Protein AF-T0C3G5-F1 (afdb_monomer_lite)

Foldseek 3Di:
DPVVVVVVVVVVVVVVVVVVVVVVVVVVVVVVVVVVPFPPWFWFFFDKDFDLKDWLAPQCVVLLCLLCVVPPVNVFLLSSVLLSLVCCCFQPVQFDAQQWFKWKWWFGQQDIFTKTWAHPALLARRSVVSSCVSCVVVPHPDPPLVSLVSSVVRGDQKDFHGQLRLVVCVVCVVLLCVQPQSCQFQDDVSDGHHGRDITGTDRCNVCVVVSVVSSVVVVNDDTDMDRAFADDQQKTKPDPLVVLVVLEDDDDDKQFKGKIWIKRHDFPRGIMIMMTIFRWDSVPAPRNRTTGGSPHLQDKIWMWGHQDPQKIKIKIFGGTNSRSNQVSQLCVVPSDDDDPLVSLQDWTWRFYVVPTDIDIFDADDDDDPPRIGTGIDDDDTWIWMWMDHRGTMITTRCRPDPSPND

Secondary structure (DSSP, 8-state):
--TTHHHHHHHHHHHHHHHHHHHHHHHHHHHHHHHHS----EEEE--EEE-SEE-SSGGGHHHHHHHHH--SS--SHHHHHHHHHHHHHHH-TTTS-TT-EEEEEEEETTEEEEEEEEESSTT--HHHHHHHHHHHHTT----HHHHHHHHHHHS-SEEEPPHHHHHHHHHTHHHHHHSHHHHHHHEETTEEPPTT-EEEPP-HHHHHHHHHHHHHHTT---EEEE---EEETTEEESS-HHHHHT-----PPPP--EEEEEEEEEETTEEEEEEEEE-EEEEEEETTEEEE-S----PPEEEEEPPBTTBEEEEEEESSTTHHHHHHHHHHT-SS-S-HHHHHTSPPEEEEETTEEEEEPEEEP---TT-EEEEES--SSEEEEEEESSSEEEEE-GGGSSS---

pLDDT: mean 80.72, std 16.47, range [37.06, 97.5]

Structure (mmCIF, N/CA/C/O backbone):
data_AF-T0C3G5-F1
#
_entry.id   AF-T0C3G5-F1
#
loop_
_atom_site.group_PDB
_atom_site.id
_atom_site.type_symbol
_atom_site.label_atom_id
_atom_site.label_alt_id
_atom_site.label_comp_id
_atom_site.label_asym_id
_atom_site.label_entity_id
_atom_site.label_seq_id
_atom_site.pdbx_PDB_ins_code
_atom_site.Cartn_x
_atom_site.Cartn_y
_atom_site.Cartn_z
_atom_site.occupancy
_atom_site.B_iso_or_equiv
_atom_site.auth_seq_id
_atom_site.auth_comp_id
_atom_site.auth_asym_id
_atom_site.auth_atom_id
_atom_site.pdbx_PDB_model_num
ATOM 1 N N . MET A 1 1 ? 25.804 -79.676 -4.313 1.00 47.00 1 MET A N 1
ATOM 2 C CA . MET A 1 1 ? 25.701 -78.277 -4.798 1.00 47.00 1 MET A CA 1
ATOM 3 C C . MET A 1 1 ? 24.575 -77.507 -4.078 1.00 47.00 1 MET A C 1
ATOM 5 O O . MET A 1 1 ? 23.675 -76.994 -4.724 1.00 47.00 1 MET A O 1
ATOM 9 N N . ILE A 1 2 ? 24.581 -77.444 -2.735 1.00 48.16 2 ILE A N 1
ATOM 10 C CA . ILE A 1 2 ? 23.528 -76.762 -1.932 1.00 48.16 2 ILE A CA 1
ATOM 11 C C . ILE A 1 2 ? 24.128 -75.802 -0.877 1.00 48.16 2 ILE A C 1
ATOM 13 O O . ILE A 1 2 ? 23.462 -74.882 -0.411 1.00 48.16 2 ILE A O 1
ATOM 17 N N . ILE A 1 3 ? 25.427 -75.906 -0.577 1.00 44.38 3 ILE A N 1
ATOM 18 C CA . ILE A 1 3 ? 26.077 -75.128 0.495 1.00 44.38 3 ILE A CA 1
ATOM 19 C C . ILE A 1 3 ? 26.446 -73.689 0.060 1.00 44.38 3 ILE A C 1
ATOM 21 O O . ILE A 1 3 ? 26.624 -72.810 0.900 1.00 44.38 3 ILE A O 1
ATOM 25 N N . THR A 1 4 ? 26.470 -73.376 -1.240 1.00 47.56 4 THR A N 1
ATOM 26 C CA . THR A 1 4 ? 26.805 -72.027 -1.741 1.00 47.56 4 THR A CA 1
ATOM 27 C C . THR A 1 4 ? 25.626 -71.044 -1.760 1.00 47.56 4 THR A C 1
ATOM 29 O O . THR A 1 4 ? 25.842 -69.842 -1.615 1.00 47.56 4 THR A O 1
ATOM 32 N N . LYS A 1 5 ? 24.368 -71.509 -1.844 1.00 44.97 5 LYS A N 1
ATOM 33 C CA . LYS A 1 5 ? 23.182 -70.621 -1.901 1.00 44.97 5 LYS A CA 1
ATOM 34 C C . LYS A 1 5 ? 22.806 -69.990 -0.550 1.00 44.97 5 LYS A C 1
ATOM 36 O O . LYS A 1 5 ? 22.281 -68.880 -0.524 1.00 44.97 5 LYS A O 1
ATOM 41 N N . LEU A 1 6 ? 23.120 -70.644 0.571 1.00 44.09 6 LEU A N 1
ATOM 42 C CA . LEU A 1 6 ? 22.789 -70.147 1.918 1.00 44.09 6 LEU A CA 1
ATOM 43 C C . LEU A 1 6 ? 23.682 -68.980 2.385 1.00 44.09 6 LEU A C 1
ATOM 45 O O . LEU A 1 6 ? 23.225 -68.138 3.157 1.00 44.09 6 LEU A O 1
ATOM 49 N N . LYS A 1 7 ? 24.923 -68.868 1.884 1.00 49.94 7 LYS A N 1
ATOM 50 C CA . LYS A 1 7 ? 25.833 -67.756 2.232 1.00 49.94 7 LYS A CA 1
ATOM 51 C C . LYS A 1 7 ? 25.469 -66.434 1.541 1.00 49.94 7 LYS A C 1
ATOM 53 O O . LYS A 1 7 ? 25.605 -65.380 2.158 1.00 49.94 7 LYS A O 1
ATOM 58 N N . MET A 1 8 ? 24.941 -66.466 0.312 1.00 52.75 8 MET A N 1
ATOM 59 C CA . MET A 1 8 ? 24.575 -65.240 -0.421 1.00 52.75 8 MET A CA 1
ATOM 60 C C . MET A 1 8 ? 23.363 -64.508 0.172 1.00 52.75 8 MET A C 1
ATOM 62 O O . MET A 1 8 ? 23.347 -63.278 0.174 1.00 52.75 8 MET A O 1
ATOM 66 N N . ASN A 1 9 ? 22.372 -65.223 0.716 1.00 56.16 9 ASN A N 1
ATOM 67 C CA . ASN A 1 9 ? 21.192 -64.577 1.307 1.00 56.16 9 ASN A CA 1
ATOM 68 C C . ASN A 1 9 ? 21.508 -63.871 2.635 1.00 56.16 9 ASN A C 1
ATOM 70 O O . ASN A 1 9 ? 20.985 -62.786 2.881 1.00 56.16 9 ASN A O 1
ATOM 74 N N . LYS A 1 10 ? 22.421 -64.419 3.451 1.00 60.47 10 LYS A N 1
ATOM 75 C CA . LYS A 1 10 ? 22.881 -63.745 4.678 1.00 60.47 10 LYS A CA 1
ATOM 76 C C . LYS A 1 10 ? 23.691 -62.484 4.371 1.00 60.47 10 LYS A C 1
ATOM 78 O O . LYS A 1 10 ? 23.490 -61.472 5.032 1.00 60.47 10 LYS A O 1
ATOM 83 N N . LEU A 1 11 ? 24.532 -62.513 3.332 1.00 64.81 11 LEU A N 1
ATOM 84 C CA . LEU A 1 11 ? 25.310 -61.344 2.908 1.00 64.81 11 LEU A CA 1
ATOM 85 C C . LEU A 1 11 ? 24.407 -60.215 2.382 1.00 64.81 11 LEU A C 1
ATOM 87 O O . LEU A 1 11 ? 24.587 -59.063 2.761 1.00 64.81 11 LEU A O 1
ATOM 91 N N . LYS A 1 12 ? 23.384 -60.543 1.577 1.00 64.25 12 LYS A N 1
ATOM 92 C CA . LYS A 1 12 ? 22.398 -59.556 1.101 1.00 64.25 12 LYS A CA 1
ATOM 93 C C . LYS A 1 12 ? 21.593 -58.940 2.243 1.00 64.25 12 LYS A C 1
ATOM 95 O O . LYS A 1 12 ? 21.411 -57.727 2.255 1.00 64.25 12 LYS A O 1
ATOM 100 N N . SER A 1 13 ? 21.162 -59.748 3.213 1.00 67.31 13 SER A N 1
ATOM 101 C CA . SER A 1 13 ? 20.435 -59.248 4.386 1.00 67.31 13 SER A CA 1
ATOM 102 C C . SER A 1 13 ? 21.308 -58.344 5.260 1.00 67.31 13 SER A C 1
ATOM 104 O O . SER A 1 13 ? 20.814 -57.352 5.784 1.00 67.31 13 SER A O 1
ATOM 106 N N . PHE A 1 14 ? 22.603 -58.650 5.386 1.00 70.50 14 PHE A N 1
ATOM 107 C CA . PHE A 1 14 ? 23.549 -57.839 6.152 1.00 70.50 14 PHE A CA 1
ATOM 108 C C . PHE A 1 14 ? 23.844 -56.497 5.468 1.00 70.50 14 PHE A C 1
ATOM 110 O O . PHE A 1 14 ? 23.850 -55.465 6.128 1.00 70.50 14 PHE A O 1
ATOM 117 N N . ILE A 1 15 ? 23.999 -56.489 4.138 1.00 72.06 15 ILE A N 1
ATOM 118 C CA . ILE A 1 15 ? 24.165 -55.257 3.350 1.00 72.06 15 ILE A CA 1
ATOM 119 C C . ILE A 1 15 ? 22.911 -54.377 3.448 1.00 72.06 15 ILE A C 1
ATOM 121 O O . ILE A 1 15 ? 23.031 -53.172 3.647 1.00 72.06 15 ILE A O 1
ATOM 125 N N . PHE A 1 16 ? 21.711 -54.964 3.380 1.00 69.12 16 PHE A N 1
ATOM 126 C CA . PHE A 1 16 ? 20.461 -54.213 3.544 1.00 69.12 16 PHE A CA 1
ATOM 127 C C . PHE A 1 16 ? 20.337 -53.593 4.943 1.00 69.12 16 PHE A C 1
ATOM 129 O O . PHE A 1 16 ? 19.906 -52.448 5.070 1.00 69.12 16 PHE A O 1
ATOM 136 N N . LEU A 1 17 ? 20.764 -54.318 5.983 1.00 67.94 17 LEU A N 1
ATOM 137 C CA . LEU A 1 17 ? 20.775 -53.817 7.358 1.00 67.94 17 LEU A CA 1
ATOM 138 C C . LEU A 1 17 ? 21.792 -52.679 7.546 1.00 67.94 17 LEU A C 1
ATOM 140 O O . LEU A 1 17 ? 21.495 -51.700 8.226 1.00 67.94 17 LEU A O 1
ATOM 144 N N . LEU A 1 18 ? 22.965 -52.780 6.908 1.00 65.81 18 LEU A N 1
ATOM 145 C CA . LEU A 1 18 ? 23.998 -51.742 6.950 1.00 65.81 18 LEU A CA 1
ATOM 146 C C . LEU A 1 18 ? 23.534 -50.462 6.243 1.00 65.81 18 LEU A C 1
ATOM 148 O O . LEU A 1 18 ? 23.677 -49.374 6.793 1.00 65.81 18 LEU A O 1
ATOM 152 N N . ILE A 1 19 ? 22.919 -50.593 5.061 1.00 63.66 19 ILE A N 1
ATOM 153 C CA . ILE A 1 19 ? 22.363 -49.461 4.305 1.00 63.66 19 ILE A CA 1
ATOM 154 C C . ILE A 1 19 ? 21.235 -48.793 5.108 1.00 63.66 19 ILE A C 1
ATOM 156 O O . ILE A 1 19 ? 21.208 -47.566 5.226 1.00 63.66 19 ILE A O 1
ATOM 160 N N . ALA A 1 20 ? 20.359 -49.581 5.742 1.00 59.41 20 ALA A N 1
ATOM 161 C CA . ALA A 1 20 ? 19.303 -49.064 6.613 1.00 59.41 20 ALA A CA 1
ATOM 162 C C . ALA A 1 20 ? 19.858 -48.340 7.857 1.00 59.41 20 ALA A C 1
ATOM 164 O O . ALA A 1 20 ? 19.356 -47.274 8.212 1.00 59.41 20 ALA A O 1
ATOM 165 N N . MET A 1 21 ? 20.927 -48.852 8.483 1.00 55.81 21 MET A N 1
ATOM 166 C CA . MET A 1 21 ? 21.592 -48.163 9.598 1.00 55.81 21 MET A CA 1
ATOM 167 C C . MET A 1 21 ? 22.280 -46.863 9.162 1.00 55.81 21 MET A C 1
ATOM 169 O O . MET A 1 21 ? 22.164 -45.865 9.869 1.00 55.81 21 MET A O 1
ATOM 173 N N . THR A 1 22 ? 22.922 -46.823 7.988 1.00 57.56 22 THR A N 1
ATOM 174 C CA . THR A 1 22 ? 23.531 -45.581 7.472 1.00 57.56 22 THR A CA 1
ATOM 175 C C . THR A 1 22 ? 22.495 -44.515 7.098 1.00 57.56 22 THR A C 1
ATOM 177 O O . THR A 1 22 ? 22.746 -43.321 7.261 1.00 57.56 22 THR A O 1
ATOM 180 N N . ALA A 1 23 ? 21.296 -44.923 6.663 1.00 53.81 23 ALA A N 1
ATOM 181 C CA . ALA A 1 23 ? 20.187 -44.001 6.427 1.00 53.81 23 ALA A CA 1
ATOM 182 C C . ALA A 1 23 ? 19.680 -43.380 7.743 1.00 53.81 23 ALA A C 1
ATOM 184 O O . ALA A 1 23 ? 19.436 -42.174 7.795 1.00 53.81 23 ALA A O 1
ATOM 185 N N . LEU A 1 24 ? 19.612 -44.164 8.826 1.00 49.53 24 LEU A N 1
ATOM 186 C CA . LEU A 1 24 ? 19.194 -43.693 10.153 1.00 49.53 24 LEU A CA 1
ATOM 187 C C . LEU A 1 24 ? 20.204 -42.720 10.792 1.00 49.53 24 LEU A C 1
ATOM 189 O O . LEU A 1 24 ? 19.793 -41.738 11.410 1.00 49.53 24 LEU A O 1
ATOM 193 N N . THR A 1 25 ? 21.513 -42.922 10.603 1.00 48.31 25 THR A N 1
ATOM 194 C CA . THR A 1 25 ? 22.540 -41.988 11.108 1.00 48.31 25 THR A CA 1
ATOM 195 C C . THR A 1 25 ? 22.597 -40.686 10.306 1.00 48.31 25 THR A C 1
ATOM 197 O O . THR A 1 25 ? 22.855 -39.628 10.878 1.00 48.31 25 THR A O 1
ATOM 200 N N . SER A 1 26 ? 22.281 -40.726 9.005 1.00 43.72 26 SER A N 1
ATOM 201 C CA . SER A 1 26 ? 22.276 -39.528 8.151 1.00 43.72 26 SER A CA 1
ATOM 202 C C . SER A 1 26 ? 21.173 -38.516 8.510 1.00 43.72 26 SER A C 1
ATOM 204 O O . SER A 1 26 ? 21.396 -37.310 8.413 1.00 43.72 26 SER A O 1
ATOM 206 N N . CYS A 1 27 ? 20.014 -38.971 9.009 1.00 46.56 27 CYS A N 1
ATOM 207 C CA . CYS A 1 27 ? 18.961 -38.077 9.506 1.00 46.56 27 CYS A CA 1
ATOM 208 C C . CYS A 1 27 ? 19.374 -37.352 10.798 1.00 46.56 27 CYS A C 1
ATOM 210 O O . CYS A 1 27 ? 19.099 -36.163 10.941 1.00 46.56 27 CYS A O 1
ATOM 212 N N . SER A 1 28 ? 20.096 -38.033 11.695 1.00 48.69 28 SER A N 1
ATOM 213 C CA . SER A 1 28 ? 20.586 -37.459 12.958 1.00 48.69 28 SER A CA 1
ATOM 214 C C . SER A 1 28 ? 21.634 -36.360 12.746 1.00 48.69 28 SER A C 1
ATOM 216 O O . SER A 1 28 ? 21.638 -35.359 13.462 1.00 48.69 28 SER A O 1
ATOM 218 N N . GLU A 1 29 ? 22.513 -36.508 11.752 1.00 41.53 29 GLU A N 1
ATOM 219 C CA . GLU A 1 29 ? 23.538 -35.504 11.442 1.00 41.53 29 GLU A CA 1
ATOM 220 C C . GLU A 1 29 ? 22.974 -34.257 10.759 1.00 41.53 29 GLU A C 1
ATOM 222 O O . GLU A 1 29 ? 23.469 -33.157 11.003 1.00 41.53 29 GLU A O 1
ATOM 227 N N . VAL A 1 30 ? 21.919 -34.398 9.950 1.00 47.34 30 VAL A N 1
ATOM 228 C CA . VAL A 1 30 ? 21.191 -33.256 9.374 1.00 47.34 30 VAL A CA 1
ATOM 229 C C . VAL A 1 30 ? 20.444 -32.490 10.467 1.00 47.34 30 VAL A C 1
ATOM 231 O O . VAL A 1 30 ? 20.496 -31.264 10.487 1.00 47.34 30 VAL A O 1
ATOM 234 N N . GLU A 1 31 ? 19.830 -33.191 11.421 1.00 41.19 31 GLU A N 1
ATOM 235 C CA . GLU A 1 31 ? 19.145 -32.591 12.572 1.00 41.19 31 GLU A CA 1
ATOM 236 C C . GLU A 1 31 ? 20.135 -31.906 13.537 1.00 41.19 31 GLU A C 1
ATOM 238 O O . GLU A 1 31 ? 19.907 -30.781 13.982 1.00 41.19 31 GLU A O 1
ATOM 243 N N . LYS A 1 32 ? 21.310 -32.511 13.777 1.00 41.31 32 LYS A N 1
ATOM 244 C CA . LYS A 1 32 ? 22.412 -31.877 14.522 1.00 41.31 32 LYS A CA 1
ATOM 245 C C . LYS A 1 32 ? 23.005 -30.675 13.794 1.00 41.31 32 LYS A C 1
ATOM 247 O O . LYS A 1 32 ? 23.299 -29.680 14.454 1.00 41.31 32 LYS A O 1
ATOM 252 N N . LYS A 1 33 ? 23.177 -30.731 12.468 1.00 40.31 33 LYS A N 1
ATOM 253 C CA . LYS A 1 33 ? 23.646 -29.587 11.668 1.00 40.31 33 LYS A CA 1
ATOM 254 C C . LYS A 1 33 ? 22.622 -28.454 11.651 1.00 40.31 33 LYS A C 1
ATOM 256 O O . LYS A 1 33 ? 23.034 -27.318 11.816 1.00 40.31 33 LYS A O 1
ATOM 261 N N . LEU A 1 34 ? 21.321 -28.749 11.576 1.00 41.69 34 LEU A N 1
ATOM 262 C CA . LEU A 1 34 ? 20.238 -27.764 11.730 1.00 41.69 34 LEU A CA 1
ATOM 263 C C . LEU A 1 34 ? 20.223 -27.117 13.122 1.00 41.69 34 LEU A C 1
ATOM 265 O O . LEU A 1 34 ? 19.996 -25.918 13.222 1.00 41.69 34 LEU A O 1
ATOM 269 N N . ASN A 1 35 ? 20.520 -27.877 14.180 1.00 42.44 35 ASN A N 1
ATOM 270 C CA . ASN A 1 35 ? 20.597 -27.344 15.546 1.00 42.44 35 ASN A CA 1
ATOM 271 C C . ASN A 1 35 ? 21.891 -26.559 15.832 1.00 42.44 35 ASN A C 1
ATOM 273 O O . ASN A 1 35 ? 21.905 -25.722 16.729 1.00 42.44 35 ASN A O 1
ATOM 277 N N . THR A 1 36 ? 22.981 -26.820 15.101 1.00 37.06 36 THR A N 1
ATOM 278 C CA . THR A 1 36 ? 24.268 -26.111 15.267 1.00 37.06 36 THR A CA 1
ATOM 279 C C . THR A 1 36 ? 24.440 -24.936 14.306 1.00 37.06 36 THR A C 1
ATOM 281 O O . THR A 1 36 ? 25.180 -24.002 14.615 1.00 37.06 36 THR A O 1
ATOM 284 N N . SER A 1 37 ? 23.732 -24.910 13.174 1.00 40.84 37 SER A N 1
ATOM 285 C CA . SER A 1 37 ? 23.657 -23.735 12.311 1.00 40.84 37 SER A CA 1
ATOM 286 C C . SER A 1 37 ? 22.490 -22.831 12.723 1.00 40.84 37 SER A C 1
ATOM 288 O O . SER A 1 37 ? 21.345 -23.112 12.393 1.00 40.84 37 SER A O 1
ATOM 290 N N . GLN A 1 38 ? 22.831 -21.695 13.341 1.00 45.03 38 GLN A N 1
ATOM 291 C CA . GLN A 1 38 ? 21.999 -20.493 13.526 1.00 45.03 38 GLN A CA 1
ATOM 292 C C . GLN A 1 38 ? 21.083 -20.420 14.763 1.00 45.03 38 GLN A C 1
ATOM 294 O O . GLN A 1 38 ? 19.910 -20.077 14.652 1.00 45.03 38 GLN A O 1
ATOM 299 N N . SER A 1 39 ? 21.648 -20.534 15.968 1.00 42.72 39 SER A N 1
ATOM 300 C CA . SER A 1 39 ? 21.167 -19.705 17.085 1.00 42.72 39 SER A CA 1
ATOM 301 C C . SER A 1 39 ? 21.995 -18.416 17.142 1.00 42.72 39 SER A C 1
ATOM 303 O O . SER A 1 39 ? 22.929 -18.289 17.933 1.00 42.72 39 SER A O 1
ATOM 305 N N . ILE A 1 40 ? 21.724 -17.463 16.248 1.00 47.72 40 ILE A N 1
ATOM 306 C CA . ILE A 1 40 ? 22.274 -16.117 16.424 1.00 47.72 40 ILE A CA 1
ATOM 307 C C . ILE A 1 40 ? 21.318 -15.372 17.354 1.00 47.72 40 ILE A C 1
ATOM 309 O O . ILE A 1 40 ? 20.223 -15.002 16.936 1.00 47.72 40 ILE A O 1
ATOM 313 N N . ASN A 1 41 ? 21.700 -15.202 18.623 1.00 49.62 41 ASN A N 1
ATOM 314 C CA . ASN A 1 41 ? 20.911 -14.456 19.605 1.00 49.62 41 ASN A CA 1
ATOM 315 C C . ASN A 1 41 ? 20.938 -12.969 19.230 1.00 49.62 41 ASN A C 1
ATOM 317 O O . ASN A 1 41 ? 21.798 -12.220 19.690 1.00 49.62 41 ASN A O 1
ATOM 321 N N . HIS A 1 42 ? 20.011 -12.533 18.381 1.00 53.31 42 HIS A N 1
ATOM 322 C CA . HIS A 1 42 ? 19.824 -11.121 18.079 1.00 53.31 42 HIS A CA 1
ATOM 323 C C . HIS A 1 42 ? 18.576 -10.600 18.777 1.00 53.31 42 HIS A C 1
ATOM 325 O O . HIS A 1 42 ? 17.457 -11.040 18.508 1.00 53.31 42 HIS A O 1
ATOM 331 N N . THR A 1 43 ? 18.785 -9.638 19.673 1.00 54.81 43 THR A N 1
ATOM 332 C CA . THR A 1 43 ? 17.712 -8.901 20.331 1.00 54.81 43 THR A CA 1
ATOM 333 C C . THR A 1 43 ? 17.422 -7.640 19.532 1.00 54.81 43 THR A C 1
ATOM 335 O O . THR A 1 43 ? 18.313 -6.810 19.366 1.00 54.81 43 THR A O 1
ATOM 338 N N . CYS A 1 44 ? 16.192 -7.469 19.052 1.00 60.75 44 CYS A N 1
ATOM 339 C CA . CYS A 1 44 ? 15.792 -6.241 18.367 1.00 60.75 44 CYS A CA 1
ATOM 340 C C . CYS A 1 44 ? 14.637 -5.583 19.127 1.00 60.75 44 CYS A C 1
ATOM 342 O O . CYS A 1 44 ? 13.619 -6.240 19.372 1.00 60.75 44 CYS A O 1
ATOM 344 N N . PRO A 1 45 ? 14.759 -4.303 19.517 1.00 66.69 45 PRO A N 1
ATOM 345 C CA . PRO A 1 45 ? 13.663 -3.613 20.176 1.00 66.69 45 PRO A CA 1
ATOM 346 C C . PRO A 1 45 ? 12.478 -3.475 19.215 1.00 66.69 45 PRO A C 1
ATOM 348 O O . PRO A 1 45 ? 12.647 -3.207 18.021 1.00 66.69 45 PRO A O 1
ATOM 351 N N . ILE A 1 46 ? 11.261 -3.631 19.738 1.00 73.31 46 ILE A N 1
ATOM 352 C CA . ILE A 1 46 ? 10.053 -3.258 19.001 1.00 73.31 46 ILE A CA 1
ATOM 353 C C . ILE A 1 46 ? 9.999 -1.731 18.975 1.00 73.31 46 ILE A C 1
ATOM 355 O O . ILE A 1 46 ? 9.775 -1.090 19.999 1.00 73.31 46 ILE A O 1
ATOM 359 N N . VAL A 1 47 ? 10.208 -1.142 17.799 1.00 76.75 47 VAL A N 1
ATOM 360 C CA . VAL A 1 47 ? 10.179 0.314 17.634 1.00 76.75 47 VAL A CA 1
ATOM 361 C C . VAL A 1 47 ? 8.740 0.777 17.420 1.00 76.75 47 VAL A C 1
ATOM 363 O O . VAL A 1 47 ? 8.120 0.462 16.402 1.00 76.75 47 VAL A O 1
ATOM 366 N N . GLU A 1 48 ? 8.226 1.557 18.369 1.00 86.50 48 GLU A N 1
ATOM 367 C CA . GLU A 1 48 ? 6.999 2.332 18.198 1.00 86.50 48 GLU A CA 1
ATOM 368 C C . GLU A 1 48 ? 7.320 3.662 17.512 1.00 86.50 48 GLU A C 1
ATOM 370 O O . GLU A 1 48 ? 8.140 4.443 17.995 1.00 86.50 48 GLU A O 1
ATOM 375 N N . LYS A 1 49 ? 6.635 3.951 16.404 1.00 87.94 49 LYS A N 1
ATOM 376 C CA . LYS A 1 49 ? 6.665 5.273 15.774 1.00 87.94 49 LYS A CA 1
ATOM 377 C C . LYS A 1 49 ? 5.317 5.961 15.927 1.00 87.94 49 LYS A C 1
ATOM 379 O O . LYS A 1 49 ? 4.323 5.490 15.376 1.00 87.94 49 LYS A O 1
ATOM 384 N N . LYS A 1 50 ? 5.302 7.096 16.626 1.00 90.06 50 LYS A N 1
ATOM 385 C CA . LYS A 1 50 ? 4.137 7.983 16.734 1.00 90.06 50 LYS A CA 1
ATOM 386 C C . LYS A 1 50 ? 4.211 9.040 15.641 1.00 90.06 50 LYS A C 1
ATOM 388 O O . LYS A 1 50 ? 5.004 9.970 15.741 1.00 90.06 50 LYS A O 1
ATOM 393 N N . ASN A 1 51 ? 3.409 8.883 14.596 1.00 89.06 51 ASN A N 1
ATOM 394 C CA . ASN A 1 51 ? 3.264 9.888 13.548 1.00 89.06 51 ASN A CA 1
ATOM 395 C C . ASN A 1 51 ? 1.850 9.809 12.970 1.00 89.06 51 ASN A C 1
ATOM 397 O O . ASN A 1 51 ? 1.341 8.727 12.691 1.00 89.06 51 ASN A O 1
ATOM 401 N N . ASN A 1 52 ? 1.232 10.966 12.764 1.00 92.00 52 ASN A N 1
ATOM 402 C CA . ASN A 1 52 ? -0.075 11.094 12.132 1.00 92.00 52 ASN A CA 1
ATOM 403 C C . ASN A 1 52 ? -0.038 10.788 10.630 1.00 92.00 52 ASN A C 1
ATOM 405 O O . ASN A 1 52 ? -1.088 10.562 10.033 1.00 92.00 52 ASN A O 1
ATOM 409 N N . ILE A 1 53 ? 1.141 10.766 10.008 1.00 93.94 53 ILE A N 1
ATOM 410 C CA . ILE A 1 53 ? 1.330 10.347 8.622 1.00 93.94 53 ILE A CA 1
ATOM 411 C C . ILE A 1 53 ? 2.221 9.104 8.598 1.00 93.94 53 ILE A C 1
ATOM 413 O O . ILE A 1 53 ? 3.284 9.063 9.210 1.00 93.94 53 ILE A O 1
ATOM 417 N N . LEU A 1 54 ? 1.791 8.088 7.854 1.00 94.94 54 LEU A N 1
ATOM 418 C CA . LEU A 1 54 ? 2.596 6.914 7.535 1.00 94.94 54 LEU A CA 1
ATOM 419 C C . LEU A 1 54 ? 2.834 6.871 6.028 1.00 94.94 54 LEU A C 1
ATOM 421 O O . LEU A 1 54 ? 1.883 6.906 5.243 1.00 94.94 54 LEU A O 1
ATOM 425 N N . LEU A 1 55 ? 4.105 6.768 5.648 1.00 94.94 55 LEU A N 1
ATOM 426 C CA . LEU A 1 55 ? 4.584 6.623 4.276 1.00 94.94 55 LEU A CA 1
ATOM 427 C C . LEU A 1 55 ? 5.666 5.544 4.212 1.00 94.94 55 LEU A C 1
ATOM 429 O O . LEU A 1 55 ? 6.326 5.247 5.210 1.00 94.94 55 LEU A O 1
ATOM 433 N N . ASP A 1 56 ? 5.887 5.001 3.015 1.00 91.19 56 ASP A N 1
ATOM 434 C CA . ASP A 1 56 ? 6.984 4.062 2.757 1.00 91.19 56 ASP A CA 1
ATOM 435 C C . ASP A 1 56 ? 8.368 4.734 2.895 1.00 91.19 56 ASP A C 1
ATOM 437 O O . ASP A 1 56 ? 9.325 4.112 3.352 1.00 91.19 56 ASP A O 1
ATOM 441 N N . ASN A 1 57 ? 8.465 6.034 2.575 1.00 95.00 57 ASN A N 1
ATOM 442 C CA . ASN A 1 57 ? 9.608 6.887 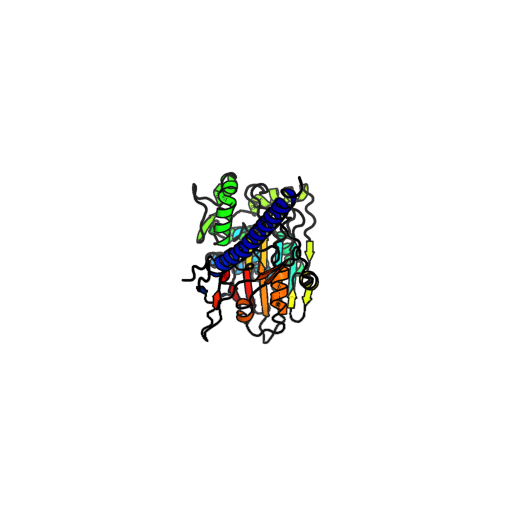2.922 1.00 95.00 57 ASN A CA 1
ATOM 443 C C . ASN A 1 57 ? 9.136 8.181 3.611 1.00 95.00 57 ASN A C 1
ATOM 445 O O . ASN A 1 57 ? 8.450 9.005 3.004 1.00 95.00 57 ASN A O 1
ATOM 449 N N . GLU A 1 58 ? 9.554 8.371 4.864 1.00 93.44 58 GLU A N 1
ATOM 450 C CA . GLU A 1 58 ? 9.219 9.523 5.717 1.00 93.44 58 GLU A CA 1
ATOM 451 C C . GLU A 1 58 ? 9.772 10.856 5.170 1.00 93.44 58 GLU A C 1
ATOM 453 O O . GLU A 1 58 ? 9.163 11.902 5.381 1.00 93.44 58 GLU A O 1
ATOM 458 N N . LYS A 1 59 ? 10.847 10.858 4.365 1.00 95.06 59 LYS A N 1
ATOM 459 C CA . LYS A 1 59 ? 11.361 12.086 3.722 1.00 95.06 59 LYS A CA 1
ATOM 460 C C . LYS A 1 59 ? 10.375 12.719 2.735 1.00 95.06 59 LYS A C 1
ATOM 462 O O . LYS A 1 59 ? 10.498 13.902 2.430 1.00 95.06 59 LYS A O 1
ATOM 467 N N . ASN A 1 60 ? 9.384 11.965 2.255 1.00 95.62 60 ASN A N 1
ATOM 468 C CA . ASN A 1 60 ? 8.321 12.490 1.395 1.00 95.62 60 ASN A CA 1
ATOM 469 C C . ASN A 1 60 ? 7.170 13.151 2.180 1.00 95.62 60 ASN A C 1
ATOM 471 O O . ASN A 1 60 ? 6.224 13.646 1.566 1.00 95.62 60 ASN A O 1
ATOM 475 N N . GLU A 1 61 ? 7.218 13.191 3.517 1.00 93.75 61 GLU A N 1
ATOM 476 C CA . GLU A 1 61 ? 6.138 13.750 4.342 1.00 93.75 61 GLU A CA 1
ATOM 477 C C . GLU A 1 61 ? 5.847 15.219 4.007 1.00 93.75 61 GLU A C 1
ATOM 479 O O . GLU 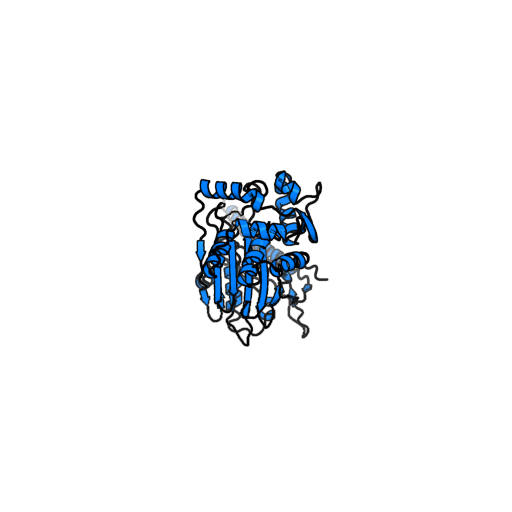A 1 61 ? 4.686 15.606 3.890 1.00 93.75 61 GLU A O 1
ATOM 484 N N . GLN A 1 62 ? 6.878 16.026 3.739 1.00 91.81 62 GLN A N 1
ATOM 485 C CA . GLN A 1 62 ? 6.702 17.433 3.366 1.00 91.81 62 GLN A CA 1
ATOM 486 C C . GLN A 1 62 ? 5.879 17.603 2.077 1.00 91.81 62 GLN A C 1
ATOM 488 O O . GLN A 1 62 ? 5.045 18.504 1.989 1.00 91.81 62 GLN A O 1
ATOM 493 N N . GLU A 1 63 ? 6.061 16.720 1.092 1.00 92.19 63 GLU A N 1
ATOM 494 C CA . GLU A 1 63 ? 5.284 16.725 -0.155 1.00 92.19 63 GLU A CA 1
ATOM 495 C C . GLU A 1 63 ? 3.810 16.378 0.101 1.00 92.19 63 GLU A C 1
ATOM 497 O O . GLU A 1 63 ? 2.897 16.983 -0.466 1.00 92.19 63 GLU A O 1
ATOM 502 N N . VAL A 1 64 ? 3.556 15.449 1.023 1.00 90.50 64 VAL A N 1
ATOM 503 C CA . VAL A 1 64 ? 2.201 15.094 1.460 1.00 90.50 64 VAL A CA 1
ATOM 504 C C . VAL A 1 64 ? 1.542 16.229 2.240 1.00 90.50 64 VAL A C 1
ATOM 506 O O . VAL A 1 64 ? 0.372 16.541 2.006 1.00 90.50 64 VAL A O 1
ATOM 509 N N . VAL A 1 65 ? 2.280 16.900 3.123 1.00 89.00 65 VAL A N 1
ATOM 510 C CA . VAL A 1 65 ? 1.771 18.050 3.876 1.00 89.00 65 VAL A CA 1
ATOM 511 C C . VAL A 1 65 ? 1.357 19.174 2.928 1.00 89.00 65 VAL A C 1
ATOM 513 O O . VAL A 1 65 ? 0.283 19.747 3.122 1.00 89.00 65 VAL A O 1
ATOM 516 N N . LYS A 1 66 ? 2.112 19.450 1.853 1.00 87.00 66 LYS A N 1
ATOM 517 C CA . LYS A 1 66 ? 1.704 20.408 0.801 1.00 87.00 66 LYS A CA 1
ATOM 518 C C . LYS A 1 66 ? 0.356 20.028 0.172 1.00 87.00 66 LYS A C 1
ATOM 520 O O . LYS A 1 66 ? -0.516 20.883 0.011 1.00 87.00 66 LYS A O 1
ATOM 525 N N . LEU A 1 67 ? 0.139 18.744 -0.128 1.00 85.69 67 LEU A N 1
ATOM 526 C CA . LEU A 1 67 ? -1.129 18.253 -0.685 1.00 85.69 67 LEU A CA 1
ATOM 527 C C . LEU A 1 67 ? -2.308 18.443 0.273 1.00 85.69 67 LEU A C 1
ATOM 529 O O . LEU A 1 67 ? -3.383 18.885 -0.146 1.00 85.69 67 LEU A O 1
ATOM 533 N N . ILE A 1 68 ? -2.105 18.117 1.548 1.00 82.25 68 ILE A N 1
ATOM 534 C CA . ILE A 1 68 ? -3.139 18.173 2.588 1.00 82.25 68 ILE A CA 1
ATOM 535 C C . ILE A 1 68 ? -3.458 19.628 2.976 1.00 82.25 68 ILE A C 1
ATOM 537 O O . ILE A 1 68 ? -4.621 19.952 3.224 1.00 82.25 68 ILE A O 1
ATOM 541 N N . SER A 1 69 ? -2.455 20.511 2.990 1.00 74.38 69 SER A N 1
ATOM 542 C CA . SER A 1 69 ? -2.567 21.914 3.425 1.00 74.38 69 SER A CA 1
ATOM 543 C C . SER A 1 69 ? -2.938 22.910 2.317 1.00 74.38 69 SER A C 1
ATOM 545 O O . SER A 1 69 ? -3.268 24.057 2.628 1.00 74.38 69 SER A O 1
ATOM 547 N N . SER A 1 70 ? -2.921 22.506 1.038 1.00 63.75 70 SER A N 1
ATOM 548 C CA . SER A 1 70 ? -3.236 23.394 -0.093 1.00 63.75 70 SER A CA 1
ATOM 549 C C . SER A 1 70 ? -4.606 24.087 0.073 1.00 63.75 70 SER A C 1
ATOM 551 O O . SER A 1 70 ? -5.666 23.458 0.063 1.00 63.75 70 SER A O 1
ATOM 553 N N . LYS A 1 71 ? -4.594 25.418 0.244 1.00 54.34 71 LYS A N 1
ATOM 554 C CA . LYS A 1 71 ? -5.756 26.241 0.646 1.00 54.34 71 LYS A CA 1
ATOM 555 C C . LYS A 1 71 ? -6.884 26.370 -0.402 1.00 54.34 71 LYS A C 1
ATOM 557 O O . LYS A 1 71 ? -7.889 27.016 -0.120 1.00 54.34 71 LYS A O 1
ATOM 562 N N . SER A 1 72 ? -6.797 25.768 -1.592 1.00 47.50 72 SER A N 1
ATOM 563 C CA . SER A 1 72 ? -7.810 25.925 -2.653 1.00 47.50 72 SER A CA 1
ATOM 564 C C . SER A 1 72 ? -8.860 24.804 -2.633 1.00 47.50 72 SER A C 1
ATOM 566 O O . SER A 1 72 ? -8.593 23.685 -3.048 1.00 47.50 72 SER A O 1
ATOM 568 N N . SER A 1 73 ? -10.091 25.058 -2.164 1.00 46.62 73 SER A N 1
ATOM 569 C CA . SER A 1 73 ? -11.255 24.125 -2.219 1.00 46.62 73 SER A CA 1
ATOM 570 C C . SER A 1 73 ? -11.062 22.693 -1.634 1.00 46.62 73 SER A C 1
ATOM 572 O O . SER A 1 73 ? -11.980 21.867 -1.635 1.00 46.62 73 SER A O 1
ATOM 574 N N . ASN A 1 74 ? -9.882 22.411 -1.071 1.00 52.88 74 ASN A N 1
ATOM 575 C CA . ASN A 1 74 ? -9.393 21.134 -0.546 1.00 52.88 74 ASN A CA 1
ATOM 576 C C . ASN A 1 74 ? -9.459 21.037 0.985 1.00 52.88 74 ASN A C 1
ATOM 578 O O . ASN A 1 74 ? -9.043 20.025 1.538 1.00 52.88 74 ASN A O 1
ATOM 582 N N . SER A 1 75 ? -10.007 22.042 1.675 1.00 60.41 75 SER A N 1
ATOM 583 C CA . SER A 1 75 ? -10.029 22.105 3.146 1.00 60.41 75 SER A CA 1
ATOM 584 C C . SER A 1 75 ? -10.792 20.952 3.805 1.00 60.41 75 SER A C 1
ATOM 586 O O . SER A 1 75 ? -10.499 20.573 4.938 1.00 60.41 75 SER A O 1
ATOM 588 N N . SER A 1 76 ? -11.773 20.363 3.110 1.00 82.81 76 SER A N 1
ATOM 589 C CA . SER A 1 76 ? -12.517 19.228 3.656 1.00 82.81 76 SER A CA 1
ATOM 590 C C . SER A 1 76 ? -11.672 17.954 3.628 1.00 82.81 76 SER A C 1
ATOM 592 O O . SER A 1 76 ? -11.193 17.560 2.564 1.00 82.81 76 SER A O 1
ATOM 594 N N . TYR A 1 77 ? -11.594 17.260 4.763 1.00 88.94 77 TYR A N 1
ATOM 595 C CA . TYR A 1 77 ? -10.790 16.047 4.948 1.00 88.94 77 TYR A CA 1
ATOM 596 C C . TYR A 1 77 ? -11.030 14.966 3.870 1.00 88.94 77 TYR A C 1
ATOM 598 O O . TYR A 1 77 ? -10.083 14.387 3.349 1.00 88.94 77 TYR A O 1
ATOM 606 N N . ARG A 1 78 ? -12.276 14.789 3.397 1.00 88.50 78 ARG A N 1
ATOM 607 C CA . ARG A 1 78 ? -12.604 13.918 2.240 1.00 88.50 78 ARG A CA 1
ATOM 608 C C . ARG A 1 78 ? -11.771 14.194 0.977 1.00 88.50 78 ARG A C 1
ATOM 610 O O . ARG A 1 78 ? -11.468 13.269 0.235 1.00 88.50 78 ARG A O 1
ATOM 617 N N . ASN A 1 79 ? -11.431 15.454 0.691 1.00 87.62 79 ASN A N 1
ATOM 618 C CA . ASN A 1 79 ? -10.608 15.807 -0.470 1.00 87.62 79 ASN A CA 1
ATOM 619 C C . ASN A 1 79 ? -9.137 15.491 -0.207 1.00 87.62 79 ASN A C 1
ATOM 621 O O . ASN A 1 79 ? -8.475 14.961 -1.098 1.00 87.62 79 ASN A O 1
ATOM 625 N N . GLN A 1 80 ? -8.668 15.768 1.011 1.00 89.62 80 GLN A N 1
ATOM 626 C CA . GLN A 1 80 ? -7.309 15.462 1.447 1.00 89.62 80 GLN A CA 1
ATOM 627 C C . GLN A 1 80 ? -7.030 13.964 1.317 1.00 89.62 80 GLN A C 1
ATOM 629 O O . GLN A 1 80 ? -6.056 13.600 0.671 1.00 89.62 80 GLN A O 1
ATOM 634 N N . ILE A 1 81 ? -7.922 13.094 1.808 1.00 92.25 81 ILE A N 1
ATOM 635 C CA . ILE A 1 81 ? -7.714 11.639 1.727 1.00 92.25 81 ILE A CA 1
ATOM 636 C C . ILE A 1 81 ? -7.737 11.107 0.289 1.00 92.25 81 ILE A C 1
ATOM 638 O O . ILE A 1 81 ? -6.983 10.194 -0.033 1.00 92.25 81 ILE A O 1
ATOM 642 N N . LEU A 1 82 ? -8.550 11.687 -0.602 1.00 92.19 82 LEU A N 1
ATOM 643 C CA . LEU A 1 82 ? -8.585 11.289 -2.014 1.00 92.19 82 LEU A CA 1
ATOM 644 C C . LEU A 1 82 ? -7.283 11.663 -2.725 1.00 92.19 82 LEU A C 1
ATOM 646 O O . LEU A 1 82 ? -6.732 10.849 -3.463 1.00 92.19 82 LEU A O 1
ATOM 650 N N . ASN A 1 83 ? -6.782 12.875 -2.481 1.00 91.88 83 ASN A N 1
ATOM 651 C CA . ASN A 1 83 ? -5.522 13.335 -3.057 1.00 91.88 83 ASN A CA 1
ATOM 652 C C . ASN A 1 83 ? -4.334 12.559 -2.472 1.00 91.88 83 ASN A C 1
ATOM 654 O O . ASN A 1 83 ? -3.472 12.128 -3.226 1.00 91.88 83 ASN A O 1
ATOM 658 N N . PHE A 1 84 ? -4.334 12.323 -1.158 1.00 94.38 84 PHE A N 1
ATOM 659 C CA . PHE A 1 84 ? -3.318 11.542 -0.453 1.00 94.38 84 PHE A CA 1
ATOM 660 C C . PHE A 1 84 ? -3.272 10.079 -0.909 1.00 94.38 84 PHE A C 1
ATOM 662 O O . PHE A 1 84 ? -2.196 9.510 -1.064 1.00 94.38 84 PHE A O 1
ATOM 669 N N . THR A 1 85 ? -4.431 9.468 -1.169 1.00 95.88 85 THR A N 1
ATOM 670 C CA . THR A 1 85 ? -4.486 8.100 -1.706 1.00 95.88 85 THR A CA 1
ATOM 671 C C . THR A 1 85 ? -3.916 8.070 -3.117 1.00 95.88 85 THR A C 1
ATOM 673 O O . THR A 1 85 ? -3.017 7.291 -3.398 1.00 95.88 85 THR A O 1
ATOM 676 N N . LEU A 1 86 ? -4.373 8.960 -4.006 1.00 95.00 86 LEU A N 1
ATOM 677 C CA . LEU A 1 86 ? -3.856 9.038 -5.377 1.00 95.00 86 LEU A CA 1
ATOM 678 C C . LEU A 1 86 ? -2.365 9.393 -5.434 1.00 95.00 86 LEU A C 1
ATOM 680 O O . LEU A 1 86 ? -1.686 8.961 -6.363 1.00 95.00 86 LEU A O 1
ATOM 684 N N . SER A 1 87 ? -1.837 10.148 -4.464 1.00 95.69 87 SER A N 1
ATOM 685 C CA . SER A 1 87 ? -0.421 10.512 -4.456 1.00 95.69 87 SER A CA 1
ATOM 686 C C . SER A 1 87 ? 0.507 9.315 -4.213 1.00 95.69 87 SER A C 1
ATOM 688 O O . SER A 1 87 ? 1.689 9.381 -4.540 1.00 95.69 87 SER A O 1
ATOM 690 N N . GLN A 1 88 ? -0.016 8.193 -3.708 1.00 96.81 88 GLN A N 1
ATOM 691 C CA . GLN A 1 88 ? 0.770 6.972 -3.516 1.00 96.81 88 GLN A CA 1
ATOM 692 C C . GLN A 1 88 ? 1.295 6.384 -4.834 1.00 96.81 88 GLN A C 1
ATOM 694 O O . GLN A 1 88 ? 2.364 5.781 -4.836 1.00 96.81 88 GLN A O 1
ATOM 699 N N . LEU A 1 89 ? 0.624 6.654 -5.965 1.00 95.75 89 LEU A N 1
ATOM 700 C CA . LEU A 1 89 ? 1.108 6.294 -7.306 1.00 95.75 89 LEU A CA 1
ATOM 701 C C . LEU A 1 89 ? 2.482 6.905 -7.640 1.00 95.75 89 LEU A C 1
ATOM 703 O O . LEU A 1 89 ? 3.180 6.395 -8.516 1.00 95.75 89 LEU A O 1
ATOM 707 N N . TYR A 1 90 ? 2.849 8.010 -6.983 1.00 95.62 90 TYR A N 1
ATOM 708 C CA . TYR A 1 90 ? 4.121 8.707 -7.188 1.00 95.62 90 TYR A CA 1
ATOM 709 C C . TYR A 1 90 ? 5.161 8.318 -6.134 1.00 95.62 90 TYR A C 1
ATOM 711 O O . TYR A 1 90 ? 6.336 8.206 -6.465 1.00 95.62 90 TYR A O 1
ATOM 719 N N . PHE A 1 91 ? 4.744 8.102 -4.881 1.00 96.06 91 PHE A N 1
ATOM 720 C CA . PHE A 1 91 ? 5.664 7.814 -3.774 1.00 96.06 91 PHE A CA 1
ATOM 721 C C . PHE A 1 91 ? 6.103 6.348 -3.691 1.00 96.06 91 PHE A C 1
ATOM 723 O O . PHE A 1 91 ? 7.203 6.079 -3.218 1.00 96.06 91 PHE A O 1
ATOM 730 N N . ALA A 1 92 ? 5.275 5.408 -4.155 1.00 95.88 92 ALA A N 1
ATOM 731 C CA . ALA A 1 92 ? 5.586 3.979 -4.141 1.00 95.88 92 ALA A CA 1
ATOM 732 C C . ALA A 1 92 ? 5.167 3.302 -5.461 1.00 95.88 92 ALA A C 1
ATOM 734 O O . ALA A 1 92 ? 4.324 2.403 -5.446 1.00 95.88 92 ALA A O 1
ATOM 735 N N . PRO A 1 93 ? 5.719 3.719 -6.618 1.00 94.81 93 PRO A N 1
ATOM 736 C CA . PRO A 1 93 ? 5.250 3.290 -7.942 1.00 94.81 93 PRO A CA 1
ATOM 737 C C . PRO A 1 93 ? 5.441 1.790 -8.224 1.00 94.81 93 PRO A C 1
ATOM 739 O O . PRO A 1 93 ? 4.823 1.255 -9.140 1.00 94.81 93 PRO A O 1
ATOM 742 N N . HIS A 1 94 ? 6.283 1.100 -7.452 1.00 94.00 94 HIS A N 1
ATOM 743 C CA . HIS A 1 94 ? 6.493 -0.349 -7.532 1.00 94.00 94 HIS A CA 1
ATOM 744 C C . HIS A 1 94 ? 5.399 -1.156 -6.816 1.00 94.00 94 HIS A C 1
ATOM 746 O O . HIS A 1 94 ? 5.074 -2.263 -7.234 1.00 94.00 94 HIS A O 1
ATOM 752 N N . ALA A 1 95 ? 4.808 -0.604 -5.754 1.00 94.56 95 ALA A N 1
ATOM 753 C CA . ALA A 1 95 ? 3.790 -1.268 -4.935 1.00 94.56 95 ALA A CA 1
ATOM 754 C C . ALA A 1 95 ? 2.367 -0.729 -5.180 1.00 94.56 95 ALA A C 1
ATOM 756 O O . ALA A 1 95 ? 1.387 -1.469 -5.097 1.00 94.56 95 ALA A O 1
ATOM 757 N N . THR A 1 96 ? 2.251 0.561 -5.502 1.00 95.69 96 THR A N 1
ATOM 758 C CA . THR A 1 96 ? 1.005 1.253 -5.850 1.00 95.69 96 THR A CA 1
ATOM 759 C C . THR A 1 96 ? 0.972 1.495 -7.359 1.00 95.69 96 THR A C 1
ATOM 761 O O . THR A 1 96 ? 1.434 2.526 -7.845 1.00 95.69 96 THR A O 1
ATOM 764 N N . THR A 1 97 ? 0.418 0.546 -8.110 1.00 92.81 97 THR A N 1
ATOM 765 C CA . THR A 1 97 ? 0.165 0.677 -9.553 1.00 92.81 97 THR A CA 1
ATOM 766 C C . THR A 1 97 ? -1.322 0.944 -9.806 1.00 92.81 97 THR A C 1
ATOM 768 O O . THR A 1 97 ? -2.151 0.886 -8.900 1.00 92.81 97 THR A O 1
ATOM 771 N N . LEU A 1 98 ? -1.707 1.213 -11.056 1.00 91.44 98 LEU A N 1
ATOM 772 C CA . LEU A 1 98 ? -3.121 1.428 -11.412 1.00 91.44 98 LEU A CA 1
ATOM 773 C C . LEU A 1 98 ? -4.008 0.204 -11.138 1.00 91.44 98 LEU A C 1
ATOM 775 O O . LEU A 1 98 ? -5.209 0.347 -10.897 1.00 91.44 98 LEU A O 1
ATOM 779 N N . ASN A 1 99 ? -3.405 -0.979 -11.185 1.00 91.25 99 ASN A N 1
ATOM 780 C CA . ASN A 1 99 ? -4.039 -2.280 -11.041 1.00 91.25 99 ASN A CA 1
ATOM 781 C C . ASN A 1 99 ? -3.596 -3.030 -9.776 1.00 91.25 99 ASN A C 1
ATOM 783 O O . ASN A 1 99 ? -3.826 -4.230 -9.681 1.00 91.25 99 ASN A O 1
ATOM 787 N N . SER A 1 100 ? -2.957 -2.365 -8.810 1.00 93.19 100 SER A N 1
ATOM 788 C CA . SER A 1 100 ? -2.560 -3.031 -7.571 1.00 93.19 100 SER A CA 1
ATOM 789 C C . SER A 1 100 ? -3.787 -3.452 -6.762 1.00 93.19 100 SER A C 1
ATOM 791 O O . SER A 1 100 ? -4.814 -2.760 -6.724 1.00 93.19 100 SER A O 1
ATOM 793 N N . HIS A 1 101 ? -3.671 -4.584 -6.068 1.00 93.94 101 HIS A N 1
ATOM 794 C CA . HIS A 1 101 ? -4.638 -4.929 -5.034 1.00 93.94 101 HIS A CA 1
ATOM 795 C C . HIS A 1 101 ? -4.627 -3.834 -3.971 1.00 93.94 101 HIS A C 1
ATOM 797 O O . HIS A 1 101 ? -3.559 -3.395 -3.545 1.00 93.94 101 HIS A O 1
ATOM 803 N N . THR A 1 102 ? -5.813 -3.367 -3.592 1.00 95.50 102 THR A N 1
ATOM 804 C CA . THR A 1 102 ? -5.987 -2.159 -2.791 1.00 95.50 102 THR A CA 1
ATOM 805 C C . THR A 1 102 ? -7.007 -2.383 -1.683 1.00 95.50 102 THR A C 1
ATOM 807 O O . THR A 1 102 ? -8.192 -2.585 -1.949 1.00 95.50 102 THR A O 1
ATOM 810 N N . LEU A 1 103 ? -6.552 -2.256 -0.439 1.00 96.38 103 LEU A N 1
ATOM 811 C CA . LEU A 1 103 ? -7.374 -2.197 0.764 1.00 96.38 103 LEU A CA 1
ATOM 812 C C . LEU A 1 103 ? -7.413 -0.756 1.264 1.00 96.38 103 LEU A C 1
ATOM 814 O O . LEU A 1 103 ? -6.361 -0.176 1.522 1.00 96.38 103 LEU A O 1
ATOM 818 N N . LEU A 1 104 ? -8.603 -0.178 1.431 1.00 97.38 104 LEU A N 1
ATOM 819 C CA . LEU A 1 104 ? -8.769 1.139 2.051 1.00 97.38 104 LEU A CA 1
ATOM 820 C C . LEU A 1 104 ? -9.745 1.045 3.216 1.00 97.38 104 LEU A C 1
ATOM 822 O O . LEU A 1 104 ? -10.843 0.509 3.073 1.00 97.38 104 LEU A O 1
ATOM 826 N N . ILE A 1 105 ? -9.361 1.647 4.335 1.00 96.62 105 ILE A N 1
ATOM 827 C CA . ILE A 1 105 ? -10.231 1.951 5.466 1.00 96.62 105 ILE A CA 1
ATOM 828 C C . ILE A 1 105 ? -10.156 3.453 5.671 1.00 96.62 105 ILE A C 1
ATOM 830 O O . ILE A 1 105 ? -9.076 4.006 5.859 1.00 96.62 105 ILE A O 1
ATOM 834 N N . ALA A 1 106 ? -11.292 4.130 5.643 1.00 96.25 106 ALA A N 1
ATOM 835 C CA . ALA A 1 106 ? -11.341 5.559 5.900 1.00 96.25 106 ALA A CA 1
ATOM 836 C C . ALA A 1 106 ? -12.516 5.893 6.800 1.00 96.25 106 ALA A C 1
ATOM 838 O O . ALA A 1 106 ? -13.579 5.292 6.685 1.00 96.25 106 ALA A O 1
ATOM 839 N N . LYS A 1 107 ? -12.346 6.906 7.637 1.00 95.38 107 LYS A N 1
ATOM 840 C CA . LYS A 1 107 ? -13.425 7.539 8.379 1.00 95.38 107 LYS A CA 1
ATOM 841 C C . LYS A 1 107 ? -13.378 9.025 8.084 1.00 95.38 107 LYS A C 1
ATOM 843 O O . LYS A 1 107 ? -12.315 9.633 8.172 1.00 95.38 107 LYS A O 1
ATOM 848 N N . VAL A 1 108 ? -14.505 9.600 7.681 1.00 94.44 108 VAL A N 1
ATOM 849 C CA . VAL A 1 108 ? -14.621 11.042 7.436 1.00 94.44 108 VAL A CA 1
ATOM 850 C C . VAL A 1 108 ? -15.862 11.558 8.130 1.00 94.44 108 VAL A C 1
ATOM 852 O O . VAL A 1 108 ? -16.969 11.125 7.808 1.00 94.44 108 VAL A O 1
ATOM 855 N N . ALA A 1 109 ? -15.677 12.513 9.043 1.00 92.38 109 ALA A N 1
ATOM 856 C CA . ALA A 1 109 ? -16.752 13.066 9.861 1.00 92.38 109 ALA A CA 1
ATOM 857 C C . ALA A 1 109 ? -17.629 11.961 10.488 1.00 92.38 109 ALA A C 1
ATOM 859 O O . ALA A 1 109 ? -18.853 12.009 10.422 1.00 92.38 109 ALA A O 1
ATOM 860 N N . GLY A 1 110 ? -16.991 10.916 11.025 1.00 92.12 110 GLY A N 1
ATOM 861 C CA . GLY A 1 110 ? -17.684 9.804 11.684 1.00 92.12 110 GLY A CA 1
ATOM 862 C C . GLY A 1 110 ? -18.140 8.674 10.755 1.00 92.12 110 GLY A C 1
ATOM 863 O O . GLY A 1 110 ? -18.336 7.557 11.224 1.00 92.12 110 GLY A O 1
ATOM 864 N N . LYS A 1 111 ? -18.261 8.915 9.443 1.00 95.31 111 LYS A N 1
ATOM 865 C CA . LYS A 1 111 ? -18.729 7.909 8.481 1.00 95.31 111 LYS A CA 1
ATOM 866 C C . LYS A 1 111 ? -17.582 7.001 8.041 1.00 95.31 111 LYS A C 1
ATOM 868 O O . LYS A 1 111 ? -16.627 7.493 7.444 1.00 95.31 111 LYS A O 1
ATOM 873 N N . GLU A 1 112 ? -17.698 5.702 8.303 1.00 94.81 112 GLU A N 1
ATOM 874 C CA . GLU A 1 112 ? -16.694 4.696 7.936 1.00 94.81 112 GLU A CA 1
ATOM 875 C C . GLU A 1 112 ? -16.885 4.168 6.506 1.00 94.81 112 GLU A C 1
ATOM 877 O O . GLU A 1 112 ? -18.002 4.004 6.019 1.00 94.81 112 GLU A O 1
ATOM 882 N N . PHE A 1 113 ? -15.772 3.890 5.837 1.00 96.00 113 PHE A N 1
ATOM 883 C CA . PHE A 1 113 ? -15.674 3.306 4.508 1.00 96.00 113 PHE A CA 1
ATOM 884 C C . PHE A 1 113 ? -14.644 2.183 4.544 1.00 96.00 113 PHE A C 1
ATOM 886 O O . PHE A 1 113 ? -13.537 2.377 5.048 1.00 96.00 113 PHE A O 1
ATOM 893 N N . PHE A 1 114 ? -14.990 1.049 3.947 1.00 96.88 114 PHE A N 1
ATOM 894 C CA . PHE A 1 114 ? -14.065 -0.042 3.690 1.00 96.88 114 PHE A CA 1
ATOM 895 C C . PHE A 1 114 ? -14.204 -0.517 2.247 1.00 96.88 114 PHE A C 1
ATOM 897 O O . PHE A 1 114 ? -15.314 -0.610 1.713 1.00 96.88 114 PHE A O 1
ATOM 904 N N . ILE A 1 115 ? -13.074 -0.842 1.627 1.00 96.25 115 ILE A N 1
ATOM 905 C CA . ILE A 1 115 ? -13.048 -1.597 0.382 1.00 96.25 115 ILE A CA 1
ATOM 906 C C . ILE A 1 115 ? -11.791 -2.456 0.275 1.00 96.25 115 ILE A C 1
ATOM 908 O O . ILE A 1 115 ? -10.695 -2.015 0.610 1.00 96.25 115 ILE A O 1
ATOM 912 N N . ASN A 1 116 ? -11.973 -3.653 -0.264 1.00 95.25 116 ASN A N 1
ATOM 913 C CA . ASN A 1 116 ? -10.959 -4.530 -0.813 1.00 95.25 116 ASN A CA 1
ATOM 914 C C . ASN A 1 116 ? -11.192 -4.639 -2.329 1.00 95.25 116 ASN A C 1
ATOM 916 O O . ASN A 1 116 ? -12.210 -5.187 -2.751 1.00 95.25 116 ASN A O 1
ATOM 920 N N . SER A 1 117 ? -10.289 -4.080 -3.132 1.00 93.94 117 SER A N 1
ATOM 921 C CA . SER A 1 117 ? -10.336 -4.111 -4.596 1.00 93.94 117 SER A CA 1
ATOM 922 C C . SER A 1 117 ? -9.189 -4.965 -5.126 1.00 93.94 117 SER A C 1
ATOM 924 O O . SER A 1 117 ? -8.023 -4.590 -4.994 1.00 93.94 117 SER A O 1
ATOM 926 N N . ILE A 1 118 ? -9.526 -6.102 -5.730 1.00 91.44 118 ILE A N 1
ATOM 927 C CA . ILE A 1 118 ? -8.589 -7.101 -6.250 1.00 91.44 118 ILE A CA 1
ATOM 928 C C . ILE A 1 118 ? -8.646 -7.082 -7.790 1.00 91.44 118 ILE A C 1
ATOM 930 O O . ILE A 1 118 ? -9.747 -7.183 -8.347 1.00 91.44 118 ILE A O 1
ATOM 934 N N . PRO A 1 119 ? -7.509 -6.934 -8.498 1.00 89.62 119 PRO A N 1
ATOM 935 C CA . PRO A 1 119 ? -7.476 -7.057 -9.957 1.00 89.62 119 PRO A CA 1
ATOM 936 C C . PRO A 1 119 ? -7.796 -8.498 -10.378 1.00 89.62 119 PRO A C 1
ATOM 938 O O . PRO A 1 119 ? -7.257 -9.436 -9.799 1.00 89.62 119 PRO A O 1
ATOM 941 N N . GLN A 1 120 ? -8.651 -8.690 -11.383 1.00 86.19 120 GLN A N 1
ATOM 942 C CA . GLN A 1 120 ? -8.921 -10.011 -11.970 1.00 86.19 120 GLN A CA 1
ATOM 943 C C . GLN A 1 120 ? -8.156 -10.224 -13.281 1.00 86.19 120 GLN A C 1
ATOM 945 O O . GLN A 1 120 ? -7.974 -11.356 -13.720 1.00 86.19 120 GLN A O 1
ATOM 950 N N . LYS A 1 121 ? -7.713 -9.132 -13.902 1.00 84.69 121 LYS A N 1
ATOM 951 C CA . LYS A 1 121 ? -6.916 -9.068 -15.122 1.00 84.69 121 LYS A CA 1
ATOM 952 C C . LYS A 1 121 ? -5.855 -7.988 -14.981 1.00 84.69 121 LYS A C 1
ATOM 954 O O . LYS A 1 121 ? -6.006 -7.023 -14.232 1.00 84.69 121 LYS A O 1
ATOM 959 N N . GLN A 1 122 ? -4.791 -8.111 -15.760 1.00 79.62 122 GLN A N 1
ATOM 960 C CA . GLN A 1 122 ? -3.680 -7.162 -15.746 1.00 79.62 122 GLN A CA 1
ATOM 961 C C . GLN A 1 122 ? -4.109 -5.723 -16.058 1.00 79.62 122 GLN A C 1
ATOM 963 O O . GLN A 1 122 ? -3.610 -4.764 -15.481 1.00 79.62 122 GLN A O 1
ATOM 968 N N . ASN A 1 123 ? -5.070 -5.556 -16.952 1.00 79.56 123 ASN A N 1
ATOM 969 C CA . ASN A 1 123 ? -5.575 -4.263 -17.388 1.00 79.56 123 ASN A CA 1
ATOM 970 C C . ASN A 1 123 ? -6.689 -3.695 -16.488 1.00 79.56 123 ASN A C 1
ATOM 972 O O . ASN A 1 123 ? -7.227 -2.628 -16.801 1.00 79.56 123 ASN A O 1
ATOM 976 N N . ASP A 1 124 ? -7.047 -4.368 -15.389 1.00 85.19 124 ASP A N 1
ATOM 977 C CA . ASP A 1 124 ? -8.052 -3.880 -14.444 1.00 85.19 124 ASP A CA 1
ATOM 978 C C . ASP A 1 124 ? -7.511 -2.751 -13.587 1.00 85.19 124 ASP A C 1
ATOM 980 O O . ASP A 1 124 ? -6.515 -2.900 -12.898 1.00 85.19 124 ASP A O 1
ATOM 984 N N . PHE A 1 125 ? -8.208 -1.623 -13.518 1.00 88.31 125 PHE A N 1
ATOM 985 C CA . PHE A 1 125 ? -7.749 -0.506 -12.692 1.00 88.31 125 PHE A CA 1
ATOM 986 C C . PHE A 1 125 ? -8.272 -0.605 -11.253 1.00 88.31 125 PHE A C 1
ATOM 988 O O . PHE A 1 125 ? -9.007 0.263 -10.783 1.00 88.31 125 PHE A O 1
ATOM 995 N N . ALA A 1 126 ? -7.912 -1.688 -10.554 1.00 91.56 126 ALA A N 1
ATOM 996 C CA . ALA A 1 126 ? -8.384 -2.007 -9.204 1.00 91.56 126 ALA A CA 1
ATOM 997 C C . ALA A 1 126 ? -8.139 -0.873 -8.189 1.00 91.56 126 ALA A C 1
ATOM 999 O O . ALA A 1 126 ? -9.065 -0.499 -7.458 1.00 91.56 126 ALA A O 1
ATOM 1000 N N . PHE A 1 127 ? -6.952 -0.261 -8.196 1.00 94.06 127 PHE A N 1
ATOM 1001 C CA . PHE A 1 127 ? -6.637 0.892 -7.350 1.00 94.06 127 PHE A CA 1
ATOM 1002 C C . PHE A 1 127 ? -7.528 2.098 -7.680 1.00 94.06 127 PHE A C 1
ATOM 1004 O O . PHE A 1 127 ? -8.146 2.702 -6.799 1.00 94.06 127 PHE A O 1
ATOM 1011 N N . MET A 1 128 ? -7.686 2.409 -8.970 1.00 90.94 128 MET A N 1
ATOM 1012 C CA . MET A 1 128 ? -8.540 3.518 -9.410 1.00 90.94 128 MET A CA 1
ATOM 1013 C C . MET A 1 128 ? -10.016 3.281 -9.074 1.00 90.94 128 MET A C 1
ATOM 1015 O O . MET A 1 128 ? -10.727 4.222 -8.711 1.00 90.94 128 MET A O 1
ATOM 1019 N N . ASN A 1 129 ? -10.477 2.031 -9.148 1.00 90.75 129 ASN A N 1
ATOM 1020 C CA . ASN A 1 129 ? -11.822 1.628 -8.749 1.00 90.75 129 ASN A CA 1
ATOM 1021 C C . ASN A 1 129 ? -12.046 1.844 -7.250 1.00 90.75 129 ASN A C 1
ATOM 1023 O O . ASN A 1 129 ? -13.092 2.380 -6.875 1.00 90.75 129 ASN A O 1
ATOM 1027 N N . ALA A 1 130 ? -11.065 1.509 -6.405 1.00 93.94 130 ALA A N 1
ATOM 1028 C CA . ALA A 1 130 ? -11.133 1.759 -4.968 1.00 93.94 130 ALA A CA 1
ATOM 1029 C C . ALA A 1 130 ? -11.257 3.260 -4.659 1.00 93.94 130 ALA A C 1
ATOM 1031 O O . ALA A 1 130 ? -12.174 3.676 -3.945 1.00 93.94 130 ALA A O 1
ATOM 1032 N N . VAL A 1 131 ? -10.414 4.091 -5.285 1.00 93.75 131 VAL A N 1
ATOM 1033 C CA . VAL A 1 131 ? -10.471 5.557 -5.150 1.00 93.75 131 VAL A CA 1
ATOM 1034 C C . VAL A 1 131 ? -11.808 6.117 -5.648 1.00 93.75 131 VAL A C 1
ATOM 1036 O O . VAL A 1 131 ? -12.418 6.955 -4.984 1.00 93.75 131 VAL A O 1
ATOM 1039 N N . SER A 1 132 ? -12.299 5.645 -6.797 1.00 91.31 132 SER A N 1
ATOM 1040 C CA . SER A 1 132 ? -13.580 6.069 -7.378 1.00 91.31 132 SER A CA 1
ATOM 1041 C C . SER A 1 132 ? -14.765 5.707 -6.479 1.00 91.31 132 SER A C 1
ATOM 1043 O O . SER A 1 132 ? -15.646 6.537 -6.242 1.00 91.31 132 SER A O 1
ATOM 1045 N N . ARG A 1 133 ? -14.779 4.495 -5.909 1.00 92.50 133 ARG A N 1
ATOM 1046 C CA . ARG A 1 133 ? -15.809 4.061 -4.954 1.00 92.50 133 ARG A CA 1
ATOM 1047 C C . ARG A 1 133 ? -15.764 4.875 -3.662 1.00 92.50 133 ARG A C 1
ATOM 1049 O O . ARG A 1 133 ? -16.820 5.314 -3.210 1.00 92.50 133 ARG A O 1
ATOM 1056 N N . MET A 1 134 ? -14.575 5.170 -3.131 1.00 93.81 134 MET A N 1
ATOM 1057 C CA . MET A 1 134 ? -14.415 6.061 -1.976 1.00 93.81 134 MET A CA 1
ATOM 1058 C C . MET A 1 134 ? -14.948 7.471 -2.274 1.00 93.81 134 MET A C 1
ATOM 1060 O O . MET A 1 134 ? -15.714 8.040 -1.495 1.00 93.81 134 MET A O 1
ATOM 1064 N N . ALA A 1 135 ? -14.612 8.022 -3.443 1.00 91.44 135 ALA A N 1
ATOM 1065 C CA . ALA A 1 135 ? -15.083 9.331 -3.883 1.00 91.44 135 ALA A CA 1
ATOM 1066 C C . ALA A 1 135 ? -16.617 9.386 -4.003 1.00 91.44 135 ALA A C 1
ATOM 1068 O O . ALA A 1 135 ? -17.243 10.338 -3.529 1.00 91.44 135 ALA A O 1
ATOM 1069 N N . LYS A 1 136 ? -17.235 8.349 -4.586 1.00 91.75 136 LYS A N 1
ATOM 1070 C CA . LYS A 1 136 ? -18.698 8.208 -4.675 1.00 91.75 136 LYS A CA 1
ATOM 1071 C C . LYS A 1 136 ? -19.340 8.099 -3.291 1.00 91.75 136 LYS A C 1
ATOM 1073 O O . LYS A 1 136 ? -20.300 8.816 -3.015 1.00 91.75 136 LYS A O 1
ATOM 1078 N N . PHE A 1 137 ? -18.785 7.274 -2.402 1.00 93.38 137 PHE A N 1
ATOM 1079 C CA . PHE A 1 137 ? -19.303 7.063 -1.048 1.00 93.38 137 PHE A CA 1
ATOM 1080 C C . PHE A 1 137 ? -19.368 8.355 -0.216 1.00 93.38 137 PHE A C 1
ATOM 1082 O O . PHE A 1 137 ? -20.332 8.578 0.525 1.00 93.38 137 PHE A O 1
ATOM 1089 N N . TYR A 1 138 ? -18.374 9.234 -0.381 1.00 91.31 138 TYR A N 1
ATOM 1090 C CA . TYR A 1 138 ? -18.313 10.551 0.261 1.00 91.31 138 TYR A CA 1
ATOM 1091 C C . TYR A 1 138 ? -18.918 11.690 -0.587 1.00 91.31 138 TYR A C 1
ATOM 1093 O O . TYR A 1 138 ? -18.697 12.867 -0.282 1.00 91.31 138 TYR A O 1
ATOM 1101 N N . LYS A 1 139 ? -19.705 11.358 -1.626 1.00 87.19 139 LYS A N 1
ATOM 1102 C CA . LYS A 1 139 ? -20.430 12.289 -2.514 1.00 87.19 139 LYS A CA 1
ATOM 1103 C C . LYS A 1 139 ? -19.524 13.348 -3.172 1.00 87.19 139 LYS A C 1
ATOM 1105 O O . LYS A 1 139 ? -19.844 14.538 -3.182 1.00 87.19 139 LYS A O 1
ATOM 1110 N N . LYS A 1 140 ? -1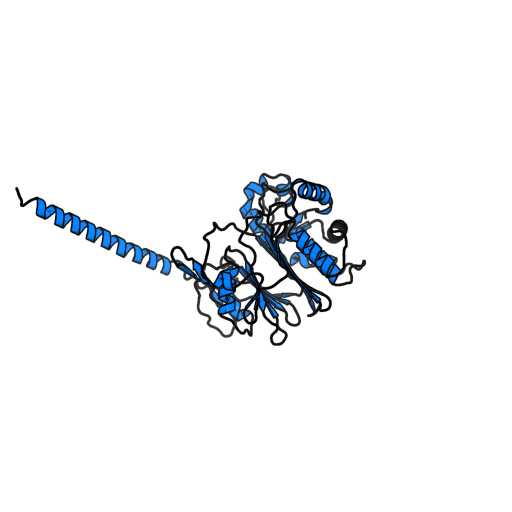8.369 12.937 -3.710 1.00 73.00 140 LYS A N 1
ATOM 1111 C CA . LYS A 1 140 ? -17.401 13.824 -4.386 1.00 73.00 140 LYS A CA 1
ATOM 1112 C C . LYS A 1 140 ? -16.922 13.295 -5.742 1.00 73.00 140 LYS A C 1
ATOM 1114 O O . LYS A 1 140 ? -15.789 12.825 -5.847 1.00 73.00 140 LYS A O 1
ATOM 1119 N N . PRO A 1 141 ? -17.722 13.457 -6.809 1.00 64.19 141 PRO A N 1
ATOM 1120 C CA . PRO A 1 141 ? -17.354 13.042 -8.157 1.00 64.19 141 PRO A CA 1
ATOM 1121 C C . PRO A 1 141 ? -16.451 14.090 -8.834 1.00 64.19 141 PRO A C 1
ATOM 1123 O O . PRO A 1 141 ? -16.833 14.704 -9.822 1.00 64.19 141 PRO A O 1
ATOM 1126 N N . LEU A 1 142 ? -15.253 14.347 -8.302 1.00 67.75 142 LEU A N 1
ATOM 1127 C CA . LEU A 1 142 ? -14.242 15.050 -9.102 1.00 67.75 142 LEU A CA 1
ATOM 1128 C C . LEU A 1 142 ? -13.582 14.056 -10.052 1.00 67.75 142 LEU A C 1
ATOM 1130 O O . LEU A 1 142 ? -13.280 12.928 -9.658 1.00 67.75 142 LEU A O 1
ATOM 1134 N N . SER A 1 143 ? -13.338 14.493 -11.289 1.00 83.31 143 SER A N 1
ATOM 1135 C CA . SER A 1 143 ? -12.637 13.674 -12.273 1.00 83.31 143 SER A CA 1
ATOM 1136 C C . SER A 1 143 ? -11.261 13.265 -11.741 1.00 83.31 143 SER A C 1
ATOM 1138 O O . SER A 1 143 ? -10.540 14.071 -11.148 1.00 83.31 143 SER A O 1
ATOM 1140 N N . ILE A 1 144 ? -10.863 12.019 -11.985 1.00 82.25 144 ILE A N 1
ATOM 1141 C CA . ILE A 1 144 ? -9.515 11.549 -11.649 1.00 82.25 144 ILE A CA 1
ATOM 1142 C C . ILE A 1 144 ? -8.452 12.450 -12.289 1.00 82.25 144 ILE A C 1
ATOM 1144 O O . ILE A 1 144 ? -7.479 12.809 -11.632 1.00 82.25 144 ILE A O 1
ATOM 1148 N N . ARG A 1 145 ? -8.666 12.882 -13.540 1.00 88.31 145 ARG A N 1
ATOM 1149 C CA . ARG A 1 145 ? -7.741 13.761 -14.267 1.00 88.31 145 ARG A CA 1
ATOM 1150 C C . ARG A 1 145 ? -7.456 15.060 -13.517 1.00 88.31 145 ARG A C 1
ATOM 1152 O O . ARG A 1 145 ? -6.295 15.431 -13.378 1.00 88.31 145 ARG A O 1
ATOM 1159 N N . SER A 1 146 ? -8.495 15.745 -13.036 1.00 88.00 146 SER A N 1
ATOM 1160 C CA . SER A 1 146 ? -8.329 17.012 -12.317 1.00 88.00 146 SER A CA 1
ATOM 1161 C C . SER A 1 146 ? -7.618 16.820 -10.978 1.00 88.00 146 SER A C 1
ATOM 1163 O O . SER A 1 146 ? -6.788 17.648 -10.612 1.00 88.00 146 SER A O 1
ATOM 1165 N N . ARG A 1 147 ? -7.875 15.706 -10.278 1.00 88.56 147 ARG A N 1
ATOM 1166 C CA . ARG A 1 147 ? -7.153 15.362 -9.043 1.00 88.56 147 ARG A CA 1
ATOM 1167 C C . ARG A 1 147 ? -5.685 15.040 -9.298 1.00 88.56 147 ARG A C 1
ATOM 1169 O O . ARG A 1 147 ? -4.837 15.566 -8.591 1.00 88.56 147 ARG A O 1
ATOM 1176 N N . LEU A 1 148 ? -5.374 14.242 -10.319 1.00 91.50 148 LEU A N 1
ATOM 1177 C CA . LEU A 1 148 ? -3.987 13.966 -10.701 1.00 91.50 148 LEU A CA 1
ATOM 1178 C C . LEU A 1 148 ? -3.258 15.264 -11.073 1.00 91.50 148 LEU A C 1
ATOM 1180 O O . LEU A 1 148 ? -2.170 15.501 -10.570 1.00 91.50 148 LEU A O 1
ATOM 1184 N N . ALA A 1 149 ? -3.884 16.153 -11.851 1.00 91.44 149 ALA A N 1
ATOM 1185 C CA . ALA A 1 149 ? -3.300 17.452 -12.194 1.00 91.44 149 ALA A CA 1
ATOM 1186 C C . ALA A 1 149 ? -3.041 18.335 -10.966 1.00 91.44 149 ALA A C 1
ATOM 1188 O O . ALA A 1 149 ? -2.016 19.004 -10.897 1.00 91.44 149 ALA A O 1
ATOM 1189 N N . LEU A 1 150 ? -3.943 18.328 -9.985 1.00 88.94 150 LEU A N 1
ATOM 1190 C CA . LEU A 1 150 ? -3.734 19.020 -8.717 1.00 88.94 150 LEU A CA 1
ATOM 1191 C C . LEU A 1 150 ? -2.558 18.421 -7.930 1.00 88.94 150 LEU A C 1
ATOM 1193 O O . LEU A 1 150 ? -1.773 19.172 -7.358 1.00 88.94 150 LEU A O 1
ATOM 1197 N N . ILE A 1 151 ? -2.433 17.093 -7.896 1.00 91.94 151 ILE A N 1
ATOM 1198 C CA . ILE A 1 151 ? -1.328 16.419 -7.207 1.00 91.94 151 ILE A CA 1
ATOM 1199 C C . ILE A 1 151 ? -0.003 16.772 -7.880 1.00 91.94 151 ILE A C 1
ATOM 1201 O O . ILE A 1 151 ? 0.904 17.255 -7.21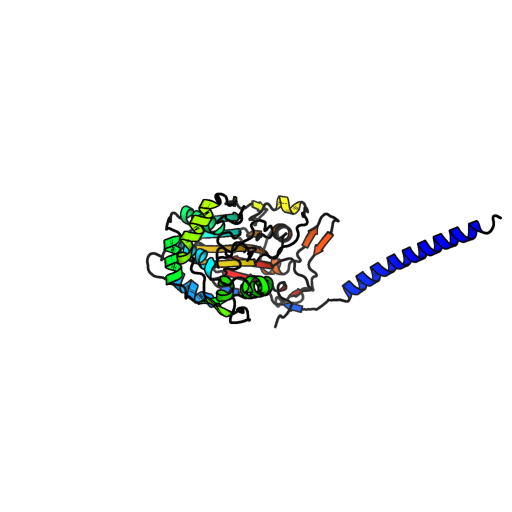5 1.00 91.94 151 ILE A O 1
ATOM 1205 N N . GLU A 1 152 ? 0.085 16.633 -9.204 1.00 93.00 152 GLU A N 1
ATOM 1206 C CA . GLU A 1 152 ? 1.305 16.933 -9.961 1.00 93.00 152 GLU A CA 1
ATOM 1207 C C . GLU A 1 152 ? 1.699 18.421 -9.934 1.00 93.00 152 GLU A C 1
ATOM 1209 O O . GLU A 1 152 ? 2.836 18.745 -10.254 1.00 93.00 152 GLU A O 1
ATOM 1214 N N . ARG A 1 153 ? 0.796 19.337 -9.560 1.00 91.25 153 ARG A N 1
ATOM 1215 C CA . ARG A 1 153 ? 1.135 20.753 -9.325 1.00 91.25 153 ARG A CA 1
ATOM 1216 C C . ARG A 1 153 ? 1.744 21.012 -7.948 1.00 91.25 153 ARG A C 1
ATOM 1218 O O . ARG A 1 153 ? 2.448 21.999 -7.791 1.00 91.25 153 ARG A O 1
ATOM 1225 N N . ASN A 1 154 ? 1.427 20.178 -6.959 1.00 90.00 154 ASN A N 1
ATOM 1226 C CA . ASN A 1 154 ? 1.819 20.388 -5.562 1.00 90.00 154 ASN A CA 1
ATOM 1227 C C . ASN A 1 154 ? 2.928 19.438 -5.091 1.00 90.00 154 ASN A C 1
ATOM 1229 O O . ASN A 1 154 ? 3.566 19.730 -4.085 1.00 90.00 154 ASN A O 1
ATOM 1233 N N . VAL A 1 155 ? 3.141 18.321 -5.795 1.00 91.25 155 VAL A N 1
ATOM 1234 C CA . VAL A 1 155 ? 4.242 17.384 -5.547 1.00 91.25 155 VAL A CA 1
ATOM 1235 C C . VAL A 1 155 ? 5.394 17.686 -6.495 1.00 91.25 155 VAL A C 1
ATOM 1237 O O . VAL A 1 155 ? 5.209 17.739 -7.720 1.00 91.25 155 VAL A O 1
ATOM 1240 N N . SER A 1 156 ? 6.584 17.824 -5.917 1.00 94.00 156 SER A N 1
ATOM 1241 C CA . SER A 1 156 ? 7.856 17.998 -6.621 1.00 94.00 156 SER A CA 1
ATOM 1242 C C . SER A 1 156 ? 8.036 16.968 -7.742 1.00 94.00 156 SER A C 1
ATOM 1244 O O . SER A 1 156 ? 7.581 15.831 -7.643 1.00 94.00 156 SER A O 1
ATOM 1246 N N . GLU A 1 157 ? 8.680 17.357 -8.845 1.00 94.44 157 GLU A N 1
ATOM 1247 C CA . GLU A 1 157 ? 8.982 16.443 -9.964 1.00 94.44 157 GLU A CA 1
ATOM 1248 C C . GLU A 1 157 ? 9.878 15.273 -9.533 1.00 94.44 157 GLU A C 1
ATOM 1250 O O . GLU A 1 157 ? 9.781 14.180 -10.083 1.00 94.44 157 GLU A O 1
ATOM 1255 N N . TYR A 1 158 ? 10.691 15.483 -8.502 1.00 95.56 158 TYR A N 1
ATOM 1256 C CA . TYR A 1 158 ? 11.536 14.463 -7.907 1.00 95.56 158 TYR A CA 1
ATOM 1257 C C . TYR A 1 158 ? 11.058 14.141 -6.494 1.00 95.56 158 TYR A C 1
ATOM 1259 O O . TYR A 1 158 ? 10.765 15.049 -5.716 1.00 95.56 158 TYR A O 1
ATOM 1267 N N . VAL A 1 159 ? 10.997 12.853 -6.161 1.00 96.19 159 VAL A N 1
ATOM 1268 C CA . VAL A 1 159 ? 10.586 12.355 -4.838 1.00 96.19 159 VAL A CA 1
ATOM 1269 C C . VAL A 1 159 ? 11.603 11.345 -4.312 1.00 96.19 159 VAL A C 1
ATOM 1271 O O . VAL A 1 159 ? 12.370 10.767 -5.083 1.00 96.19 159 VAL A O 1
ATOM 1274 N N . TYR A 1 160 ? 11.649 11.149 -2.996 1.00 97.50 160 TYR A N 1
ATOM 1275 C CA . TYR A 1 160 ? 12.613 10.251 -2.366 1.00 97.50 160 TYR A CA 1
ATOM 1276 C C . TYR A 1 160 ? 12.209 8.785 -2.539 1.00 97.50 160 TYR A C 1
ATOM 1278 O O . TYR A 1 160 ? 11.076 8.406 -2.234 1.00 97.50 160 TYR A O 1
ATOM 1286 N N . ALA A 1 161 ? 13.145 7.949 -2.983 1.00 97.25 161 ALA A N 1
ATOM 1287 C CA . ALA A 1 161 ? 12.955 6.510 -3.101 1.00 97.25 161 ALA A CA 1
ATOM 1288 C C . ALA A 1 161 ? 12.907 5.841 -1.725 1.00 97.25 161 ALA A C 1
ATOM 1290 O O . ALA A 1 161 ? 13.699 6.153 -0.832 1.00 97.25 161 ALA A O 1
ATOM 1291 N N . SER A 1 162 ? 11.976 4.909 -1.539 1.00 96.31 162 SER A N 1
ATOM 1292 C CA . SER A 1 162 ? 11.902 4.088 -0.331 1.00 96.31 162 SER A CA 1
ATOM 1293 C C . SER A 1 162 ? 12.859 2.900 -0.390 1.00 96.31 162 SER A C 1
ATOM 1295 O O . SER A 1 162 ? 13.320 2.495 -1.460 1.00 96.31 162 SER A O 1
ATOM 1297 N N . LYS A 1 163 ? 13.099 2.278 0.767 1.00 93.56 163 LYS A N 1
ATOM 1298 C CA . LYS A 1 163 ? 13.839 1.014 0.857 1.00 93.56 163 LYS A CA 1
ATOM 1299 C C . LYS A 1 163 ? 13.176 -0.104 0.045 1.00 93.56 163 LYS A C 1
ATOM 1301 O O . LYS A 1 163 ? 13.854 -0.913 -0.581 1.00 93.56 163 LYS A O 1
ATOM 1306 N N . SER A 1 164 ? 11.842 -0.139 0.043 1.00 93.00 164 SER A N 1
ATOM 1307 C CA . SER A 1 164 ? 11.056 -1.103 -0.733 1.00 93.00 164 SER A CA 1
ATOM 1308 C C . SER A 1 164 ? 11.257 -0.898 -2.242 1.00 93.00 164 SER A C 1
ATOM 1310 O O . SER A 1 164 ? 11.427 -1.873 -2.975 1.00 93.00 164 SER A O 1
ATOM 1312 N N . LEU A 1 165 ? 11.325 0.360 -2.700 1.00 96.00 165 LEU A N 1
ATOM 1313 C CA . LEU A 1 165 ? 11.607 0.686 -4.100 1.00 96.00 165 LEU A CA 1
ATOM 1314 C C . LEU A 1 165 ? 13.043 0.317 -4.494 1.00 96.00 165 LEU A C 1
ATOM 1316 O O . LEU A 1 165 ? 13.242 -0.285 -5.545 1.00 96.00 165 LEU A O 1
ATOM 1320 N N . GLU A 1 166 ? 14.036 0.618 -3.652 1.00 96.31 166 GLU A N 1
ATOM 1321 C CA . GLU A 1 166 ? 15.422 0.187 -3.887 1.00 96.31 166 GLU A CA 1
ATOM 1322 C C . GLU A 1 166 ? 15.499 -1.338 -4.046 1.00 96.31 166 GLU A C 1
ATOM 1324 O O . GLU A 1 166 ? 16.146 -1.843 -4.966 1.00 96.31 166 GLU A O 1
ATOM 1329 N N . GLN A 1 167 ? 14.809 -2.083 -3.178 1.00 94.06 167 GLN A N 1
ATOM 1330 C CA . GLN A 1 167 ? 14.776 -3.537 -3.269 1.00 94.06 167 GLN A CA 1
ATOM 1331 C C . GLN A 1 167 ? 14.120 -4.010 -4.572 1.00 94.06 167 GLN A C 1
ATOM 1333 O O . GLN A 1 167 ? 14.658 -4.905 -5.218 1.00 94.06 167 GLN A O 1
ATOM 1338 N N . TYR A 1 168 ? 13.012 -3.391 -4.993 1.00 94.88 168 TYR A N 1
ATOM 1339 C CA . TYR A 1 168 ? 12.389 -3.678 -6.289 1.00 94.88 168 TYR A CA 1
ATOM 1340 C C . TYR A 1 168 ? 13.357 -3.472 -7.459 1.00 94.88 168 TYR A C 1
ATOM 1342 O O . TYR A 1 168 ? 13.456 -4.335 -8.334 1.00 94.88 168 TYR A O 1
ATOM 1350 N N . ILE A 1 169 ? 14.097 -2.360 -7.458 1.00 95.69 169 ILE A N 1
ATOM 1351 C CA . ILE A 1 169 ? 15.065 -2.042 -8.512 1.00 95.69 169 ILE A CA 1
ATOM 1352 C C . ILE A 1 169 ? 16.188 -3.082 -8.546 1.00 95.69 169 ILE A C 1
ATOM 1354 O O . ILE A 1 169 ? 16.573 -3.514 -9.631 1.00 95.69 169 ILE A O 1
ATOM 1358 N N . LYS A 1 170 ? 16.688 -3.516 -7.382 1.00 95.19 170 LYS A N 1
ATOM 1359 C CA . LYS A 1 170 ? 17.705 -4.577 -7.283 1.00 95.19 170 LYS A CA 1
ATOM 1360 C C . LYS A 1 170 ? 17.194 -5.911 -7.817 1.00 95.19 170 LYS A C 1
ATOM 1362 O O . LYS A 1 170 ? 17.879 -6.547 -8.611 1.00 95.19 170 LYS A O 1
ATOM 1367 N N . ASP A 1 171 ? 15.990 -6.310 -7.414 1.00 93.06 171 ASP A N 1
ATOM 1368 C CA . ASP A 1 171 ? 15.397 -7.590 -7.811 1.00 93.06 171 ASP A CA 1
ATOM 1369 C C . ASP A 1 171 ? 15.137 -7.662 -9.329 1.00 93.06 171 ASP A C 1
ATOM 1371 O O . ASP A 1 171 ? 15.250 -8.731 -9.922 1.00 93.06 171 ASP A O 1
ATOM 1375 N N . ASN A 1 172 ? 14.825 -6.526 -9.966 1.00 93.75 172 ASN A N 1
ATOM 1376 C CA . ASN A 1 172 ? 14.416 -6.448 -11.376 1.00 93.75 172 ASN A CA 1
ATOM 1377 C C . ASN A 1 172 ? 15.423 -5.680 -12.247 1.00 93.75 172 ASN A C 1
ATOM 1379 O O . ASN A 1 172 ? 15.080 -5.172 -13.319 1.00 93.75 172 ASN A O 1
ATOM 1383 N N . GLN A 1 173 ? 16.677 -5.578 -11.795 1.00 94.44 173 GLN A N 1
ATOM 1384 C CA . GLN A 1 173 ? 17.678 -4.690 -12.387 1.00 94.44 173 GLN A CA 1
ATOM 1385 C C . GLN A 1 173 ? 17.848 -4.919 -13.893 1.00 94.44 173 GLN A C 1
ATOM 1387 O O . GLN A 1 173 ? 17.830 -3.966 -14.671 1.00 94.44 173 GLN A O 1
ATOM 1392 N N . ALA A 1 174 ? 17.986 -6.179 -14.313 1.00 93.38 174 ALA A N 1
ATOM 1393 C CA . ALA A 1 174 ? 18.229 -6.532 -15.709 1.00 93.38 174 ALA A CA 1
ATOM 1394 C C . ALA A 1 174 ? 17.065 -6.138 -16.633 1.00 93.38 174 ALA A C 1
ATOM 1396 O O . ALA A 1 174 ? 17.292 -5.644 -17.737 1.00 93.38 174 ALA A O 1
ATOM 1397 N N . GLU A 1 175 ? 15.824 -6.340 -16.194 1.00 93.56 175 GLU A N 1
ATOM 1398 C CA . GLU A 1 175 ? 14.634 -6.032 -16.990 1.00 93.56 175 GLU A CA 1
ATOM 1399 C C . GLU A 1 175 ? 14.390 -4.527 -17.066 1.00 93.56 175 GLU A C 1
ATOM 1401 O O . GLU A 1 175 ? 14.191 -3.977 -18.153 1.00 93.56 175 GLU A O 1
ATOM 1406 N N . LEU A 1 176 ? 14.494 -3.836 -15.927 1.00 94.19 176 LEU A N 1
ATOM 1407 C CA . LEU A 1 176 ? 14.347 -2.385 -15.865 1.00 94.19 176 LEU A CA 1
ATOM 1408 C C . LEU A 1 176 ? 15.403 -1.672 -16.716 1.00 94.19 176 LEU A C 1
ATOM 1410 O O . LEU A 1 176 ? 15.095 -0.675 -17.366 1.00 94.19 176 LEU A O 1
ATOM 1414 N N . PHE A 1 177 ? 16.631 -2.196 -16.758 1.00 92.81 177 PHE A N 1
ATOM 1415 C CA . PHE A 1 177 ? 17.710 -1.617 -17.555 1.00 92.81 177 PHE A CA 1
ATOM 1416 C C . PHE A 1 177 ? 17.504 -1.786 -19.068 1.00 92.81 177 PHE A C 1
ATOM 1418 O O . PHE A 1 177 ? 17.951 -0.938 -19.844 1.00 92.81 177 PHE A O 1
ATOM 1425 N N . LYS A 1 178 ? 16.818 -2.856 -19.500 1.00 93.12 178 LYS A N 1
ATOM 1426 C CA . LYS A 1 178 ? 16.469 -3.093 -20.913 1.00 93.12 178 LYS A CA 1
ATOM 1427 C C . LYS A 1 178 ? 15.375 -2.142 -21.403 1.00 93.12 178 LYS A C 1
ATOM 1429 O O . LYS A 1 178 ? 15.407 -1.718 -22.557 1.00 93.12 178 LYS A O 1
ATOM 1434 N N . ASN A 1 179 ? 14.421 -1.771 -20.547 1.00 92.75 179 ASN A N 1
ATOM 1435 C CA . ASN A 1 179 ? 13.375 -0.812 -20.901 1.00 92.75 179 ASN A CA 1
ATOM 1436 C C . ASN A 1 179 ? 13.906 0.631 -20.805 1.00 92.75 179 ASN A C 1
ATOM 1438 O O . ASN A 1 179 ? 14.124 1.157 -19.717 1.00 92.75 179 ASN A O 1
ATOM 1442 N N . ARG A 1 180 ? 14.063 1.317 -21.948 1.00 91.62 180 ARG A N 1
ATOM 1443 C CA . ARG A 1 180 ? 14.614 2.689 -22.014 1.00 91.62 180 ARG A CA 1
ATOM 1444 C C . ARG A 1 180 ? 13.867 3.697 -21.131 1.00 91.62 180 ARG A C 1
ATOM 1446 O O . ARG A 1 180 ? 14.503 4.590 -20.571 1.00 91.62 180 ARG A O 1
ATOM 1453 N N . ALA A 1 181 ? 12.543 3.590 -21.032 1.00 90.94 181 ALA A N 1
ATOM 1454 C CA . ALA A 1 181 ? 11.730 4.544 -20.286 1.00 90.94 181 ALA A CA 1
ATOM 1455 C C . ALA A 1 181 ? 11.866 4.327 -18.770 1.00 90.94 181 ALA A C 1
ATOM 1457 O O . ALA A 1 181 ? 12.105 5.284 -18.038 1.00 90.94 181 ALA A O 1
ATOM 1458 N N . LEU A 1 182 ? 11.817 3.071 -18.317 1.00 92.50 182 LEU A N 1
ATOM 1459 C CA . LEU A 1 182 ? 12.013 2.709 -16.907 1.00 92.50 182 LEU A CA 1
ATOM 1460 C C . LEU A 1 182 ? 13.464 2.908 -16.457 1.00 92.50 182 LEU A C 1
ATOM 1462 O O . LEU A 1 182 ? 13.699 3.378 -15.345 1.00 92.50 182 LEU A O 1
ATOM 1466 N N . LYS A 1 183 ? 14.439 2.644 -17.337 1.00 93.69 183 LYS A N 1
ATOM 1467 C CA . LYS A 1 183 ? 15.854 2.936 -17.089 1.00 93.69 183 LYS A CA 1
ATOM 1468 C C . LYS A 1 183 ? 16.067 4.405 -16.734 1.00 93.69 183 LYS A C 1
ATOM 1470 O O . LYS A 1 183 ? 16.768 4.691 -15.773 1.00 93.69 183 LYS A O 1
ATOM 1475 N N . ARG A 1 184 ? 15.447 5.334 -17.474 1.00 92.19 184 ARG A N 1
ATOM 1476 C CA . ARG A 1 184 ? 15.564 6.776 -17.195 1.00 92.19 184 ARG A CA 1
ATOM 1477 C C . ARG A 1 184 ? 15.057 7.144 -15.797 1.00 92.19 184 ARG A C 1
ATOM 1479 O O . ARG A 1 184 ? 15.622 8.033 -15.177 1.00 92.19 184 ARG A O 1
ATOM 1486 N N . LEU A 1 185 ? 14.011 6.472 -15.318 1.00 91.56 185 LEU A N 1
ATOM 1487 C CA . LEU A 1 185 ? 13.394 6.780 -14.027 1.00 91.56 185 LEU A CA 1
ATOM 1488 C C . LEU A 1 185 ? 14.157 6.175 -12.848 1.00 91.56 185 LEU A C 1
ATOM 1490 O O . LEU A 1 185 ? 14.308 6.825 -11.819 1.00 91.56 185 LEU A O 1
ATOM 1494 N N . TYR A 1 186 ? 14.622 4.932 -12.989 1.00 94.88 186 TYR A N 1
ATOM 1495 C CA . TYR A 1 186 ? 15.148 4.152 -11.867 1.00 94.88 186 TYR A CA 1
ATOM 1496 C C . TYR A 1 186 ? 16.672 4.027 -11.833 1.00 94.88 186 TYR A C 1
ATOM 1498 O O . TYR A 1 186 ? 17.194 3.458 -10.875 1.00 94.88 186 TYR A O 1
ATOM 1506 N N . PHE A 1 187 ? 17.395 4.543 -12.834 1.00 95.62 187 PHE A N 1
ATOM 1507 C CA . PHE A 1 187 ? 18.853 4.430 -12.911 1.00 95.62 187 PHE A CA 1
ATOM 1508 C C . PHE A 1 187 ? 19.548 5.766 -13.145 1.00 95.62 187 PHE A C 1
ATOM 1510 O O . PHE A 1 187 ? 19.137 6.586 -13.964 1.00 95.62 187 PHE A O 1
ATOM 1517 N N . ARG A 1 188 ? 20.697 5.921 -12.487 1.00 92.75 188 ARG A N 1
ATOM 1518 C CA . ARG A 1 188 ? 21.696 6.959 -12.740 1.00 92.75 188 ARG A CA 1
ATOM 1519 C C . ARG A 1 188 ? 22.919 6.284 -13.359 1.00 92.75 188 ARG A C 1
ATOM 1521 O O . ARG A 1 188 ? 23.721 5.649 -12.675 1.00 92.75 188 ARG A O 1
ATOM 1528 N N . GLY A 1 189 ? 23.017 6.337 -14.686 1.00 88.81 189 GLY A N 1
ATOM 1529 C CA . GLY A 1 189 ? 24.004 5.549 -15.427 1.00 88.81 189 GLY A CA 1
ATOM 1530 C C . GLY A 1 189 ? 23.716 4.048 -15.309 1.00 88.81 189 GLY A C 1
ATOM 1531 O O . GLY A 1 189 ? 22.698 3.579 -15.815 1.00 88.81 189 GLY A O 1
ATOM 1532 N N . ALA A 1 190 ? 24.614 3.304 -14.659 1.00 89.25 190 ALA A N 1
ATOM 1533 C CA . ALA A 1 190 ? 24.480 1.863 -14.413 1.00 89.25 190 ALA A CA 1
ATOM 1534 C C . ALA A 1 190 ? 23.932 1.516 -13.016 1.00 89.25 190 ALA A C 1
ATOM 1536 O O . ALA A 1 190 ? 23.653 0.351 -12.739 1.00 89.25 190 ALA A O 1
ATOM 1537 N N . GLN A 1 191 ? 23.784 2.506 -12.130 1.00 94.25 191 GLN A N 1
ATOM 1538 C CA . GLN A 1 191 ? 23.387 2.286 -10.742 1.00 94.25 191 GLN A CA 1
ATOM 1539 C C . GLN A 1 191 ? 21.898 2.571 -10.553 1.00 94.25 191 GLN A C 1
ATOM 1541 O O . GLN A 1 191 ? 21.402 3.607 -10.997 1.00 94.25 191 GLN A O 1
ATOM 1546 N N . GLY A 1 192 ? 21.192 1.645 -9.904 1.00 95.88 192 GLY A N 1
ATOM 1547 C CA . GLY A 1 192 ? 19.806 1.850 -9.490 1.00 95.88 192 GLY A CA 1
ATOM 1548 C C . GLY A 1 192 ? 19.705 2.872 -8.356 1.00 95.88 192 GLY A C 1
ATOM 1549 O O . GLY A 1 192 ? 20.605 2.943 -7.516 1.00 95.88 192 GLY A O 1
ATOM 1550 N N . VAL A 1 193 ? 18.616 3.642 -8.336 1.00 96.44 193 VAL A N 1
ATOM 1551 C CA . VAL A 1 193 ? 18.311 4.603 -7.263 1.00 96.44 193 VAL A CA 1
ATOM 1552 C C . VAL A 1 193 ? 18.206 3.879 -5.916 1.00 96.44 193 VAL A C 1
ATOM 1554 O O . VAL A 1 193 ? 17.568 2.829 -5.814 1.00 96.44 193 VAL A O 1
ATOM 1557 N N . ARG A 1 194 ? 18.826 4.452 -4.882 1.00 96.56 194 ARG A N 1
ATOM 1558 C CA . ARG A 1 194 ? 18.857 3.905 -3.515 1.00 96.56 194 ARG A CA 1
ATOM 1559 C C . ARG A 1 194 ? 17.869 4.600 -2.585 1.00 96.56 194 ARG A C 1
ATOM 1561 O O . ARG A 1 194 ? 17.361 5.677 -2.892 1.00 96.56 194 ARG A O 1
ATOM 1568 N N . GLU A 1 195 ? 17.612 4.002 -1.424 1.00 96.69 195 GLU A N 1
ATOM 1569 C CA . GLU A 1 195 ? 16.811 4.616 -0.369 1.00 96.69 195 GLU A CA 1
ATOM 1570 C C . GLU A 1 195 ? 17.291 6.050 -0.086 1.00 96.69 195 GLU A C 1
ATOM 1572 O O . GLU A 1 195 ? 18.484 6.312 0.066 1.00 96.69 195 GLU A O 1
ATOM 1577 N N . ASN A 1 196 ? 16.343 6.985 0.012 1.00 96.94 196 ASN A N 1
ATOM 1578 C CA . ASN A 1 196 ? 16.578 8.412 0.247 1.00 96.94 196 ASN A CA 1
ATOM 1579 C C . ASN A 1 196 ? 17.286 9.175 -0.882 1.00 96.94 196 ASN A C 1
ATOM 1581 O O . ASN A 1 196 ? 17.572 10.362 -0.707 1.00 96.94 196 ASN A O 1
ATOM 1585 N N . GLU A 1 197 ? 17.521 8.562 -2.039 1.00 96.69 197 GLU A N 1
ATOM 1586 C CA . GLU A 1 197 ? 17.870 9.293 -3.252 1.00 96.69 197 GLU A CA 1
ATOM 1587 C C . GLU A 1 197 ? 16.610 9.782 -3.974 1.00 96.69 197 GLU A C 1
ATOM 1589 O O . GLU A 1 197 ? 15.536 9.187 -3.887 1.00 96.69 197 GLU A O 1
ATOM 1594 N N . LEU A 1 198 ? 16.741 10.896 -4.692 1.00 95.88 198 LEU A N 1
ATOM 1595 C CA . LEU A 1 198 ? 15.666 11.458 -5.506 1.00 95.88 198 LEU A CA 1
ATOM 1596 C C . LEU A 1 198 ? 15.542 10.719 -6.848 1.00 95.88 198 LEU A C 1
ATOM 1598 O O . LEU A 1 198 ? 16.547 10.523 -7.537 1.00 95.88 198 LEU A O 1
ATOM 1602 N N . PHE A 1 199 ? 14.320 10.395 -7.261 1.00 95.06 199 PHE A N 1
ATOM 1603 C CA . PHE A 1 199 ? 14.011 9.908 -8.610 1.00 95.06 199 PHE A CA 1
ATOM 1604 C C . PHE A 1 199 ? 12.877 10.718 -9.242 1.00 95.06 199 PHE A C 1
ATOM 1606 O O . PHE A 1 199 ? 12.056 11.301 -8.532 1.00 95.06 199 PHE A O 1
ATOM 1613 N N . GLU A 1 200 ? 12.858 10.780 -10.574 1.00 93.88 200 GLU A N 1
ATOM 1614 C CA . GLU A 1 200 ? 11.812 11.475 -11.334 1.00 93.88 200 GLU A CA 1
ATOM 1615 C C . GLU A 1 200 ? 10.478 10.736 -11.156 1.00 93.88 200 GLU A C 1
ATOM 1617 O O . GLU A 1 200 ? 10.370 9.538 -11.434 1.00 93.88 200 GLU A O 1
ATOM 1622 N N . ARG A 1 201 ? 9.438 11.437 -10.697 1.00 92.94 201 ARG A N 1
ATOM 1623 C CA . ARG A 1 201 ? 8.108 10.840 -10.557 1.00 92.94 201 ARG A CA 1
ATOM 1624 C C . ARG A 1 201 ? 7.445 10.666 -11.922 1.00 92.94 201 ARG A C 1
ATOM 1626 O O . ARG A 1 201 ? 7.509 11.531 -12.795 1.00 92.94 201 ARG A O 1
ATOM 1633 N N . LEU A 1 202 ? 6.679 9.591 -12.071 1.00 91.50 202 LEU A N 1
ATOM 1634 C CA . LEU A 1 202 ? 5.826 9.384 -13.242 1.00 91.50 202 LEU A CA 1
ATOM 1635 C C . LEU A 1 202 ? 4.783 10.504 -13.367 1.00 91.50 202 LEU A C 1
ATOM 1637 O O . LEU A 1 202 ? 4.144 10.865 -12.387 1.00 91.50 202 LEU A O 1
ATOM 1641 N N . SER A 1 203 ? 4.552 11.022 -14.577 1.00 91.50 203 SER A N 1
ATOM 1642 C CA . SER A 1 203 ? 3.414 11.921 -14.838 1.00 91.50 203 SER A CA 1
ATOM 1643 C C . SER A 1 203 ? 2.236 11.126 -15.401 1.00 91.50 203 SER A C 1
ATOM 1645 O O . SER A 1 203 ? 2.185 10.814 -16.600 1.00 91.50 203 SER A O 1
ATOM 1647 N N . TYR A 1 204 ? 1.284 10.789 -14.532 1.00 91.94 204 TYR A N 1
ATOM 1648 C CA . TYR A 1 204 ? 0.055 10.084 -14.893 1.00 91.94 204 TYR A CA 1
ATOM 1649 C C . TYR A 1 204 ? -0.887 10.973 -15.705 1.00 91.94 204 TYR A C 1
ATOM 1651 O O . TYR A 1 204 ? -1.595 10.467 -16.574 1.00 91.94 204 TYR A O 1
ATOM 1659 N N . VAL A 1 205 ? -0.860 12.296 -15.506 1.00 91.94 205 VAL A N 1
ATOM 1660 C CA . VAL A 1 205 ? -1.661 13.242 -16.302 1.00 91.94 205 VAL A CA 1
ATOM 1661 C C . VAL A 1 205 ? -1.284 13.170 -17.780 1.00 91.94 205 VAL A C 1
ATOM 1663 O O . VAL A 1 205 ? -2.172 13.054 -18.625 1.00 91.94 205 VAL A O 1
ATOM 1666 N N . LYS A 1 206 ? 0.020 13.175 -18.099 1.00 90.44 206 LYS A N 1
ATOM 1667 C CA . LYS A 1 206 ? 0.519 13.058 -19.484 1.00 90.44 206 LYS A CA 1
ATOM 1668 C C . LYS A 1 206 ? 0.151 11.714 -20.126 1.00 90.44 206 LYS A C 1
ATOM 1670 O O . LYS A 1 206 ? 0.015 11.626 -21.342 1.00 90.44 206 LYS A O 1
ATOM 1675 N N . ARG A 1 207 ? -0.022 10.665 -19.316 1.00 89.31 207 ARG A N 1
ATOM 1676 C CA . ARG A 1 207 ? -0.241 9.280 -19.773 1.00 89.31 207 ARG A CA 1
ATOM 1677 C C . ARG A 1 207 ? -1.701 8.849 -19.745 1.00 89.31 207 ARG A C 1
ATOM 1679 O O . ARG A 1 207 ? -2.033 7.811 -20.309 1.00 89.31 207 ARG A O 1
ATOM 1686 N N . LEU A 1 208 ? -2.581 9.650 -19.149 1.00 86.00 208 LEU A N 1
ATOM 1687 C CA . LEU A 1 208 ? -3.968 9.278 -18.895 1.00 86.00 208 LEU A CA 1
ATOM 1688 C C . LEU A 1 208 ? -4.723 8.865 -20.163 1.00 86.00 208 LEU A C 1
ATOM 1690 O O . LEU A 1 208 ? -5.463 7.887 -20.124 1.00 86.00 208 LEU A O 1
ATOM 1694 N N . ASN A 1 209 ? -4.517 9.563 -21.285 1.00 84.62 209 ASN A N 1
ATOM 1695 C CA . ASN A 1 209 ? -5.163 9.213 -22.554 1.00 84.62 209 ASN A CA 1
ATOM 1696 C C . ASN A 1 209 ? -4.741 7.815 -23.023 1.00 84.62 209 ASN A C 1
ATOM 1698 O O . ASN A 1 209 ? -5.600 6.980 -23.288 1.00 84.62 209 ASN A O 1
ATOM 1702 N N . LYS A 1 210 ? -3.429 7.532 -23.041 1.00 86.12 210 LYS A N 1
ATOM 1703 C CA . LYS A 1 210 ? -2.885 6.218 -23.418 1.00 86.12 210 LYS A CA 1
ATOM 1704 C C . LYS A 1 210 ? -3.420 5.113 -22.504 1.00 86.12 210 LYS A C 1
ATOM 1706 O O . LYS A 1 210 ? -3.862 4.080 -22.993 1.00 86.12 210 LYS A O 1
ATOM 1711 N N . LEU A 1 211 ? -3.434 5.360 -21.194 1.00 86.06 211 LEU A N 1
ATOM 1712 C CA . LEU A 1 211 ? -3.947 4.424 -20.190 1.00 86.06 211 LEU A CA 1
ATOM 1713 C C . LEU A 1 211 ? -5.450 4.160 -20.359 1.00 86.06 211 LEU A C 1
ATOM 1715 O O . LEU A 1 211 ? -5.895 3.020 -20.281 1.00 86.06 211 LEU A O 1
ATOM 1719 N N . THR A 1 212 ? -6.232 5.204 -20.637 1.00 81.88 212 THR A N 1
ATOM 1720 C CA . THR A 1 212 ? -7.683 5.094 -20.843 1.00 81.88 212 THR A CA 1
ATOM 1721 C C . THR A 1 212 ? -8.003 4.318 -22.119 1.00 81.88 212 THR A C 1
ATOM 1723 O O . THR A 1 212 ? -8.883 3.461 -22.104 1.00 81.88 212 THR A O 1
ATOM 1726 N N . THR A 1 213 ? -7.290 4.587 -23.216 1.00 84.31 213 THR A N 1
ATOM 1727 C CA . THR A 1 213 ? -7.438 3.833 -24.469 1.00 84.31 213 THR A CA 1
ATOM 1728 C C . THR A 1 213 ? -7.056 2.371 -24.276 1.00 84.31 213 THR A C 1
ATOM 1730 O O . THR A 1 213 ? -7.798 1.488 -24.696 1.00 84.31 213 THR A O 1
ATOM 1733 N N . TYR A 1 214 ? -5.946 2.104 -23.580 1.00 83.56 214 TYR A N 1
ATOM 1734 C CA . TYR A 1 214 ? -5.527 0.741 -23.268 1.00 83.56 214 TYR A CA 1
ATOM 1735 C C . TYR A 1 214 ? -6.608 -0.019 -22.486 1.00 83.56 214 TYR A C 1
ATOM 1737 O O . TYR A 1 214 ? -6.980 -1.118 -22.887 1.00 83.56 214 TYR A O 1
ATOM 1745 N N . ALA A 1 215 ? -7.174 0.583 -21.435 1.00 78.94 215 ALA A N 1
ATOM 1746 C CA . ALA A 1 215 ? -8.245 -0.036 -20.653 1.00 78.94 215 ALA A CA 1
ATOM 1747 C C . ALA A 1 215 ? -9.489 -0.360 -21.498 1.00 78.94 215 ALA A C 1
ATOM 1749 O O . ALA A 1 215 ? -10.006 -1.476 -21.448 1.00 78.94 215 ALA A O 1
ATOM 1750 N N . LYS A 1 216 ? -9.938 0.596 -22.325 1.00 79.88 216 LYS A N 1
ATOM 1751 C CA . LYS A 1 216 ? -11.097 0.410 -23.212 1.00 79.88 216 LYS A CA 1
ATOM 1752 C C . LYS A 1 216 ? -10.897 -0.749 -24.188 1.00 79.88 216 LYS A C 1
ATOM 1754 O O . LYS A 1 216 ? -11.785 -1.582 -24.316 1.00 79.88 216 LYS A O 1
ATOM 1759 N N . ASN A 1 217 ? -9.733 -0.825 -24.830 1.00 81.81 217 ASN A N 1
ATOM 1760 C CA . ASN A 1 217 ? -9.457 -1.830 -25.860 1.00 81.81 217 ASN A CA 1
ATOM 1761 C C . ASN A 1 217 ? -9.392 -3.263 -25.316 1.00 81.81 217 ASN A C 1
ATOM 1763 O O . ASN A 1 217 ? -9.582 -4.209 -26.071 1.00 81.81 217 ASN A O 1
ATOM 1767 N N . HIS A 1 218 ? -9.129 -3.430 -24.021 1.00 75.62 218 HIS A N 1
ATOM 1768 C CA . HIS A 1 218 ? -8.960 -4.743 -23.401 1.00 75.62 218 HIS A CA 1
ATOM 1769 C C . HIS A 1 218 ? -10.157 -5.144 -22.517 1.00 75.62 218 HIS A C 1
ATOM 1771 O O . HIS A 1 218 ? -10.046 -6.073 -21.715 1.00 75.62 218 HIS A O 1
ATOM 1777 N N . ASN A 1 219 ? -11.302 -4.454 -22.638 1.00 63.84 219 ASN A N 1
ATOM 1778 C CA . ASN A 1 219 ? -12.526 -4.729 -21.875 1.00 63.84 219 ASN A CA 1
ATOM 1779 C C . ASN A 1 219 ? -12.280 -4.885 -20.354 1.00 63.84 219 ASN A C 1
ATOM 1781 O O . ASN A 1 219 ? -12.832 -5.793 -19.724 1.00 63.84 219 ASN A O 1
ATOM 1785 N N . SER A 1 220 ? -11.439 -4.031 -19.746 1.00 61.56 220 SER A N 1
ATOM 1786 C CA . SER A 1 220 ? -11.199 -4.050 -18.290 1.00 61.56 220 SER A CA 1
ATOM 1787 C C . SER A 1 220 ? -12.358 -3.441 -17.515 1.00 61.56 220 SER A C 1
ATOM 1789 O O . SER A 1 220 ? -12.322 -2.297 -17.055 1.00 61.56 220 SER A O 1
ATOM 1791 N N . ILE A 1 221 ? -13.419 -4.223 -17.359 1.00 55.41 221 ILE A N 1
ATOM 1792 C CA . ILE A 1 221 ? -14.547 -3.881 -16.500 1.00 55.41 221 ILE A CA 1
ATOM 1793 C C . ILE A 1 221 ? -14.763 -5.039 -15.528 1.00 55.41 221 ILE A C 1
ATOM 1795 O O . ILE A 1 221 ? -15.696 -5.821 -15.669 1.00 55.41 221 ILE A O 1
ATOM 1799 N N . GLY A 1 222 ? -13.883 -5.157 -14.535 1.00 61.28 222 GLY A N 1
ATOM 1800 C CA . GLY A 1 222 ? -14.124 -6.068 -13.421 1.00 61.28 222 GLY A CA 1
ATOM 1801 C C . GLY A 1 222 ? -12.949 -6.206 -12.469 1.00 61.28 222 GLY A C 1
ATOM 1802 O O . GLY A 1 222 ? -12.255 -7.204 -12.515 1.00 61.28 222 GLY A O 1
ATOM 1803 N N . SER A 1 223 ? -12.754 -5.255 -11.547 1.00 75.38 223 SER A N 1
ATOM 1804 C CA . SER A 1 223 ? -12.066 -5.626 -10.303 1.00 75.38 223 SER A CA 1
ATOM 1805 C C . SER A 1 223 ? -13.067 -6.319 -9.379 1.00 75.38 223 SER A C 1
ATOM 1807 O O . SER A 1 223 ? -14.222 -5.880 -9.267 1.00 75.38 223 SER A O 1
ATOM 1809 N N . TYR A 1 224 ? -12.637 -7.371 -8.685 1.00 84.81 224 TYR A N 1
ATOM 1810 C CA . TYR A 1 224 ? -13.423 -7.910 -7.584 1.00 84.81 224 TYR A CA 1
ATOM 1811 C C . TYR A 1 224 ? -13.392 -6.887 -6.451 1.00 84.81 224 TYR A C 1
ATOM 1813 O O . TYR A 1 224 ? -12.324 -6.465 -6.017 1.00 84.81 224 TYR A O 1
ATOM 1821 N N . ASN A 1 225 ? -14.563 -6.438 -6.009 1.00 88.81 225 ASN A N 1
ATOM 1822 C CA . ASN A 1 225 ? -14.679 -5.434 -4.960 1.00 88.81 225 ASN A CA 1
ATOM 1823 C C . ASN A 1 225 ? -15.500 -6.010 -3.810 1.00 88.81 225 ASN A C 1
ATOM 1825 O O . ASN A 1 225 ? -16.700 -6.223 -3.975 1.00 88.81 225 ASN A O 1
ATOM 1829 N N . SER A 1 226 ? -14.883 -6.181 -2.646 1.00 91.25 226 SER A N 1
ATOM 1830 C CA . SER A 1 226 ? -15.596 -6.421 -1.392 1.00 91.25 226 SER A CA 1
ATOM 1831 C C . SER A 1 226 ? -15.621 -5.141 -0.567 1.00 91.25 226 SER A C 1
ATOM 1833 O O . SER A 1 226 ? -14.598 -4.491 -0.383 1.00 91.25 226 SER A O 1
ATOM 1835 N N . ASN A 1 227 ? -16.787 -4.760 -0.063 1.00 92.44 227 ASN A N 1
ATOM 1836 C CA . ASN A 1 227 ? -16.971 -3.655 0.883 1.00 92.44 227 ASN A CA 1
ATOM 1837 C C . ASN A 1 227 ? -17.367 -4.158 2.279 1.00 92.44 227 ASN A C 1
ATOM 1839 O O . ASN A 1 227 ? -17.882 -3.387 3.087 1.00 92.44 227 ASN A O 1
ATOM 1843 N N . TYR A 1 228 ? -17.140 -5.442 2.551 1.00 92.94 228 TYR A N 1
ATOM 1844 C CA . TYR A 1 228 ? -17.498 -6.101 3.798 1.00 92.94 228 TYR A CA 1
ATOM 1845 C C . TYR A 1 228 ? -16.268 -6.733 4.456 1.00 92.94 228 TYR A C 1
ATOM 1847 O O . TYR A 1 228 ? -15.390 -7.262 3.772 1.00 92.94 228 TYR A O 1
ATOM 1855 N N . LEU A 1 229 ? -16.233 -6.677 5.788 1.00 94.00 229 LEU A N 1
ATOM 1856 C CA . LEU A 1 229 ? -15.232 -7.329 6.626 1.00 94.00 229 LEU A CA 1
ATOM 1857 C C . LEU A 1 229 ? -15.860 -8.534 7.325 1.00 94.00 229 LEU A C 1
ATOM 1859 O O . LEU A 1 229 ? -16.902 -8.405 7.964 1.00 94.00 229 LEU A O 1
ATOM 1863 N N . PHE A 1 230 ? -15.195 -9.681 7.260 1.00 93.81 230 PHE A N 1
ATOM 1864 C CA . PHE A 1 230 ? -15.628 -10.912 7.909 1.00 93.81 230 PHE A CA 1
ATOM 1865 C C . PHE A 1 230 ? -15.365 -10.839 9.409 1.00 93.81 230 PHE A C 1
ATOM 1867 O O . PHE A 1 230 ? -14.230 -10.623 9.836 1.00 93.81 230 PHE A O 1
ATOM 1874 N N . ARG A 1 231 ? -16.408 -11.026 10.219 1.00 92.56 231 ARG A N 1
ATOM 1875 C CA . ARG A 1 231 ? -16.286 -10.975 11.679 1.00 92.56 231 ARG A CA 1
ATOM 1876 C C . ARG A 1 231 ? -15.826 -12.314 12.253 1.00 92.56 231 ARG A C 1
ATOM 1878 O O . ARG A 1 231 ? -16.354 -13.365 11.891 1.00 92.56 231 ARG A O 1
ATOM 1885 N N . ARG A 1 232 ? -14.894 -12.258 13.204 1.00 88.62 232 ARG A N 1
ATOM 1886 C CA . ARG A 1 232 ? -14.412 -13.391 13.996 1.00 88.62 232 ARG A CA 1
ATOM 1887 C C . ARG A 1 232 ? -14.081 -12.925 15.413 1.00 88.62 232 ARG A C 1
ATOM 1889 O O . ARG A 1 232 ? -13.082 -12.241 15.617 1.00 88.62 232 ARG A O 1
ATOM 1896 N N . GLY A 1 233 ? -14.917 -13.283 16.388 1.00 87.69 233 GLY A N 1
ATOM 1897 C CA . GLY A 1 233 ? -14.788 -12.756 17.751 1.00 87.69 233 GLY A CA 1
ATOM 1898 C C . GLY A 1 233 ? -14.764 -11.223 17.743 1.00 87.69 233 GLY A C 1
ATOM 1899 O O . GLY A 1 233 ? -15.627 -10.602 17.118 1.00 87.69 233 GLY A O 1
ATOM 1900 N N . ASN A 1 234 ? -13.728 -10.645 18.356 1.00 90.12 234 ASN A N 1
ATOM 1901 C CA . ASN A 1 234 ? -13.492 -9.198 18.428 1.00 90.12 234 ASN A CA 1
ATOM 1902 C C . ASN A 1 234 ? -12.700 -8.640 17.237 1.00 90.12 234 ASN A C 1
ATOM 1904 O O . ASN A 1 234 ? -12.101 -7.570 17.342 1.00 90.12 234 ASN A O 1
ATOM 1908 N N . TYR A 1 235 ? -12.645 -9.362 16.118 1.00 92.56 235 TYR A N 1
ATOM 1909 C CA . TYR A 1 235 ? -11.943 -8.933 14.914 1.00 92.56 235 TYR A CA 1
ATOM 1910 C C . TYR A 1 235 ? -12.869 -8.883 13.708 1.00 92.56 235 TYR A C 1
ATOM 1912 O O . TYR A 1 235 ? -13.811 -9.663 13.573 1.00 92.56 235 TYR A O 1
ATOM 1920 N N . SER A 1 236 ? -12.571 -7.960 12.802 1.00 94.31 236 SER A N 1
ATOM 1921 C CA . SER A 1 236 ? -13.187 -7.832 11.482 1.00 94.31 236 SER A CA 1
ATOM 1922 C C . SER A 1 236 ? -12.086 -7.851 10.422 1.00 94.31 236 SER A C 1
ATOM 1924 O O . SER A 1 236 ? -11.235 -6.965 10.413 1.00 94.31 236 SER A O 1
ATOM 1926 N N . CYS A 1 237 ? -12.072 -8.856 9.546 1.00 94.81 237 CYS A N 1
ATOM 1927 C CA . CYS A 1 237 ? -10.964 -9.145 8.631 1.00 94.81 237 CYS A CA 1
ATOM 1928 C C . CYS A 1 237 ? -11.338 -8.996 7.150 1.00 94.81 237 CYS A C 1
ATOM 1930 O O . CYS A 1 237 ? -12.495 -9.143 6.764 1.00 94.81 237 CYS A O 1
ATOM 1932 N N . SER A 1 238 ? -10.349 -8.734 6.291 1.00 94.12 238 SER A N 1
ATOM 1933 C CA . SER A 1 238 ? -10.523 -8.608 4.834 1.00 94.12 238 SER A CA 1
ATOM 1934 C C . SER A 1 238 ? -10.727 -9.942 4.100 1.00 94.12 238 SER A C 1
ATOM 1936 O O . SER A 1 238 ? -10.936 -9.943 2.886 1.00 94.12 238 SER A O 1
ATOM 1938 N N . PHE A 1 239 ? -10.668 -11.057 4.827 1.00 91.31 239 PHE A N 1
ATOM 1939 C CA . PHE A 1 239 ? -10.771 -12.435 4.352 1.00 91.31 239 PHE A CA 1
ATOM 1940 C C . PHE A 1 239 ? -11.621 -13.257 5.328 1.00 91.31 239 PHE A C 1
ATOM 1942 O O . PHE A 1 239 ? -11.711 -12.923 6.512 1.00 91.31 239 PHE A O 1
ATOM 1949 N N . ASP A 1 240 ? -12.215 -14.351 4.851 1.00 89.94 240 ASP A N 1
ATOM 1950 C CA . ASP A 1 240 ? -12.961 -15.261 5.718 1.00 89.94 240 ASP A CA 1
ATOM 1951 C C . ASP A 1 240 ? -12.006 -16.175 6.489 1.00 89.94 240 ASP A C 1
ATOM 1953 O O . ASP A 1 240 ? -11.516 -17.186 5.986 1.00 89.94 240 ASP A O 1
ATOM 1957 N N . SER A 1 241 ? -11.755 -15.820 7.745 1.00 86.62 241 SER A N 1
ATOM 1958 C CA . SER A 1 241 ? -10.911 -16.603 8.649 1.00 86.62 241 SER A CA 1
ATOM 1959 C C . SER A 1 241 ? -11.346 -18.068 8.810 1.00 86.62 241 SER A C 1
ATOM 1961 O O . SER A 1 241 ? -10.494 -18.911 9.065 1.00 86.62 241 SER A O 1
ATOM 1963 N N . LYS A 1 242 ? -12.628 -18.415 8.609 1.00 85.06 242 LYS A N 1
ATOM 1964 C CA . LYS A 1 242 ? -13.086 -19.813 8.696 1.00 85.06 242 LYS A CA 1
ATOM 1965 C C . LYS A 1 242 ? -12.499 -20.671 7.576 1.00 85.06 242 LYS A C 1
ATOM 1967 O O . LYS A 1 242 ? -12.189 -21.839 7.792 1.00 85.06 242 LYS A O 1
ATOM 1972 N N . LEU A 1 243 ? -12.297 -20.089 6.391 1.00 83.44 243 LEU A N 1
ATOM 1973 C CA . LEU A 1 243 ? -11.647 -20.779 5.274 1.00 83.44 243 LEU A CA 1
ATOM 1974 C C . LEU A 1 243 ? -10.169 -21.040 5.569 1.00 83.44 243 LEU A C 1
ATOM 1976 O O . LEU A 1 243 ? -9.633 -22.069 5.167 1.00 83.44 243 LEU A O 1
ATOM 1980 N N . HIS A 1 244 ? -9.523 -20.140 6.309 1.00 79.12 244 HIS A N 1
ATOM 1981 C CA . HIS A 1 244 ? -8.100 -20.229 6.633 1.00 79.12 244 HIS A CA 1
ATOM 1982 C C . HIS A 1 244 ? -7.801 -20.987 7.937 1.00 79.12 244 HIS A C 1
ATOM 1984 O O . HIS A 1 244 ? -6.668 -21.423 8.124 1.00 79.12 244 HIS A O 1
ATOM 1990 N N . ASP A 1 245 ? -8.807 -21.231 8.783 1.00 73.12 245 ASP A N 1
ATOM 1991 C CA . ASP A 1 245 ? -8.723 -22.177 9.906 1.00 73.12 245 ASP A CA 1
ATOM 1992 C C . ASP A 1 245 ? -8.632 -23.630 9.456 1.00 73.12 245 ASP A C 1
ATOM 1994 O O . ASP A 1 245 ? -8.108 -24.473 10.181 1.00 73.12 245 ASP A O 1
ATOM 1998 N N . SER A 1 246 ? -9.162 -23.945 8.268 1.00 57.75 246 SER A N 1
ATOM 1999 C CA . SER A 1 246 ? -9.303 -25.321 7.768 1.00 57.75 246 SER A CA 1
ATOM 2000 C C . SER A 1 246 ? -7.964 -26.048 7.546 1.00 57.75 246 SER A C 1
ATOM 2002 O O . SER A 1 246 ? -7.926 -27.171 7.047 1.00 57.75 246 SER A O 1
ATOM 2004 N N . ASN A 1 247 ? -6.844 -25.422 7.925 1.00 57.06 247 ASN A N 1
ATOM 2005 C CA . ASN A 1 247 ? -5.472 -25.840 7.694 1.00 57.06 247 ASN A CA 1
ATOM 2006 C C . ASN A 1 247 ? -5.165 -26.087 6.209 1.00 57.06 247 ASN A C 1
ATOM 2008 O O . ASN A 1 247 ? -4.146 -26.696 5.917 1.00 57.06 247 ASN A O 1
ATOM 2012 N N . MET A 1 248 ? -6.011 -25.667 5.265 1.00 53.50 248 MET A N 1
ATOM 2013 C CA . MET A 1 248 ? -5.857 -25.969 3.846 1.00 53.50 248 MET A CA 1
ATOM 2014 C C . MET A 1 248 ? -4.942 -24.935 3.173 1.00 53.50 248 MET A C 1
ATOM 2016 O O . MET A 1 248 ? -5.366 -23.831 2.843 1.00 53.50 248 MET A O 1
ATOM 2020 N N . ALA A 1 249 ? -3.676 -25.299 2.951 1.00 61.34 249 ALA A N 1
ATOM 2021 C CA . ALA A 1 249 ? -2.740 -24.507 2.154 1.00 61.34 249 ALA A CA 1
ATOM 2022 C C . ALA A 1 249 ? -2.560 -25.141 0.768 1.00 61.34 249 ALA A C 1
ATOM 2024 O O . ALA A 1 249 ? -2.033 -26.249 0.643 1.00 61.34 249 ALA A O 1
ATOM 2025 N N . ILE A 1 250 ? -2.974 -24.429 -0.283 1.00 58.09 250 ILE A N 1
ATOM 2026 C CA . ILE A 1 250 ? -2.609 -24.777 -1.660 1.00 58.09 250 ILE A CA 1
ATOM 2027 C C . ILE A 1 250 ? -1.181 -24.285 -1.881 1.00 58.09 250 ILE A C 1
ATOM 2029 O O . ILE A 1 250 ? -0.944 -23.079 -1.869 1.00 58.09 250 ILE A O 1
ATOM 2033 N N . LEU A 1 251 ? -0.243 -25.212 -2.091 1.00 62.59 251 LEU A N 1
ATOM 2034 C CA . LEU A 1 251 ? 1.146 -24.889 -2.410 1.00 62.59 251 LEU A CA 1
ATOM 2035 C C . LEU A 1 251 ? 1.217 -24.155 -3.751 1.00 62.59 251 LEU A C 1
ATOM 2037 O O . LEU A 1 251 ? 1.174 -24.772 -4.814 1.00 62.59 251 LEU A O 1
ATOM 2041 N N . LYS A 1 252 ? 1.344 -22.830 -3.701 1.00 65.19 252 LYS A N 1
ATOM 2042 C CA . LYS A 1 252 ? 1.644 -22.005 -4.873 1.00 65.19 252 LYS A CA 1
ATOM 2043 C C . LYS A 1 252 ? 3.117 -21.616 -4.871 1.00 65.19 252 LYS A C 1
ATOM 2045 O O . LYS A 1 252 ? 3.728 -21.470 -3.812 1.00 65.19 252 LYS A O 1
ATOM 2050 N N . ARG A 1 253 ? 3.702 -21.459 -6.064 1.00 65.75 253 ARG A N 1
ATOM 2051 C CA . ARG A 1 253 ? 5.061 -20.918 -6.192 1.00 65.75 253 ARG A CA 1
ATOM 2052 C C . ARG A 1 253 ? 5.037 -19.466 -5.704 1.00 65.75 253 ARG A C 1
ATOM 2054 O O . ARG A 1 253 ? 4.317 -18.666 -6.300 1.00 65.75 253 ARG A O 1
ATOM 2061 N N . PRO A 1 254 ? 5.786 -19.116 -4.647 1.00 66.56 254 PRO A N 1
ATOM 2062 C CA . PRO A 1 254 ? 5.755 -17.764 -4.122 1.00 66.56 254 PRO A CA 1
ATOM 2063 C C . PRO A 1 254 ? 6.388 -16.816 -5.142 1.00 66.56 254 PRO A C 1
ATOM 2065 O O . PRO A 1 254 ? 7.553 -16.971 -5.505 1.00 66.56 254 PRO A O 1
ATOM 2068 N N . LYS A 1 255 ? 5.624 -15.823 -5.602 1.00 75.06 255 LYS A N 1
ATOM 2069 C CA . LYS A 1 255 ? 6.164 -14.667 -6.328 1.00 75.06 255 LYS A CA 1
ATOM 2070 C C . LYS A 1 255 ? 6.355 -13.521 -5.334 1.00 75.06 255 LYS A C 1
ATOM 2072 O O . LYS A 1 255 ? 5.507 -13.319 -4.475 1.00 75.06 255 LYS A O 1
ATOM 2077 N N . LYS A 1 256 ? 7.461 -12.778 -5.392 1.00 82.44 256 LYS A N 1
ATOM 2078 C CA . LYS A 1 256 ? 7.728 -11.700 -4.424 1.00 82.44 256 LYS A CA 1
ATOM 2079 C C . LYS A 1 256 ? 6.861 -10.475 -4.727 1.00 82.44 256 LYS A C 1
ATOM 2081 O O . LYS A 1 256 ? 7.148 -9.738 -5.658 1.00 82.44 256 LYS A O 1
ATOM 2086 N N . SER A 1 257 ? 5.826 -10.240 -3.928 1.00 87.44 257 SER A N 1
ATOM 2087 C CA . SER A 1 257 ? 4.990 -9.038 -4.027 1.00 87.44 257 SER A CA 1
ATOM 2088 C C . SER A 1 257 ? 5.598 -7.867 -3.256 1.00 87.44 257 SER A C 1
ATOM 2090 O O . SER A 1 257 ? 6.052 -8.043 -2.122 1.00 87.44 257 SER A O 1
ATOM 2092 N N . TYR A 1 258 ? 5.499 -6.664 -3.808 1.00 91.81 258 TYR A N 1
ATOM 2093 C CA . TYR A 1 258 ? 5.804 -5.419 -3.108 1.00 91.81 258 TYR A CA 1
ATOM 2094 C C . TYR A 1 258 ? 4.520 -4.822 -2.555 1.00 91.81 258 TYR A C 1
ATOM 2096 O O . TYR A 1 258 ? 3.456 -4.934 -3.161 1.00 91.81 258 TYR A O 1
ATOM 2104 N N . TYR A 1 259 ? 4.614 -4.182 -1.400 1.00 92.56 259 TYR A N 1
ATOM 2105 C CA . TYR A 1 259 ? 3.472 -3.590 -0.722 1.00 92.56 259 TYR A CA 1
ATOM 2106 C C . TYR A 1 259 ? 3.813 -2.184 -0.234 1.00 92.56 259 TYR A C 1
ATOM 2108 O O . TYR A 1 259 ? 4.974 -1.859 0.013 1.00 92.56 259 TYR A O 1
ATOM 2116 N N . ASN A 1 260 ? 2.783 -1.354 -0.120 1.00 95.31 260 ASN A N 1
ATOM 2117 C CA . ASN A 1 260 ? 2.860 -0.002 0.413 1.00 95.31 260 ASN A CA 1
ATOM 2118 C C . ASN A 1 260 ? 1.713 0.188 1.404 1.00 95.31 260 ASN A C 1
ATOM 2120 O O . ASN A 1 260 ? 0.545 0.121 1.013 1.00 95.31 260 ASN A O 1
ATOM 2124 N N . THR A 1 261 ? 2.061 0.431 2.665 1.00 95.25 261 THR A N 1
ATOM 2125 C CA . THR A 1 261 ? 1.123 0.815 3.723 1.00 95.25 261 THR A CA 1
ATOM 2126 C C . THR A 1 261 ? 1.260 2.309 3.958 1.00 95.25 261 THR A C 1
ATOM 2128 O O . THR A 1 261 ? 2.346 2.791 4.276 1.00 95.25 261 THR A O 1
ATOM 2131 N N . PHE A 1 262 ? 0.153 3.030 3.852 1.00 96.56 262 PHE A N 1
ATOM 2132 C CA . PHE A 1 262 ? 0.109 4.472 4.043 1.00 96.56 262 PHE A CA 1
ATOM 2133 C C . PHE A 1 262 ? -1.071 4.855 4.925 1.00 96.56 262 PHE A C 1
ATOM 2135 O O . PHE A 1 262 ? -2.115 4.201 4.928 1.00 96.56 262 PHE A O 1
ATOM 2142 N N . SER A 1 263 ? -0.911 5.926 5.692 1.00 96.62 263 SER A N 1
ATOM 2143 C CA . SER A 1 263 ? -1.956 6.408 6.588 1.00 96.62 263 SER A CA 1
ATOM 2144 C C . SER A 1 263 ? -1.877 7.913 6.762 1.00 96.62 263 SER A C 1
ATOM 2146 O O . SER A 1 263 ? -0.798 8.499 6.707 1.00 96.62 263 SER A O 1
ATOM 2148 N N . HIS A 1 264 ? -3.031 8.526 6.980 1.00 95.25 264 HIS A N 1
ATOM 2149 C CA . HIS A 1 264 ? -3.134 9.883 7.483 1.00 95.25 264 HIS A CA 1
ATOM 2150 C C . HIS A 1 264 ? -4.215 9.907 8.559 1.00 95.25 264 HIS A C 1
ATOM 2152 O O . HIS A 1 264 ? -5.395 9.709 8.272 1.00 95.25 264 HIS A O 1
ATOM 2158 N N . TYR A 1 265 ? -3.809 10.162 9.792 1.00 94.12 265 TYR A N 1
ATOM 2159 C CA . TYR A 1 265 ? -4.662 10.268 10.959 1.00 94.12 265 TYR A CA 1
ATOM 2160 C C . TYR A 1 265 ? -4.759 11.732 11.382 1.00 94.12 265 TYR A C 1
ATOM 2162 O O . TYR A 1 265 ? -3.762 12.348 11.745 1.00 94.12 265 TYR A O 1
ATOM 2170 N N . LYS A 1 266 ? -5.963 12.299 11.327 1.00 91.88 266 LYS A N 1
ATOM 2171 C CA . LYS A 1 266 ? -6.227 13.649 11.831 1.00 91.88 266 LYS A CA 1
ATOM 2172 C C . LYS A 1 266 ? -6.847 13.590 13.223 1.00 91.88 266 LYS A C 1
ATOM 2174 O O . LYS A 1 266 ? -6.411 14.304 14.117 1.00 91.88 266 LYS A O 1
ATOM 2179 N N . ASP A 1 267 ? -7.869 12.754 13.383 1.00 91.44 267 ASP A N 1
ATOM 2180 C CA . ASP A 1 267 ? -8.583 12.523 14.638 1.00 91.44 267 ASP A CA 1
ATOM 2181 C C . ASP A 1 267 ? -9.420 11.225 14.558 1.00 91.44 267 ASP A C 1
ATOM 2183 O O . ASP A 1 267 ? -9.518 10.592 13.503 1.00 91.44 267 ASP A O 1
ATOM 2187 N N . ASN A 1 268 ? -10.080 10.846 15.659 1.00 89.56 268 ASN A N 1
ATOM 2188 C CA . ASN A 1 268 ? -10.904 9.627 15.767 1.00 89.56 268 ASN A CA 1
ATOM 2189 C C . ASN A 1 268 ? -12.075 9.549 14.762 1.00 89.56 268 ASN A C 1
ATOM 2191 O O . ASN A 1 268 ? -12.665 8.481 14.568 1.00 89.56 268 ASN A O 1
ATOM 2195 N N . ASN A 1 269 ? -12.452 10.670 14.145 1.00 92.06 269 ASN A N 1
ATOM 2196 C CA . ASN A 1 269 ? -13.516 10.773 13.150 1.00 92.06 269 ASN A CA 1
ATOM 2197 C C . ASN A 1 269 ? -12.991 11.030 11.734 1.00 92.06 269 ASN A C 1
ATOM 2199 O O . ASN A 1 269 ? -13.791 11.033 10.794 1.00 92.06 269 ASN A O 1
ATOM 2203 N N . ASN A 1 270 ? -11.683 11.239 11.584 1.00 93.81 270 ASN A N 1
ATOM 2204 C CA . ASN A 1 270 ? -11.014 11.625 10.354 1.00 93.81 270 ASN A CA 1
ATOM 2205 C C . ASN A 1 270 ? -9.669 10.899 10.246 1.00 93.81 270 ASN A C 1
ATOM 2207 O O . ASN A 1 270 ? -8.633 11.393 10.695 1.00 93.81 270 ASN A O 1
ATOM 2211 N N . TYR A 1 271 ? -9.685 9.732 9.613 1.00 95.31 271 TYR A N 1
ATOM 2212 C CA . TYR A 1 271 ? -8.471 8.997 9.276 1.00 95.31 271 TYR A CA 1
ATOM 2213 C C . TYR A 1 271 ? -8.625 8.261 7.942 1.00 95.31 271 TYR A C 1
ATOM 2215 O O . TYR A 1 271 ? -9.735 7.961 7.496 1.00 95.31 271 TYR A O 1
ATOM 2223 N N . ILE A 1 272 ? -7.504 7.932 7.314 1.00 96.50 272 ILE A N 1
ATOM 2224 C CA . ILE A 1 272 ? -7.435 6.965 6.223 1.00 96.50 272 ILE A CA 1
ATOM 2225 C C . ILE A 1 272 ? -6.222 6.075 6.423 1.00 96.50 272 ILE A C 1
ATOM 2227 O O . ILE A 1 272 ? -5.142 6.565 6.724 1.00 96.50 272 ILE A O 1
ATOM 2231 N N . ILE A 1 273 ? -6.415 4.780 6.225 1.00 97.38 273 ILE A N 1
ATOM 2232 C CA . ILE A 1 273 ? -5.379 3.760 6.196 1.00 97.38 273 ILE A CA 1
ATOM 2233 C C . ILE A 1 273 ? -5.564 3.007 4.889 1.00 97.38 273 ILE A C 1
ATOM 2235 O O . ILE A 1 273 ? -6.657 2.522 4.588 1.00 97.38 273 ILE A O 1
ATOM 2239 N N . GLY A 1 274 ? -4.502 2.925 4.102 1.00 96.94 274 GLY A N 1
ATOM 2240 C CA . GLY A 1 274 ? -4.491 2.194 2.853 1.00 96.94 274 GLY A CA 1
ATOM 2241 C C . GLY A 1 274 ? -3.334 1.218 2.800 1.00 96.94 274 GLY A C 1
ATOM 2242 O O . GLY A 1 274 ? -2.235 1.504 3.273 1.00 96.94 274 GLY A O 1
ATOM 2243 N N . VAL A 1 275 ? -3.589 0.063 2.196 1.00 96.25 275 VAL A N 1
ATOM 2244 C CA . VAL A 1 275 ? -2.538 -0.865 1.801 1.00 96.25 275 VAL A CA 1
ATOM 2245 C C . VAL A 1 275 ? -2.717 -1.209 0.341 1.00 96.25 275 VAL A C 1
ATOM 2247 O O . VAL A 1 275 ? -3.811 -1.559 -0.096 1.00 96.25 275 VAL A O 1
ATOM 2250 N N . THR A 1 276 ? -1.627 -1.128 -0.406 1.00 95.81 276 THR A N 1
ATOM 2251 C CA . THR A 1 276 ? -1.564 -1.673 -1.757 1.00 95.81 276 THR A CA 1
ATOM 2252 C C . THR A 1 276 ? -0.526 -2.769 -1.835 1.00 95.81 276 THR A C 1
ATOM 2254 O O . THR A 1 276 ? 0.464 -2.744 -1.105 1.00 95.81 276 THR A O 1
ATOM 2257 N N . SER A 1 277 ? -0.767 -3.740 -2.706 1.00 93.12 277 SER A N 1
ATOM 2258 C CA . SER A 1 277 ? 0.191 -4.790 -3.028 1.00 93.12 277 SER A CA 1
ATOM 2259 C C . SER A 1 277 ? 0.200 -5.039 -4.529 1.00 93.12 277 SER A C 1
ATOM 2261 O O . SER A 1 277 ? -0.861 -5.175 -5.145 1.00 93.12 277 SER A O 1
ATOM 2263 N N . SER A 1 278 ? 1.392 -5.131 -5.099 1.00 91.88 278 SER A N 1
ATOM 2264 C CA . SER A 1 278 ? 1.624 -5.306 -6.526 1.00 91.88 278 SER A CA 1
ATOM 2265 C C . SER A 1 278 ? 2.735 -6.322 -6.751 1.00 91.88 278 SER A C 1
ATOM 2267 O O . SER A 1 278 ? 3.687 -6.420 -5.975 1.00 91.88 278 SER A O 1
ATOM 2269 N N . LEU A 1 279 ? 2.611 -7.062 -7.841 1.00 90.19 279 LEU A N 1
ATOM 2270 C CA . LEU A 1 279 ? 3.671 -7.870 -8.412 1.00 90.19 279 LEU A CA 1
ATOM 2271 C C . LEU A 1 279 ? 3.992 -7.280 -9.794 1.00 90.19 279 LEU A C 1
ATOM 2273 O O . LEU A 1 279 ? 3.488 -7.784 -10.795 1.00 90.19 279 LEU A O 1
ATOM 2277 N N . PRO A 1 280 ? 4.706 -6.145 -9.856 1.00 89.31 280 PRO A N 1
ATOM 2278 C CA . PRO A 1 280 ? 4.952 -5.436 -11.105 1.00 89.31 280 PRO A CA 1
ATOM 2279 C C . PRO A 1 280 ? 5.787 -6.293 -12.063 1.00 89.31 280 PRO A C 1
ATOM 2281 O O . PRO A 1 280 ? 6.851 -6.777 -11.685 1.00 89.31 280 PRO A O 1
ATOM 2284 N N . GLU A 1 281 ? 5.321 -6.439 -13.303 1.00 85.25 281 GLU A N 1
ATOM 2285 C CA . GLU A 1 281 ? 6.061 -7.113 -14.375 1.00 85.25 281 GLU A CA 1
ATOM 2286 C C . GLU A 1 281 ? 6.521 -6.075 -15.401 1.00 85.25 281 GLU A C 1
ATOM 2288 O O . GLU A 1 281 ? 5.730 -5.301 -15.945 1.00 85.25 281 GLU A O 1
ATOM 2293 N N . VAL A 1 282 ? 7.833 -6.019 -15.648 1.00 86.69 282 VAL A N 1
ATOM 2294 C CA . VAL A 1 282 ? 8.433 -4.988 -16.508 1.00 86.69 282 VAL A CA 1
ATOM 2295 C C . VAL A 1 282 ? 7.984 -5.143 -17.962 1.00 86.69 282 VAL A C 1
ATOM 2297 O O . VAL A 1 282 ? 7.754 -4.136 -18.642 1.00 86.69 282 VAL A O 1
ATOM 2300 N N . GLY A 1 283 ? 7.830 -6.389 -18.424 1.00 83.69 283 GLY A N 1
ATOM 2301 C CA . GLY A 1 283 ? 7.374 -6.721 -19.778 1.00 83.69 283 GLY A CA 1
ATOM 2302 C C . GLY A 1 283 ? 5.985 -6.174 -20.108 1.00 83.69 283 GLY A C 1
ATOM 2303 O O . GLY A 1 283 ? 5.749 -5.762 -21.240 1.00 83.69 283 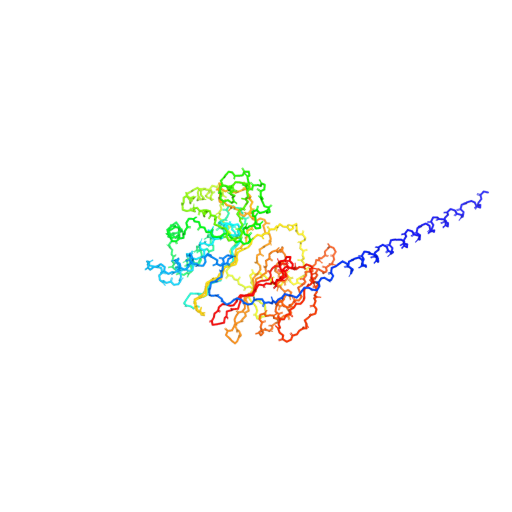GLY A O 1
ATOM 2304 N N . ASP A 1 284 ? 5.124 -6.048 -19.100 1.00 81.12 284 ASP A N 1
ATOM 2305 C CA . ASP A 1 284 ? 3.732 -5.628 -19.272 1.00 81.12 284 ASP A CA 1
ATOM 2306 C C . ASP A 1 284 ? 3.491 -4.156 -18.913 1.00 81.12 284 ASP A C 1
ATOM 2308 O O . ASP A 1 284 ? 2.360 -3.684 -18.763 1.00 81.12 284 ASP A O 1
ATOM 2312 N N . SER A 1 285 ? 4.572 -3.392 -18.773 1.00 84.75 285 SER A N 1
ATOM 2313 C CA . SER A 1 285 ? 4.494 -1.955 -18.546 1.00 84.75 285 SER A CA 1
ATOM 2314 C C . SER A 1 285 ? 3.941 -1.208 -19.767 1.00 84.75 285 SER A C 1
ATOM 2316 O O . SER A 1 285 ? 4.288 -1.460 -20.923 1.00 84.75 285 SER A O 1
ATOM 2318 N N . ILE A 1 286 ? 3.115 -0.188 -19.523 1.00 83.06 286 ILE A N 1
ATOM 2319 C CA . ILE A 1 286 ? 2.646 0.720 -20.578 1.00 83.06 286 ILE A CA 1
ATOM 2320 C C . ILE A 1 286 ? 3.635 1.880 -20.680 1.00 83.06 286 ILE A C 1
ATOM 2322 O O . ILE A 1 286 ? 3.423 2.970 -20.144 1.00 83.06 286 ILE A O 1
ATOM 2326 N N . GLY A 1 287 ? 4.726 1.654 -21.412 1.00 84.25 287 GLY A N 1
ATOM 2327 C CA . GLY A 1 287 ? 5.851 2.588 -21.473 1.00 84.25 287 GLY A CA 1
ATOM 2328 C C . GLY A 1 287 ? 6.664 2.536 -20.183 1.00 84.25 287 GLY A C 1
ATOM 2329 O O . GLY A 1 287 ? 7.471 1.635 -20.001 1.00 84.25 287 GLY A O 1
ATOM 2330 N N . ASP A 1 288 ? 6.456 3.509 -19.304 1.00 85.25 288 ASP A N 1
ATOM 2331 C CA . ASP A 1 288 ? 7.080 3.606 -17.982 1.00 85.25 288 ASP A CA 1
ATOM 2332 C C . ASP A 1 288 ? 6.089 3.449 -16.818 1.00 85.25 288 ASP A C 1
ATOM 2334 O O . ASP A 1 288 ? 6.473 3.537 -15.655 1.00 85.25 288 ASP A O 1
ATOM 2338 N N . VAL A 1 289 ? 4.812 3.192 -17.106 1.00 89.50 289 VAL A N 1
ATOM 2339 C CA . VAL A 1 289 ? 3.829 2.848 -16.074 1.00 89.50 289 VAL A CA 1
ATOM 2340 C C . VAL A 1 289 ? 3.873 1.349 -15.841 1.00 89.50 289 VAL A C 1
ATOM 2342 O O . VAL A 1 289 ? 3.511 0.576 -16.729 1.00 89.50 289 VAL A O 1
ATOM 2345 N N . LEU A 1 290 ? 4.295 0.950 -14.644 1.00 90.12 290 LEU A N 1
ATOM 2346 C CA . LEU A 1 290 ? 4.277 -0.444 -14.217 1.00 90.12 290 LEU A CA 1
ATOM 2347 C C . LEU A 1 290 ? 2.836 -0.925 -14.014 1.00 90.12 290 LEU A C 1
ATOM 2349 O O . LEU A 1 290 ? 2.009 -0.219 -13.427 1.00 90.12 290 LEU A O 1
ATOM 2353 N N . LEU A 1 291 ? 2.560 -2.144 -14.473 1.00 85.44 291 LEU A N 1
ATOM 2354 C CA . LEU A 1 291 ? 1.342 -2.884 -14.168 1.00 85.44 291 LEU A CA 1
ATOM 2355 C C . LEU A 1 291 ? 1.706 -4.127 -13.352 1.00 85.44 291 LEU A C 1
ATOM 2357 O O . LEU A 1 291 ? 2.719 -4.776 -13.597 1.00 85.44 291 LEU A O 1
ATOM 2361 N N . SER A 1 292 ? 0.872 -4.441 -12.367 1.00 83.56 292 SER A N 1
ATOM 2362 C CA . SER A 1 292 ? 0.934 -5.680 -11.596 1.00 83.56 292 SER A CA 1
ATOM 2363 C C . SER A 1 292 ? 0.506 -6.860 -12.461 1.00 83.56 292 SER A C 1
ATOM 2365 O O . SER A 1 292 ? -0.462 -6.758 -13.216 1.00 83.56 292 SER A O 1
ATOM 2367 N N . ASN A 1 293 ? 1.134 -8.011 -12.272 1.00 82.19 293 ASN A N 1
ATOM 2368 C CA . ASN A 1 293 ? 0.517 -9.280 -12.614 1.00 82.19 293 ASN A CA 1
ATOM 2369 C C . ASN A 1 293 ? -0.738 -9.474 -11.738 1.00 82.19 293 ASN A C 1
ATOM 2371 O O . ASN A 1 293 ? -0.734 -9.139 -10.546 1.00 82.19 293 ASN A O 1
ATOM 2375 N N . PHE A 1 294 ? -1.824 -9.958 -12.339 1.00 76.25 294 PHE A N 1
ATOM 2376 C CA . PHE A 1 294 ? -3.100 -10.196 -11.664 1.00 76.25 294 PHE A CA 1
ATOM 2377 C C . PHE A 1 294 ? -3.145 -11.545 -10.934 1.00 76.25 294 PHE A C 1
ATOM 2379 O O . PHE A 1 294 ? -3.889 -11.670 -9.968 1.00 76.25 294 PHE A O 1
ATOM 2386 N N . GLU A 1 295 ? -2.302 -12.513 -11.308 1.00 74.25 295 GLU A N 1
ATOM 2387 C CA . GLU A 1 295 ? -2.172 -13.833 -10.662 1.00 74.25 295 GLU A CA 1
ATOM 2388 C C . GLU A 1 295 ? -1.448 -13.773 -9.301 1.00 74.25 295 GLU A C 1
ATOM 2390 O O . GLU A 1 295 ? -0.768 -14.710 -8.879 1.00 74.25 295 GLU A O 1
ATOM 2395 N N . ASN A 1 296 ? -1.516 -12.633 -8.618 1.00 70.69 296 ASN A N 1
ATOM 2396 C CA . ASN A 1 296 ? -0.809 -12.415 -7.370 1.00 70.69 296 ASN A CA 1
ATOM 2397 C C . ASN A 1 296 ? -1.653 -12.870 -6.178 1.00 70.69 296 ASN A C 1
ATOM 2399 O O . ASN A 1 296 ? -2.410 -12.083 -5.637 1.00 70.69 296 ASN A O 1
ATOM 2403 N N . ASP A 1 297 ? -1.467 -14.089 -5.687 1.00 70.00 297 ASP A N 1
ATOM 2404 C CA . ASP A 1 297 ? -2.154 -14.541 -4.467 1.00 70.00 297 ASP A CA 1
ATOM 2405 C C . ASP A 1 297 ? -1.588 -13.946 -3.164 1.00 70.00 297 ASP A C 1
ATOM 2407 O O . ASP A 1 297 ? -2.160 -14.141 -2.092 1.00 70.00 297 ASP A O 1
ATOM 2411 N N . ASN A 1 298 ? -0.483 -13.193 -3.220 1.00 73.38 298 ASN A N 1
ATOM 2412 C CA . ASN A 1 298 ? 0.149 -12.585 -2.046 1.00 73.38 298 ASN A CA 1
ATOM 2413 C C . ASN A 1 298 ? -0.510 -11.252 -1.674 1.00 73.38 298 ASN A C 1
ATOM 2415 O O . ASN A 1 298 ? 0.153 -10.237 -1.436 1.00 73.38 298 ASN A O 1
ATOM 2419 N N . TYR A 1 299 ? -1.835 -11.236 -1.640 1.00 82.56 299 TYR A N 1
ATOM 2420 C CA . TYR A 1 299 ? -2.583 -10.075 -1.200 1.00 82.56 299 TYR A CA 1
ATOM 2421 C C . TYR A 1 299 ? -2.356 -9.836 0.294 1.00 82.56 299 TYR A C 1
ATOM 2423 O O . TYR A 1 299 ? -2.333 -10.773 1.098 1.00 82.56 299 TYR A O 1
ATOM 2431 N N . THR A 1 300 ? -2.190 -8.570 0.679 1.00 88.88 300 THR A N 1
ATOM 2432 C CA . THR A 1 300 ? -2.139 -8.188 2.093 1.00 88.88 300 THR A CA 1
ATOM 2433 C C . THR A 1 300 ? -3.402 -8.666 2.804 1.00 88.88 300 THR A C 1
ATOM 2435 O O . THR A 1 300 ? -4.517 -8.375 2.370 1.00 88.88 300 THR A O 1
ATOM 2438 N N . ALA A 1 301 ? -3.223 -9.347 3.931 1.00 92.12 301 ALA A N 1
ATOM 2439 C CA . ALA A 1 301 ? -4.303 -9.693 4.838 1.00 92.12 301 ALA A CA 1
ATOM 2440 C C . ALA A 1 301 ? -4.422 -8.623 5.928 1.00 92.12 301 ALA A C 1
ATOM 2442 O O . ALA A 1 301 ? -3.413 -8.150 6.457 1.00 92.12 301 ALA A O 1
ATOM 2443 N N . LEU A 1 302 ? -5.653 -8.233 6.249 1.00 95.44 302 LEU A N 1
ATOM 2444 C CA . LEU A 1 302 ? -5.938 -7.173 7.206 1.00 95.44 302 LEU A CA 1
ATOM 2445 C C . LEU A 1 302 ? -7.002 -7.638 8.198 1.00 95.44 302 LEU A C 1
ATOM 2447 O O . LEU A 1 302 ? -8.023 -8.179 7.782 1.00 95.44 302 LEU A O 1
ATOM 2451 N N . CYS A 1 303 ? -6.798 -7.363 9.485 1.00 94.50 303 CYS A N 1
ATOM 2452 C CA . CYS A 1 303 ? -7.809 -7.519 10.529 1.00 94.50 303 CYS A CA 1
ATOM 2453 C C . CYS A 1 303 ? -7.843 -6.275 11.416 1.00 94.50 303 CYS A C 1
ATOM 2455 O O . CYS A 1 303 ? -6.802 -5.794 11.857 1.00 94.50 303 CYS A O 1
ATOM 2457 N N . LEU A 1 304 ? -9.039 -5.759 11.688 1.00 93.69 304 LEU A N 1
ATOM 2458 C CA . LEU A 1 304 ? -9.266 -4.693 12.656 1.00 93.69 304 LEU A CA 1
ATOM 2459 C C . LEU A 1 304 ? -9.803 -5.306 13.941 1.00 93.69 304 LEU A C 1
ATOM 2461 O O . LEU A 1 304 ? -10.760 -6.076 13.880 1.00 93.69 304 LEU A O 1
ATOM 2465 N N . SER A 1 305 ? -9.248 -4.925 15.084 1.00 92.38 305 SER A N 1
ATOM 2466 C CA . SER A 1 305 ? -9.875 -5.215 16.368 1.00 92.38 305 SER A CA 1
ATOM 2467 C C . SER A 1 305 ? -11.125 -4.355 16.559 1.00 92.38 305 SER A C 1
ATOM 2469 O O . SER A 1 305 ? -11.276 -3.274 15.971 1.00 92.38 305 SER A O 1
ATOM 2471 N N . GLU A 1 306 ? -12.007 -4.811 17.437 1.00 87.88 306 GLU A N 1
ATOM 2472 C CA . GLU A 1 306 ? -12.989 -3.954 18.080 1.00 87.88 306 GLU A CA 1
ATOM 2473 C C . GLU A 1 306 ? -12.292 -2.878 18.915 1.00 87.88 306 GLU A C 1
ATOM 2475 O O . GLU A 1 306 ? -11.116 -2.992 19.284 1.00 87.88 306 GLU A O 1
ATOM 2480 N N . GLN A 1 307 ? -13.019 -1.791 19.155 1.00 83.44 307 GLN A N 1
ATOM 2481 C CA . GLN A 1 307 ? -12.519 -0.692 19.959 1.00 83.44 307 GLN A CA 1
ATOM 2482 C C . GLN A 1 307 ? -12.600 -1.080 21.437 1.00 83.44 307 GLN A C 1
ATOM 2484 O O . GLN A 1 307 ? -13.692 -1.281 21.960 1.00 83.44 307 GLN A O 1
ATOM 2489 N N . ASN A 1 308 ? -11.455 -1.137 22.116 1.00 80.62 308 ASN A N 1
ATOM 2490 C CA . ASN A 1 308 ? -11.369 -1.420 23.547 1.00 80.62 308 ASN A CA 1
ATOM 2491 C C . ASN A 1 308 ? -10.608 -0.287 24.245 1.00 80.62 308 ASN A C 1
ATOM 2493 O O . ASN A 1 308 ? -9.519 0.078 23.813 1.00 80.62 308 ASN A O 1
ATOM 2497 N N . GLN A 1 309 ? -11.192 0.311 25.289 1.00 79.81 309 GLN A N 1
ATOM 2498 C CA . GLN A 1 309 ? -10.609 1.455 26.018 1.00 79.81 309 GLN A CA 1
ATOM 2499 C C . GLN A 1 309 ? -10.152 2.615 25.104 1.00 79.81 309 GLN A C 1
ATOM 2501 O O . GLN A 1 309 ? -9.127 3.250 25.335 1.00 79.81 309 GLN A O 1
ATOM 2506 N N . GLY A 1 310 ? -10.894 2.878 24.022 1.00 78.25 310 GLY A N 1
ATOM 2507 C CA . GLY A 1 310 ? -10.543 3.922 23.049 1.00 78.25 310 GLY A CA 1
ATOM 2508 C C . GLY A 1 310 ? -9.445 3.539 22.051 1.00 78.25 310 GLY A C 1
ATOM 2509 O O . GLY A 1 310 ? -9.137 4.340 21.173 1.00 78.25 310 GLY A O 1
ATOM 2510 N N . ARG A 1 311 ? -8.898 2.322 22.139 1.00 86.38 311 ARG A N 1
ATOM 2511 C CA . ARG A 1 311 ? -7.866 1.803 21.240 1.00 86.38 311 ARG A CA 1
ATOM 2512 C C . ARG A 1 311 ? -8.473 0.903 20.180 1.00 86.38 311 ARG A C 1
ATOM 2514 O O . ARG A 1 311 ? -9.321 0.064 20.483 1.00 86.38 311 ARG A O 1
ATOM 2521 N N . ARG A 1 312 ? -8.004 1.041 18.943 1.00 89.94 312 ARG A N 1
ATOM 2522 C CA . ARG A 1 312 ? -8.321 0.124 17.843 1.00 89.94 312 ARG A CA 1
ATOM 2523 C C . ARG A 1 312 ? -7.035 -0.305 17.156 1.00 89.94 312 ARG A C 1
ATOM 2525 O O . ARG A 1 312 ? -6.253 0.545 16.736 1.00 89.94 312 ARG A O 1
ATOM 2532 N N . TYR A 1 313 ? -6.839 -1.608 17.012 1.00 92.75 313 TYR A N 1
ATOM 2533 C CA . TYR A 1 313 ? -5.670 -2.180 16.358 1.00 92.75 313 TYR A CA 1
ATOM 2534 C C . TYR A 1 313 ? -6.008 -2.594 14.931 1.00 92.75 313 TYR A C 1
ATOM 2536 O O . TYR A 1 313 ? -7.036 -3.223 14.686 1.00 92.75 313 TYR A O 1
ATOM 2544 N N . LEU A 1 314 ? -5.132 -2.271 13.986 1.00 94.25 314 LEU A N 1
ATOM 2545 C CA . LEU A 1 314 ? -5.158 -2.813 12.637 1.00 94.25 314 LEU A CA 1
ATOM 2546 C C . LEU A 1 314 ? -3.914 -3.663 12.437 1.00 94.25 314 LEU A C 1
ATOM 2548 O O . LEU A 1 314 ? -2.794 -3.160 12.494 1.00 94.25 314 LEU A O 1
ATOM 2552 N N . LEU A 1 315 ? -4.133 -4.948 12.202 1.00 94.38 315 LEU A N 1
ATOM 2553 C CA . LEU A 1 315 ? -3.099 -5.941 11.966 1.00 94.38 315 LEU A CA 1
ATOM 2554 C C . LEU A 1 315 ? -2.983 -6.165 10.462 1.00 94.38 315 LEU A C 1
ATOM 2556 O O . LEU A 1 315 ? -3.966 -6.525 9.812 1.00 94.38 315 LEU A O 1
ATOM 2560 N N . LEU A 1 316 ? -1.793 -5.940 9.915 1.00 94.12 316 LEU A N 1
ATOM 2561 C CA . LEU A 1 316 ? -1.492 -6.062 8.493 1.00 94.12 316 LEU A CA 1
ATOM 2562 C C . LEU A 1 316 ? -0.425 -7.134 8.303 1.00 94.12 316 LEU A C 1
ATOM 2564 O O . LEU A 1 316 ? 0.699 -6.963 8.770 1.00 94.12 316 LEU A O 1
ATOM 2568 N N . MET A 1 317 ? -0.759 -8.204 7.588 1.00 92.00 317 MET A N 1
ATOM 2569 C CA . MET A 1 317 ? 0.182 -9.259 7.214 1.00 92.00 317 MET A CA 1
ATOM 2570 C C . MET A 1 317 ? 0.430 -9.220 5.709 1.00 92.00 317 MET A C 1
ATOM 2572 O O . MET A 1 317 ? -0.517 -9.197 4.920 1.00 92.00 317 MET A O 1
ATOM 2576 N N . ASN A 1 318 ? 1.695 -9.194 5.304 1.00 88.94 318 ASN A N 1
ATOM 2577 C CA . ASN A 1 318 ? 2.101 -9.113 3.901 1.00 88.94 318 ASN A CA 1
ATOM 2578 C C . ASN A 1 318 ? 3.426 -9.858 3.648 1.00 88.94 318 ASN A C 1
ATOM 2580 O O . ASN A 1 318 ? 4.072 -10.346 4.570 1.00 88.94 318 ASN A O 1
ATOM 2584 N N . GLY A 1 319 ? 3.851 -9.932 2.385 1.00 80.44 319 GLY A N 1
ATOM 2585 C CA . GLY A 1 319 ? 5.169 -10.458 2.006 1.00 80.44 319 GLY A CA 1
ATOM 2586 C C . GLY A 1 319 ? 5.234 -11.970 1.774 1.00 80.44 319 GLY A C 1
ATOM 2587 O O . GLY A 1 319 ? 6.239 -12.444 1.250 1.00 80.44 319 GLY A O 1
ATOM 2588 N N . ILE A 1 320 ? 4.171 -12.718 2.085 1.00 81.31 320 ILE A N 1
ATOM 2589 C CA . ILE A 1 320 ? 4.047 -14.148 1.761 1.00 81.31 320 ILE A CA 1
ATOM 2590 C C . ILE A 1 320 ? 2.698 -14.453 1.098 1.00 81.31 320 ILE A C 1
ATOM 2592 O O . ILE A 1 320 ? 1.772 -13.649 1.140 1.00 81.31 320 ILE A O 1
ATOM 2596 N N . THR A 1 321 ? 2.559 -15.636 0.503 1.00 79.94 321 THR A N 1
ATOM 2597 C CA . THR A 1 321 ? 1.291 -16.094 -0.097 1.00 79.94 321 THR A CA 1
ATOM 2598 C C . THR A 1 321 ? 0.205 -16.363 0.944 1.00 79.94 321 THR A C 1
ATOM 2600 O O . THR A 1 321 ? -0.975 -16.154 0.693 1.00 79.94 321 THR A O 1
ATOM 2603 N N . TYR A 1 322 ? 0.588 -16.775 2.152 1.00 84.19 322 TYR A N 1
ATOM 2604 C CA . TYR A 1 322 ? -0.343 -17.256 3.177 1.00 84.19 322 TYR A CA 1
ATOM 2605 C C . TYR A 1 322 ? -0.639 -16.214 4.264 1.00 84.19 322 TYR A C 1
ATOM 2607 O O . TYR A 1 322 ? -0.852 -16.567 5.424 1.00 84.19 322 TYR A O 1
ATOM 2615 N N . ASN A 1 323 ? -0.662 -14.924 3.900 1.00 88.56 323 ASN A N 1
ATOM 2616 C CA . ASN A 1 323 ? -0.856 -13.818 4.848 1.00 88.56 323 ASN A CA 1
ATOM 2617 C C . ASN A 1 323 ? -2.111 -14.005 5.718 1.00 88.56 323 ASN A C 1
ATOM 2619 O O . ASN A 1 323 ? -2.065 -13.781 6.925 1.00 88.56 323 ASN A O 1
ATOM 2623 N N . ALA A 1 324 ? -3.222 -14.440 5.116 1.00 89.69 324 ALA A N 1
ATOM 2624 C CA . ALA A 1 324 ? -4.496 -14.633 5.806 1.00 89.69 324 ALA A CA 1
ATOM 2625 C C . ALA A 1 324 ? -4.448 -15.767 6.840 1.00 89.69 324 ALA A C 1
ATOM 2627 O O . ALA A 1 324 ? -4.985 -15.614 7.933 1.00 89.69 324 ALA A O 1
ATOM 2628 N N . GLN A 1 325 ? -3.770 -16.878 6.537 1.00 87.81 325 GLN A N 1
ATOM 2629 C CA . GLN A 1 325 ? -3.632 -18.005 7.464 1.00 87.81 325 GLN A CA 1
ATOM 2630 C C . GLN A 1 325 ? -2.757 -17.632 8.659 1.00 87.81 325 GLN A C 1
ATOM 2632 O O . GLN A 1 325 ? -3.158 -17.850 9.798 1.00 87.81 325 GLN A O 1
ATOM 2637 N N . VAL A 1 326 ? -1.611 -16.994 8.407 1.00 88.12 326 VAL A N 1
ATOM 2638 C CA . VAL A 1 326 ? -0.721 -16.528 9.479 1.00 88.12 326 VAL A CA 1
ATOM 2639 C C . VAL A 1 326 ? -1.423 -15.494 10.361 1.00 88.12 326 VAL A C 1
ATOM 2641 O O . VAL A 1 326 ? -1.301 -15.525 11.584 1.00 88.12 326 VAL A O 1
ATOM 2644 N N . LEU A 1 327 ? -2.198 -14.588 9.761 1.00 90.31 327 LEU A N 1
ATOM 2645 C CA . LEU A 1 327 ? -2.966 -13.610 10.524 1.00 90.31 327 LEU A CA 1
ATOM 2646 C C . LEU A 1 327 ? -4.137 -14.252 11.289 1.00 90.31 327 LEU A C 1
ATOM 2648 O O . LEU A 1 327 ? -4.454 -13.796 12.383 1.00 90.31 327 LEU A O 1
ATOM 2652 N N . THR A 1 328 ? -4.744 -15.317 10.756 1.00 90.12 328 THR A N 1
ATOM 2653 C CA . THR A 1 328 ? -5.786 -16.101 11.445 1.00 90.12 328 THR A CA 1
ATOM 2654 C C . THR A 1 328 ? -5.231 -16.794 12.688 1.00 90.12 328 THR A C 1
ATOM 2656 O O . THR A 1 328 ? -5.820 -16.685 13.760 1.00 90.12 328 THR A O 1
ATOM 2659 N N . ASP A 1 329 ? -4.073 -17.448 12.565 1.00 87.31 329 ASP A N 1
ATOM 2660 C CA . ASP A 1 329 ? -3.349 -18.049 13.693 1.00 87.31 329 ASP A CA 1
ATOM 2661 C C . ASP A 1 329 ? -3.050 -16.995 14.774 1.00 87.31 329 ASP A C 1
ATOM 2663 O O . ASP A 1 329 ? -3.350 -17.183 15.953 1.00 87.31 329 ASP A O 1
ATOM 2667 N N . LEU A 1 330 ? -2.569 -15.817 14.360 1.00 86.94 330 LEU A N 1
ATOM 2668 C CA . LEU A 1 330 ? -2.286 -14.711 15.271 1.00 86.94 330 LEU A CA 1
ATOM 2669 C C . LEU A 1 330 ? -3.530 -14.237 16.043 1.00 86.94 330 LEU A C 1
ATOM 2671 O O . LEU A 1 330 ? -3.467 -14.118 17.261 1.00 86.94 330 LEU A O 1
ATOM 2675 N N . ILE A 1 331 ? -4.663 -13.976 15.379 1.00 89.25 331 ILE A N 1
ATOM 2676 C CA . ILE A 1 331 ? -5.873 -13.491 16.075 1.00 89.25 331 ILE A CA 1
ATOM 2677 C C . ILE A 1 331 ? -6.545 -14.574 16.934 1.00 89.25 331 ILE A C 1
ATOM 2679 O O . ILE A 1 331 ? -7.202 -14.246 17.918 1.00 89.25 331 ILE A O 1
ATOM 2683 N N . ASN A 1 332 ? -6.365 -15.858 16.605 1.00 86.69 332 ASN A N 1
ATOM 2684 C CA . ASN A 1 332 ? -6.872 -16.972 17.411 1.00 86.69 332 ASN A CA 1
ATOM 2685 C C . ASN A 1 332 ? -6.161 -17.087 18.762 1.00 86.69 332 ASN A C 1
ATOM 2687 O O . ASN A 1 332 ? -6.802 -17.392 19.765 1.00 86.69 332 ASN A O 1
ATOM 2691 N N . ASN A 1 333 ? -4.861 -16.792 18.796 1.00 82.62 333 ASN A N 1
ATOM 2692 C CA . ASN A 1 333 ? -4.075 -16.796 20.028 1.00 82.62 333 ASN A CA 1
ATOM 2693 C C . ASN A 1 333 ? -4.387 -15.597 20.945 1.00 82.62 333 ASN A C 1
ATOM 2695 O O . ASN A 1 333 ? -4.009 -15.603 22.115 1.00 82.62 333 ASN A O 1
ATOM 2699 N N . PHE A 1 334 ? -5.095 -14.581 20.439 1.00 82.44 334 PHE A N 1
ATOM 2700 C CA . PHE A 1 334 ? -5.359 -13.326 21.143 1.00 82.44 334 PHE A CA 1
ATOM 2701 C C . PHE A 1 334 ? -6.824 -12.887 21.013 1.00 82.44 334 PHE A C 1
ATOM 2703 O O . PHE A 1 334 ? -7.115 -11.900 20.349 1.00 82.44 334 PHE A O 1
ATOM 2710 N N . PRO A 1 335 ? -7.784 -13.572 21.657 1.00 72.25 335 PRO A N 1
ATOM 2711 C CA . PRO A 1 335 ? -9.200 -13.219 21.544 1.00 72.25 335 PRO A CA 1
ATOM 2712 C C . PRO A 1 335 ? -9.551 -11.873 22.202 1.00 72.25 335 PRO A C 1
ATOM 2714 O O . PRO A 1 335 ? -10.510 -11.224 21.792 1.00 72.25 335 PRO A O 1
ATOM 2717 N N . GLN A 1 336 ? -8.795 -11.441 23.214 1.00 68.62 336 GLN A N 1
ATOM 2718 C CA . GLN A 1 336 ? -8.949 -10.164 23.919 1.00 68.62 336 GLN A CA 1
ATOM 2719 C C . GLN A 1 336 ? -7.562 -9.545 24.074 1.00 68.62 336 GLN A C 1
ATOM 2721 O O . GLN A 1 336 ? -6.653 -10.219 24.557 1.00 68.62 336 GLN A O 1
ATOM 2726 N N . VAL A 1 337 ? -7.378 -8.291 23.654 1.00 64.81 337 VAL A N 1
ATOM 2727 C CA . VAL A 1 337 ? -6.041 -7.676 23.612 1.00 64.81 337 VAL A CA 1
ATOM 2728 C C . VAL A 1 337 ? -5.980 -6.355 24.343 1.00 64.81 337 VAL A C 1
ATOM 2730 O O . VAL A 1 337 ? -6.878 -5.518 24.231 1.00 64.81 337 VAL A O 1
ATOM 2733 N N . SER A 1 338 ? -4.852 -6.179 25.033 1.00 67.56 338 SER A N 1
ATOM 2734 C CA . SER A 1 338 ? -4.530 -4.984 25.802 1.00 67.56 338 SER A CA 1
ATOM 2735 C C . SER A 1 338 ? -3.420 -4.132 25.157 1.00 67.56 338 SER A C 1
ATOM 2737 O O . SER A 1 338 ? -3.462 -2.910 25.308 1.00 67.56 338 SER A O 1
ATOM 2739 N N . TYR A 1 339 ? -2.451 -4.729 24.427 1.00 80.81 339 TYR A N 1
ATOM 2740 C CA . TYR A 1 339 ? -1.270 -4.010 23.893 1.00 80.81 339 TYR A CA 1
ATOM 2741 C C . TYR A 1 339 ? -0.721 -4.574 22.562 1.00 80.81 339 TYR A C 1
ATOM 2743 O O . TYR A 1 339 ? -0.655 -5.789 22.374 1.00 80.81 339 TYR A O 1
ATOM 2751 N N . ALA A 1 340 ? -0.239 -3.704 21.660 1.00 81.88 340 ALA A N 1
ATOM 2752 C CA . ALA A 1 340 ? 0.292 -4.080 20.338 1.00 81.88 340 ALA A CA 1
ATOM 2753 C C . ALA A 1 340 ? 1.522 -5.011 20.393 1.00 81.88 340 ALA A C 1
ATOM 2755 O O . ALA A 1 340 ? 1.703 -5.871 19.529 1.00 81.88 340 ALA A O 1
ATOM 2756 N N . GLN A 1 341 ? 2.358 -4.861 21.422 1.00 79.62 341 GLN A N 1
ATOM 2757 C CA . GLN A 1 341 ? 3.586 -5.632 21.624 1.00 79.62 341 GLN A CA 1
ATOM 2758 C C . GLN A 1 341 ? 3.308 -7.130 21.795 1.00 79.62 341 GLN A C 1
ATOM 2760 O O . GLN A 1 341 ? 4.139 -7.947 21.406 1.00 79.62 341 GLN A O 1
ATOM 2765 N N . GLN A 1 342 ? 2.134 -7.503 22.319 1.00 79.88 342 GLN A N 1
ATOM 2766 C CA . GLN A 1 342 ? 1.752 -8.908 22.484 1.00 79.88 342 GLN A CA 1
ATOM 2767 C C . GLN A 1 342 ? 1.701 -9.629 21.132 1.00 79.88 342 GLN A C 1
ATOM 2769 O O . GLN A 1 342 ? 2.315 -10.682 20.980 1.00 79.88 342 GLN A O 1
ATOM 2774 N N . TYR A 1 343 ? 1.086 -9.018 20.114 1.00 81.44 343 TYR A N 1
ATOM 2775 C CA . TYR A 1 343 ? 1.077 -9.578 18.761 1.00 81.44 343 TYR A CA 1
ATOM 2776 C C . TYR A 1 343 ? 2.477 -9.659 18.150 1.00 81.44 343 TYR A C 1
ATOM 2778 O O . TYR A 1 343 ? 2.804 -10.641 17.489 1.00 81.44 343 TYR A O 1
ATOM 2786 N N . MET A 1 344 ? 3.312 -8.634 18.354 1.00 79.88 344 MET A N 1
ATOM 2787 C CA . MET A 1 344 ? 4.669 -8.614 17.796 1.00 79.88 344 MET A CA 1
ATOM 2788 C C . MET A 1 344 ? 5.531 -9.744 18.353 1.00 79.88 344 MET A C 1
ATOM 2790 O O . MET A 1 344 ? 6.223 -10.414 17.589 1.00 79.88 344 MET A O 1
ATOM 2794 N N . ASN A 1 345 ? 5.409 -10.000 19.655 1.00 74.81 345 ASN A N 1
ATOM 2795 C CA . ASN A 1 345 ? 6.106 -11.073 20.361 1.00 74.81 345 ASN A CA 1
ATOM 2796 C C . ASN A 1 345 ? 5.488 -12.457 20.127 1.00 74.81 345 ASN A C 1
ATOM 2798 O O . ASN A 1 345 ? 5.990 -13.457 20.630 1.00 74.81 345 ASN A O 1
ATOM 2802 N N . THR A 1 346 ? 4.390 -12.552 19.383 1.00 76.88 346 THR A N 1
ATOM 2803 C CA . THR A 1 346 ? 3.770 -13.847 19.126 1.00 76.88 346 THR A CA 1
ATOM 2804 C C . THR A 1 346 ? 4.559 -14.609 18.075 1.00 76.88 346 THR A C 1
ATOM 2806 O O . THR A 1 346 ? 4.848 -14.099 16.985 1.00 76.88 346 THR A O 1
ATOM 2809 N N . LYS A 1 347 ? 4.872 -15.866 18.397 1.00 76.00 347 LYS A N 1
ATOM 2810 C CA . LYS A 1 347 ? 5.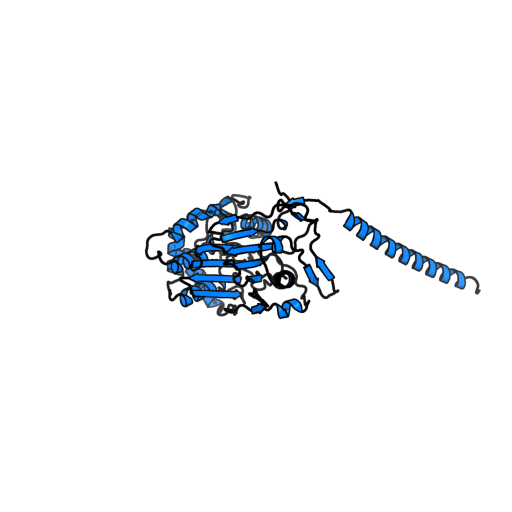377 -16.837 17.432 1.00 76.00 347 LYS A CA 1
ATOM 2811 C C . LYS A 1 347 ? 4.290 -17.130 16.407 1.00 76.00 347 LYS A C 1
ATOM 2813 O O . LYS A 1 347 ? 3.214 -17.600 16.761 1.00 76.00 347 LYS A O 1
ATOM 2818 N N . ARG A 1 348 ? 4.593 -16.884 15.137 1.00 81.00 348 ARG A N 1
ATOM 2819 C CA . ARG A 1 348 ? 3.681 -17.191 14.036 1.00 81.00 348 ARG A CA 1
ATOM 2820 C C . ARG A 1 348 ? 3.945 -18.584 13.494 1.00 81.00 348 ARG A C 1
ATOM 2822 O O . ARG A 1 348 ? 5.090 -19.053 13.475 1.00 81.00 348 ARG A O 1
ATOM 2829 N N . SER A 1 349 ? 2.890 -19.225 13.009 1.00 78.00 349 SER A N 1
ATOM 2830 C CA . SER A 1 349 ? 2.990 -20.513 12.345 1.00 78.00 349 SER A CA 1
ATOM 2831 C C . SER A 1 349 ? 2.196 -20.554 11.042 1.00 78.00 349 SER A C 1
ATOM 2833 O O . SER A 1 349 ? 1.262 -19.788 10.807 1.00 78.00 349 SER A O 1
ATOM 2835 N N . LEU A 1 350 ? 2.622 -21.444 10.154 1.00 79.12 350 LEU A N 1
ATOM 2836 C CA . LEU A 1 350 ? 1.979 -21.759 8.895 1.00 79.12 350 LEU A CA 1
ATOM 2837 C C . LEU A 1 350 ? 1.843 -23.276 8.794 1.00 79.12 350 LEU A C 1
ATOM 2839 O O . LEU A 1 350 ? 2.838 -24.001 8.845 1.00 79.12 350 LEU A O 1
ATOM 2843 N N . VAL A 1 351 ? 0.617 -23.756 8.609 1.00 77.38 351 VAL A N 1
ATOM 2844 C CA . VAL A 1 351 ? 0.329 -25.186 8.458 1.00 77.38 351 VAL A CA 1
ATOM 2845 C C . VAL A 1 351 ? 0.172 -25.519 6.977 1.00 77.38 351 VAL A C 1
ATOM 2847 O O . VAL A 1 351 ? -0.725 -25.009 6.309 1.00 77.38 351 VAL A O 1
ATOM 2850 N N . LEU A 1 352 ? 1.040 -26.392 6.473 1.00 75.06 352 LEU A N 1
ATOM 2851 C CA . LEU A 1 352 ? 0.994 -26.996 5.142 1.00 75.06 352 LEU A CA 1
ATOM 2852 C C . LEU A 1 352 ? 0.359 -28.388 5.238 1.00 75.06 352 LEU A C 1
ATOM 2854 O O . LEU A 1 352 ? 0.566 -29.064 6.240 1.00 75.06 352 LEU A O 1
ATOM 2858 N N . GLN A 1 353 ? -0.377 -28.838 4.215 1.00 68.44 353 GLN A N 1
ATOM 2859 C CA . GLN A 1 353 ? -1.116 -30.118 4.256 1.00 68.44 353 GLN A CA 1
ATOM 2860 C C . GLN A 1 353 ? -0.447 -31.284 3.540 1.00 68.44 353 GLN A C 1
ATOM 2862 O O . GLN A 1 353 ? -0.717 -32.429 3.892 1.00 68.44 353 GLN A O 1
ATOM 2867 N N . ASN A 1 354 ? 0.410 -31.037 2.545 1.00 64.88 354 ASN A N 1
ATOM 2868 C CA . ASN A 1 354 ? 0.948 -32.117 1.722 1.00 64.88 354 ASN A CA 1
ATOM 2869 C C . ASN A 1 354 ? 2.485 -32.085 1.603 1.00 64.88 354 ASN A C 1
ATOM 2871 O O . ASN A 1 354 ? 3.015 -31.345 0.771 1.00 64.88 354 ASN A O 1
ATOM 2875 N N . PRO A 1 355 ? 3.205 -32.886 2.414 1.00 68.06 355 PRO A N 1
ATOM 2876 C CA . PRO A 1 355 ? 2.711 -33.578 3.615 1.00 68.06 355 PRO A CA 1
ATOM 2877 C C . PRO A 1 355 ? 2.385 -32.571 4.733 1.00 68.06 355 PRO A C 1
ATOM 2879 O O . PRO A 1 355 ? 2.825 -31.419 4.667 1.00 68.06 355 PRO A O 1
ATOM 2882 N N . LYS A 1 356 ? 1.628 -32.990 5.762 1.00 75.19 356 LYS A N 1
ATOM 2883 C CA . LYS A 1 356 ? 1.285 -32.101 6.880 1.00 75.19 356 LYS A CA 1
ATOM 2884 C C . LYS A 1 356 ? 2.565 -31.621 7.568 1.00 75.19 356 LYS A C 1
ATOM 2886 O O . LYS A 1 356 ? 3.283 -32.421 8.162 1.00 75.19 356 LYS A O 1
ATOM 2891 N N . ARG A 1 357 ? 2.867 -30.329 7.463 1.00 75.06 357 ARG A N 1
ATOM 2892 C CA . ARG A 1 357 ? 4.075 -29.702 8.016 1.00 75.06 357 ARG A CA 1
ATOM 2893 C C . ARG A 1 357 ? 3.696 -28.376 8.642 1.00 75.06 357 ARG A C 1
ATOM 2895 O O . ARG A 1 357 ? 3.021 -27.576 8.005 1.00 75.06 357 ARG A O 1
ATOM 2902 N N . THR A 1 358 ? 4.176 -28.115 9.847 1.00 76.06 358 THR A N 1
ATOM 2903 C CA . THR A 1 358 ? 4.061 -26.789 10.451 1.00 76.06 358 THR A CA 1
ATOM 2904 C C . THR A 1 358 ? 5.390 -26.077 10.280 1.00 76.06 358 THR A C 1
ATOM 2906 O O . THR A 1 358 ? 6.400 -26.498 10.838 1.00 76.06 358 THR A O 1
ATOM 2909 N N . ILE A 1 359 ? 5.392 -24.996 9.510 1.00 76.50 359 ILE A N 1
ATOM 2910 C CA . ILE A 1 359 ? 6.499 -24.048 9.502 1.00 76.50 359 ILE A CA 1
ATOM 2911 C C . ILE A 1 359 ? 6.207 -23.073 10.627 1.00 76.50 359 ILE A C 1
ATOM 2913 O O . ILE A 1 359 ? 5.149 -22.457 10.651 1.00 76.50 359 ILE A O 1
ATOM 2917 N N . SER A 1 360 ? 7.113 -22.951 11.583 1.00 73.62 360 SER A N 1
ATOM 2918 C CA . SER A 1 360 ? 6.986 -21.940 12.623 1.00 73.62 360 SER A CA 1
ATOM 2919 C C . SER A 1 360 ? 8.235 -21.097 12.677 1.00 73.62 360 SER A C 1
ATOM 2921 O O . SER A 1 360 ? 9.329 -21.584 12.401 1.00 73.62 360 SER A O 1
ATOM 2923 N N . GLU A 1 361 ? 8.064 -19.854 13.095 1.00 72.50 361 GLU A N 1
ATOM 2924 C CA . GLU A 1 361 ? 9.198 -19.009 13.439 1.00 72.50 361 GLU A CA 1
ATOM 2925 C C . GLU A 1 361 ? 9.952 -19.602 14.636 1.00 72.50 361 GLU A C 1
ATOM 2927 O O . GLU A 1 361 ? 9.344 -20.146 15.568 1.00 72.50 361 GLU A O 1
ATOM 2932 N N . ILE A 1 362 ? 11.280 -19.516 14.614 1.00 60.06 362 ILE A N 1
ATOM 2933 C CA . ILE A 1 362 ? 12.126 -19.986 15.711 1.00 60.06 362 ILE A CA 1
ATOM 2934 C C . ILE A 1 362 ? 12.274 -18.824 16.705 1.00 60.06 362 ILE A C 1
ATOM 2936 O O . ILE A 1 362 ? 12.673 -17.719 16.344 1.00 60.06 362 ILE A O 1
ATOM 2940 N N . TYR A 1 363 ? 11.876 -19.047 17.958 1.00 56.22 363 TYR A N 1
ATOM 2941 C CA . TYR A 1 363 ? 11.800 -17.999 18.982 1.00 56.22 363 TYR A CA 1
ATOM 2942 C C . TYR A 1 363 ? 13.062 -17.966 19.846 1.00 56.22 363 TYR A C 1
ATOM 2944 O O . TYR A 1 363 ? 13.576 -19.030 20.192 1.00 56.22 363 TYR A O 1
ATOM 2952 N N . GLY A 1 364 ? 13.521 -16.770 20.229 1.00 46.44 364 GLY A N 1
ATOM 2953 C CA . GLY A 1 364 ? 14.429 -16.569 21.361 1.00 46.44 364 GLY A CA 1
ATOM 2954 C C . GLY A 1 364 ? 13.667 -16.019 22.560 1.00 46.44 364 GLY A C 1
ATOM 2955 O O . GLY A 1 364 ? 12.765 -15.210 22.401 1.00 46.44 364 GLY A O 1
ATOM 2956 N N . GLU A 1 365 ? 13.976 -16.496 23.765 1.00 42.50 365 GLU A N 1
ATOM 2957 C CA . GLU A 1 365 ? 13.228 -16.157 24.983 1.00 42.50 365 GLU A CA 1
ATOM 2958 C C . GLU A 1 365 ? 13.088 -14.638 25.210 1.00 42.50 365 GLU A C 1
ATOM 2960 O O . GLU A 1 365 ? 14.038 -13.866 25.075 1.00 42.50 365 GLU A O 1
ATOM 2965 N N . THR A 1 366 ? 11.901 -14.207 25.645 1.00 42.06 366 THR A N 1
ATOM 2966 C CA . THR A 1 366 ? 11.694 -12.899 26.277 1.00 42.06 366 THR A CA 1
ATOM 2967 C C . THR A 1 366 ? 12.293 -12.917 27.675 1.00 42.06 366 THR A C 1
ATOM 2969 O O . THR A 1 366 ? 11.737 -13.551 28.571 1.00 42.06 366 THR A O 1
ATOM 2972 N N . LYS A 1 367 ? 13.382 -12.179 27.889 1.00 44.94 367 LYS A N 1
ATOM 2973 C CA . LYS A 1 367 ? 13.846 -11.819 29.232 1.00 44.94 367 LYS A CA 1
ATOM 2974 C C . LYS A 1 367 ? 14.305 -10.366 29.247 1.00 44.94 367 LYS A C 1
ATOM 2976 O O . LYS A 1 367 ? 15.461 -10.105 28.948 1.00 44.94 367 LYS A O 1
ATOM 2981 N N . THR A 1 368 ? 13.390 -9.455 29.589 1.00 46.03 368 THR A N 1
ATOM 2982 C CA . THR A 1 368 ? 13.570 -8.384 30.597 1.00 46.03 368 THR A CA 1
ATOM 2983 C C . THR A 1 368 ? 12.379 -7.413 30.611 1.00 46.03 368 THR A C 1
ATOM 2985 O O . THR A 1 368 ? 11.644 -7.274 29.634 1.00 46.03 368 THR A O 1
ATOM 2988 N N . GLU A 1 369 ? 12.224 -6.697 31.728 1.00 50.41 369 GLU A N 1
ATOM 2989 C CA . GLU A 1 369 ? 11.236 -5.632 31.994 1.00 50.41 369 GLU A CA 1
ATOM 2990 C C . GLU A 1 369 ? 11.316 -4.424 31.027 1.00 50.41 369 GLU A C 1
ATOM 2992 O O . GLU A 1 369 ? 10.506 -3.506 31.104 1.00 50.41 369 GLU A O 1
ATOM 2997 N N . GLN A 1 370 ? 12.271 -4.422 30.089 1.00 52.56 370 GLN A N 1
ATOM 2998 C CA . GLN A 1 370 ? 12.620 -3.290 29.221 1.00 52.56 370 GLN A CA 1
ATOM 2999 C C . GLN A 1 370 ? 12.071 -3.402 27.782 1.00 52.56 370 GLN A C 1
ATOM 3001 O O . GLN A 1 370 ? 12.373 -2.557 26.943 1.00 52.56 370 GLN A O 1
ATOM 3006 N N . GLY A 1 371 ? 11.267 -4.427 27.467 1.00 53.53 371 GLY A N 1
ATOM 3007 C CA . GLY A 1 371 ? 10.601 -4.547 26.159 1.00 53.53 371 GLY A CA 1
ATOM 3008 C C . GLY A 1 371 ? 11.497 -5.026 25.007 1.00 53.53 371 GLY A C 1
ATOM 3009 O O . GLY A 1 371 ? 11.216 -4.734 23.842 1.00 53.53 371 GLY A O 1
ATOM 3010 N N . THR A 1 372 ? 12.572 -5.757 25.307 1.00 52.28 372 THR A N 1
ATOM 3011 C CA . THR A 1 372 ? 13.489 -6.324 24.309 1.00 52.28 372 THR A CA 1
ATOM 3012 C C . THR A 1 372 ? 13.146 -7.795 24.008 1.00 52.28 372 THR A C 1
ATOM 3014 O O . THR A 1 372 ? 12.798 -8.559 24.908 1.00 52.28 372 THR A O 1
ATOM 3017 N N . ALA A 1 373 ? 13.202 -8.200 22.732 1.00 53.56 373 ALA A N 1
ATOM 3018 C CA . ALA A 1 373 ? 12.851 -9.554 22.276 1.00 53.56 373 ALA A CA 1
ATOM 3019 C C . ALA A 1 373 ? 13.964 -10.156 21.403 1.00 53.56 373 ALA A C 1
ATOM 3021 O O . ALA A 1 373 ? 14.537 -9.449 20.570 1.00 53.56 373 ALA A O 1
ATOM 3022 N N . GLN A 1 374 ? 14.277 -11.440 21.616 1.00 51.31 374 GLN A N 1
ATOM 3023 C CA . GLN A 1 374 ? 15.290 -12.208 20.880 1.00 51.31 374 GLN A CA 1
ATOM 3024 C C . GLN A 1 374 ? 14.649 -13.004 19.734 1.00 51.31 374 GLN A C 1
ATOM 3026 O O . GLN A 1 374 ? 13.636 -13.672 19.932 1.00 51.31 374 GLN A O 1
ATOM 3031 N N . TYR A 1 375 ? 15.242 -12.969 18.539 1.00 50.88 375 TYR A N 1
ATOM 3032 C CA . TYR A 1 375 ? 14.671 -13.606 17.347 1.00 50.88 375 TYR A CA 1
ATOM 3033 C C . TYR A 1 375 ? 15.679 -14.517 16.643 1.00 50.88 375 TYR A C 1
ATOM 3035 O O . TYR A 1 375 ? 16.808 -14.101 16.388 1.00 50.88 375 TYR A O 1
ATOM 3043 N N . TYR A 1 376 ? 15.243 -15.718 16.244 1.00 51.19 376 TYR A N 1
ATOM 3044 C CA . TYR A 1 376 ? 15.999 -16.593 15.348 1.00 51.19 376 TYR A CA 1
ATOM 3045 C C . TYR A 1 376 ? 15.292 -16.671 13.989 1.00 51.19 376 TYR A C 1
ATOM 3047 O O . TYR A 1 376 ? 14.077 -16.841 13.891 1.00 51.19 376 TYR A O 1
ATOM 3055 N N . THR A 1 377 ? 16.053 -16.485 12.914 1.00 55.22 377 THR A N 1
ATOM 3056 C CA . THR A 1 377 ? 15.558 -16.509 11.529 1.00 55.22 377 THR A CA 1
ATOM 3057 C C . THR A 1 377 ? 14.924 -17.854 11.144 1.00 55.22 377 THR A C 1
ATOM 3059 O O . THR A 1 377 ? 15.374 -18.878 11.660 1.00 55.22 377 THR A O 1
ATOM 3062 N N . PRO A 1 378 ? 13.988 -17.909 10.165 1.00 57.94 378 PRO A N 1
ATOM 3063 C CA . PRO A 1 378 ? 13.399 -16.813 9.375 1.00 57.94 378 PRO A CA 1
ATOM 3064 C C . PRO A 1 378 ? 11.956 -16.426 9.781 1.00 57.94 378 PRO A C 1
ATOM 3066 O O . PRO A 1 378 ? 11.194 -17.244 10.296 1.00 57.94 378 PRO A O 1
ATOM 3069 N N . ALA A 1 379 ? 11.575 -15.175 9.489 1.00 69.25 379 ALA A N 1
ATOM 3070 C CA . ALA A 1 379 ? 10.241 -14.624 9.749 1.00 69.25 379 ALA A CA 1
ATOM 3071 C C . ALA A 1 379 ? 9.183 -15.086 8.729 1.00 69.25 379 ALA A C 1
ATOM 3073 O O . ALA A 1 379 ? 9.455 -15.181 7.528 1.00 69.25 379 ALA A O 1
ATOM 3074 N N . LEU A 1 380 ? 7.951 -15.305 9.188 1.00 78.25 380 LEU A N 1
ATOM 3075 C CA . LEU A 1 380 ? 6.789 -15.613 8.354 1.00 78.25 380 LEU A CA 1
ATOM 3076 C C . LEU A 1 380 ? 6.056 -14.328 7.955 1.00 78.25 380 LEU A C 1
ATOM 3078 O O . LEU A 1 380 ? 5.079 -13.921 8.589 1.00 78.25 380 LEU A O 1
ATOM 3082 N N . GLY A 1 381 ? 6.531 -13.710 6.872 1.00 80.25 381 GLY A N 1
ATOM 3083 C CA . GLY A 1 381 ? 5.966 -12.474 6.329 1.00 80.25 381 GLY A CA 1
ATOM 3084 C C . GLY A 1 381 ? 6.145 -11.265 7.248 1.00 80.25 381 GLY A C 1
ATOM 3085 O O . GLY A 1 381 ? 6.634 -11.362 8.375 1.00 80.25 381 GLY A O 1
ATOM 3086 N N . ASN A 1 382 ? 5.712 -10.100 6.776 1.00 86.62 382 ASN A N 1
ATOM 3087 C CA . ASN A 1 382 ? 5.850 -8.857 7.517 1.00 86.62 382 ASN A CA 1
ATOM 3088 C C . ASN A 1 382 ? 4.542 -8.494 8.216 1.00 86.62 382 ASN A C 1
ATOM 3090 O O . ASN A 1 382 ? 3.531 -8.213 7.566 1.00 86.62 382 ASN A O 1
ATOM 3094 N N . LEU A 1 383 ? 4.595 -8.441 9.547 1.00 89.12 383 LEU A N 1
ATOM 3095 C CA . LEU A 1 383 ? 3.528 -7.902 10.375 1.00 89.12 383 LEU A CA 1
ATOM 3096 C C . LEU A 1 383 ? 3.743 -6.396 10.577 1.00 89.12 383 LEU A C 1
ATOM 3098 O O . LEU A 1 383 ? 4.813 -5.933 10.972 1.00 89.12 383 LEU A O 1
ATOM 3102 N N . THR A 1 384 ? 2.715 -5.607 10.291 1.00 91.88 384 THR A N 1
ATOM 3103 C CA . THR A 1 384 ? 2.635 -4.195 10.676 1.00 91.88 384 THR A CA 1
ATOM 3104 C C . THR A 1 384 ? 1.380 -4.001 11.505 1.00 91.88 384 THR A C 1
ATOM 3106 O O . THR A 1 384 ? 0.306 -4.451 11.109 1.00 91.88 384 THR A O 1
ATOM 3109 N N . ILE A 1 385 ? 1.512 -3.332 12.646 1.00 93.38 385 ILE A N 1
ATOM 3110 C CA . ILE A 1 385 ? 0.390 -3.027 13.531 1.00 93.38 385 ILE A CA 1
ATOM 3111 C C . ILE A 1 385 ? 0.227 -1.521 13.590 1.00 93.38 385 ILE A C 1
ATOM 3113 O O . ILE A 1 385 ? 1.190 -0.799 13.846 1.00 93.38 385 ILE A O 1
ATOM 3117 N N . LEU A 1 386 ? -0.996 -1.061 13.361 1.00 94.44 386 LEU A N 1
ATOM 3118 C CA . LEU A 1 386 ? -1.386 0.325 13.565 1.00 94.44 386 LEU A CA 1
ATOM 3119 C C . LEU A 1 386 ? -2.306 0.383 14.779 1.00 94.44 386 LEU A C 1
ATOM 3121 O O . LEU A 1 386 ? -3.354 -0.259 14.787 1.00 94.44 386 LEU A O 1
ATOM 3125 N N . GLU A 1 387 ? -1.919 1.136 15.798 1.00 93.75 387 GLU A N 1
ATOM 3126 C CA . GLU A 1 387 ? -2.782 1.469 16.927 1.00 93.75 387 GLU A CA 1
ATOM 3127 C C . GLU A 1 387 ? -3.364 2.864 16.705 1.00 93.75 387 GLU A C 1
ATOM 3129 O O . GLU A 1 387 ? -2.635 3.845 16.546 1.00 93.75 387 GLU A O 1
ATOM 3134 N N . LEU A 1 388 ? -4.692 2.937 16.692 1.00 91.06 388 LEU A N 1
ATOM 3135 C CA . LEU A 1 388 ? -5.449 4.180 16.704 1.00 91.06 388 LEU A CA 1
ATOM 3136 C C . LEU A 1 388 ? -5.862 4.475 18.144 1.00 91.06 388 LEU A C 1
ATOM 3138 O O . LEU A 1 388 ? -6.723 3.783 18.689 1.00 91.06 388 LEU A O 1
ATOM 3142 N N . ASN A 1 389 ? -5.222 5.474 18.752 1.00 86.56 389 ASN A N 1
ATOM 3143 C CA . ASN A 1 389 ? -5.455 5.888 20.135 1.00 86.56 389 ASN A CA 1
ATOM 3144 C C . ASN A 1 389 ? -5.003 7.345 20.339 1.00 86.56 389 ASN A C 1
ATOM 3146 O O . ASN A 1 389 ? -3.817 7.606 20.537 1.00 86.56 389 ASN A O 1
ATOM 3150 N N . ASN A 1 390 ? -5.930 8.307 20.240 1.00 83.12 390 ASN A N 1
ATOM 3151 C CA . ASN A 1 390 ? -5.639 9.755 20.288 1.00 83.12 390 ASN A CA 1
ATOM 3152 C C . ASN A 1 390 ? -4.497 10.206 19.341 1.00 83.12 390 ASN A C 1
ATOM 3154 O O . ASN A 1 390 ? -3.902 11.264 19.522 1.00 83.12 390 ASN A O 1
ATOM 3158 N N . GLY A 1 391 ? -4.214 9.403 18.316 1.00 89.31 391 GLY A N 1
ATOM 3159 C CA . GLY A 1 391 ? -3.030 9.465 17.470 1.00 89.31 391 GLY A CA 1
ATOM 3160 C C . GLY A 1 391 ? -2.858 8.145 16.718 1.00 89.31 391 GLY A C 1
ATOM 3161 O O . GLY A 1 391 ? -3.634 7.204 16.917 1.00 89.31 391 GLY A O 1
ATOM 3162 N N . LEU A 1 392 ? -1.841 8.085 15.861 1.00 93.19 392 LEU A N 1
ATOM 3163 C CA . LEU A 1 392 ? -1.439 6.871 15.157 1.00 93.19 392 LEU A CA 1
ATOM 3164 C C . LEU A 1 392 ? -0.065 6.409 15.657 1.00 93.19 392 LEU A C 1
ATOM 3166 O O . LEU A 1 392 ? 0.943 7.091 15.454 1.00 93.19 392 LEU A O 1
ATOM 3170 N N . SER A 1 393 ? -0.035 5.223 16.260 1.00 94.62 393 SER A N 1
ATOM 3171 C CA . SER A 1 393 ? 1.199 4.500 16.569 1.00 94.62 393 SER A CA 1
ATOM 3172 C C . SER A 1 393 ? 1.391 3.371 15.562 1.00 94.62 393 SER A C 1
ATOM 3174 O O . SER A 1 393 ? 0.486 2.576 15.313 1.00 94.62 393 SER A O 1
ATOM 3176 N N . THR A 1 394 ? 2.576 3.301 14.963 1.00 92.81 394 THR A N 1
ATOM 3177 C CA . THR A 1 394 ? 2.962 2.242 14.029 1.00 92.81 394 THR A CA 1
ATOM 3178 C C . THR A 1 394 ? 4.025 1.364 14.664 1.00 92.81 394 THR A C 1
ATOM 3180 O O . THR A 1 394 ? 5.069 1.856 15.093 1.00 92.81 394 THR A O 1
ATOM 3183 N N . TYR A 1 395 ? 3.788 0.059 14.641 1.00 90.44 395 TYR A N 1
ATOM 3184 C CA . TYR A 1 395 ? 4.744 -0.962 15.040 1.00 90.44 395 TYR A CA 1
ATOM 3185 C C . TYR A 1 395 ? 5.100 -1.773 13.795 1.00 90.44 395 TYR A C 1
ATOM 3187 O O . TYR A 1 395 ? 4.224 -2.356 13.147 1.00 90.44 395 TYR A O 1
ATOM 3195 N N . LYS A 1 396 ? 6.386 -1.798 13.440 1.00 84.81 396 LYS A N 1
ATOM 3196 C CA . LYS A 1 396 ? 6.913 -2.630 12.351 1.00 84.81 396 LYS A CA 1
ATOM 3197 C C . LYS A 1 396 ? 7.673 -3.797 12.950 1.00 84.81 396 LYS A C 1
ATOM 3199 O O . LYS A 1 396 ? 8.456 -3.615 13.877 1.00 84.81 396 LYS A O 1
ATOM 3204 N N . ASP A 1 397 ? 7.427 -4.983 12.419 1.00 77.88 397 ASP A N 1
ATOM 3205 C CA . ASP A 1 397 ? 8.067 -6.190 12.905 1.00 77.88 397 ASP A CA 1
ATOM 3206 C C . ASP A 1 397 ? 9.574 -6.185 12.574 1.00 77.88 397 ASP A C 1
ATOM 3208 O O . ASP A 1 397 ? 9.934 -6.148 11.387 1.00 77.88 397 ASP A O 1
ATOM 3212 N N . PRO A 1 398 ? 10.455 -6.216 13.596 1.00 67.69 398 PRO A N 1
ATOM 3213 C CA . PRO A 1 398 ? 11.899 -6.112 13.413 1.00 67.69 398 PRO A CA 1
ATOM 3214 C C . PRO A 1 398 ? 12.518 -7.343 12.733 1.00 67.69 398 PRO A C 1
ATOM 3216 O O . PRO A 1 398 ? 13.635 -7.253 12.228 1.00 67.69 398 PRO A O 1
ATOM 3219 N N . ARG A 1 399 ? 11.799 -8.474 12.656 1.00 67.56 399 ARG A N 1
ATOM 3220 C CA . ARG A 1 399 ? 12.296 -9.740 12.086 1.00 67.56 399 ARG A CA 1
ATOM 3221 C C . ARG A 1 399 ? 12.492 -9.712 10.560 1.00 67.56 399 ARG A C 1
ATOM 3223 O O . ARG A 1 399 ? 13.053 -10.647 9.998 1.00 67.56 399 ARG A O 1
ATOM 3230 N N . ASN A 1 400 ? 12.030 -8.660 9.879 1.00 62.06 400 ASN A N 1
ATOM 3231 C CA . ASN A 1 400 ? 11.976 -8.579 8.411 1.00 62.06 400 ASN A CA 1
ATOM 3232 C C . ASN A 1 400 ? 13.205 -7.928 7.748 1.00 62.06 400 ASN A C 1
ATOM 3234 O O . ASN A 1 400 ? 13.230 -7.729 6.533 1.00 62.06 400 ASN A O 1
ATOM 3238 N N . GLY A 1 401 ? 14.233 -7.588 8.527 1.00 52.97 401 GLY A N 1
ATOM 3239 C CA . GLY A 1 401 ? 15.576 -7.309 8.018 1.00 52.97 401 GLY A CA 1
ATOM 3240 C C . GLY A 1 401 ? 16.497 -8.501 8.273 1.00 52.97 401 GLY A C 1
ATOM 3241 O O . GLY A 1 401 ? 16.337 -9.188 9.279 1.00 52.97 401 GLY A O 1
ATOM 3242 N N . GLN A 1 402 ? 17.506 -8.726 7.418 1.00 43.50 402 GLN A N 1
ATOM 3243 C CA . GLN A 1 402 ? 18.723 -9.390 7.908 1.00 43.50 402 GLN A CA 1
ATOM 3244 C C . GLN A 1 402 ? 19.135 -8.626 9.169 1.00 43.50 402 GLN A C 1
ATOM 3246 O O . GLN A 1 402 ? 19.195 -7.400 9.109 1.00 43.50 402 GLN A O 1
ATOM 3251 N N . LEU A 1 403 ? 19.279 -9.332 10.292 1.00 45.50 403 LEU A N 1
ATOM 3252 C CA . LEU A 1 403 ? 19.361 -8.816 11.663 1.00 45.50 403 LEU A CA 1
ATOM 3253 C C . LEU A 1 403 ? 20.569 -7.878 11.886 1.00 45.50 403 LEU A C 1
ATOM 3255 O O . LEU A 1 403 ? 21.489 -8.185 12.628 1.00 45.50 403 LEU A O 1
ATOM 3259 N N . THR A 1 404 ? 20.575 -6.707 11.253 1.00 42.75 404 THR A N 1
ATOM 3260 C CA . THR A 1 404 ? 21.457 -5.579 11.553 1.00 42.75 404 THR A CA 1
ATOM 3261 C C . THR A 1 404 ? 20.664 -4.595 12.401 1.00 42.75 404 THR A C 1
ATOM 3263 O O . THR A 1 404 ? 20.318 -3.498 11.958 1.00 42.75 404 THR A O 1
ATOM 3266 N N . CYS A 1 405 ? 20.290 -5.028 13.599 1.00 46.00 405 CYS A N 1
ATOM 3267 C CA . CYS A 1 405 ? 19.809 -4.121 14.632 1.00 46.00 405 CYS A CA 1
ATOM 3268 C C . CYS A 1 405 ? 21.060 -3.443 15.213 1.00 46.00 405 CYS A C 1
ATOM 3270 O O . CYS A 1 405 ? 21.966 -4.141 15.664 1.00 46.00 405 CYS A O 1
ATOM 3272 N N . LYS A 1 406 ? 21.168 -2.117 15.062 1.00 40.66 406 LYS A N 1
ATOM 3273 C CA . LYS A 1 406 ? 22.246 -1.313 15.659 1.00 40.66 406 LYS A CA 1
ATOM 3274 C C . LYS A 1 406 ? 21.919 -0.970 17.099 1.00 40.66 406 LYS A C 1
ATOM 3276 O O . LYS A 1 406 ? 20.723 -0.692 17.348 1.00 40.66 406 LYS A O 1
#

Sequence (406 aa):
MIITKLKMNKLKSFIFLLIAMTALTSCSEVEKKLNTSQSINHTCPIVEKKNNILLDNEKNEQEVVKLISSKSSNSSYRNQILNFTLSQLYFAPHATTLNSHTLLIAKVAGKEFFINSIPQKQNDFAFMNAVSRMAKFYKKPLSIRSRLALIERNVSEYVYASKSLEQYIKDNQAELFKNRALKRLYFRGAQGVRENELFERLSYVKRLNKLTTYAKNHNSIGSYNSNYLFRRGNYSCSFDSKLHDSNMAILKRPKKSYYNTFSHYKDNNNYIIGVTSSLPEVGDSIGDVLLSNFENDNYTALCLSEQNQGRRYLLLMNGITYNAQVLTDLINNFPQVSYAQQYMNTKRSLVLQNPKRTISEIYGETKTEQGTAQYYTPALGNLTILELNNGLSTYKDPRNGQLTCK

Radius of gyration: 25.2 Å; chains: 1; bounding box: 47×104×58 Å